Protein AF-0000000069261656 (afdb_homodimer)

Structure (mmCIF, N/CA/C/O backbone):
data_AF-0000000069261656-model_v1
#
loop_
_entity.id
_entity.type
_entity.pdbx_description
1 polymer 'Carbonic anhydrase'
#
loop_
_atom_site.group_PDB
_atom_site.id
_atom_site.type_symbol
_atom_site.label_atom_id
_atom_site.label_alt_id
_atom_site.label_comp_id
_atom_site.label_asym_id
_atom_site.label_entity_id
_atom_site.label_seq_id
_atom_site.pdbx_PDB_ins_code
_atom_site.Cartn_x
_atom_site.Cartn_y
_atom_site.Cartn_z
_atom_site.occupancy
_atom_site.B_iso_or_equiv
_atom_site.auth_seq_id
_atom_site.auth_comp_id
_atom_site.auth_asym_id
_atom_site.auth_atom_id
_atom_site.pdbx_PDB_model_num
ATOM 1 N N . MET A 1 1 ? -34.562 -18.703 33.031 1 20.83 1 MET A N 1
ATOM 2 C CA . MET A 1 1 ? -35.5 -17.719 33.562 1 20.83 1 MET A CA 1
ATOM 3 C C . MET A 1 1 ? -35.125 -16.297 33.156 1 20.83 1 MET A C 1
ATOM 5 O O . MET A 1 1 ? -34 -15.852 33.469 1 20.83 1 MET A O 1
ATOM 9 N N . ALA A 1 2 ? -35.594 -15.766 31.953 1 22.16 2 ALA A N 1
ATOM 10 C CA . ALA A 1 2 ? -35.188 -14.773 30.969 1 22.16 2 ALA A CA 1
ATOM 11 C C . ALA A 1 2 ? -35.438 -13.359 31.469 1 22.16 2 ALA A C 1
ATOM 13 O O . ALA A 1 2 ? -36.594 -12.938 31.594 1 22.16 2 ALA A O 1
ATOM 14 N N . TYR A 1 3 ? -34.719 -12.852 32.5 1 21.56 3 TYR A N 1
ATOM 15 C CA . TYR A 1 3 ? -35.125 -11.68 33.281 1 21.56 3 TYR A CA 1
ATOM 16 C C . TYR A 1 3 ? -35.094 -10.422 32.438 1 21.56 3 TYR A C 1
ATOM 18 O O . TYR A 1 3 ? -34.094 -10.102 31.812 1 21.56 3 TYR A O 1
ATOM 26 N N . TYR A 1 4 ? -36.25 -9.945 31.875 1 23.02 4 TYR A N 1
ATOM 27 C CA . TYR A 1 4 ? -36.719 -8.867 31.016 1 23.02 4 TYR A CA 1
ATOM 28 C C . TYR A 1 4 ? -36.438 -7.504 31.641 1 23.02 4 TYR A C 1
ATOM 30 O O . TYR A 1 4 ? -37.062 -7.141 32.656 1 23.02 4 TYR A O 1
ATOM 38 N N . GLN A 1 5 ? -35.188 -7.07 31.812 1 24.5 5 GLN A N 1
ATOM 39 C CA . GLN A 1 5 ? -35.062 -5.871 32.625 1 24.5 5 GLN A CA 1
ATOM 40 C C . GLN A 1 5 ? -35.844 -4.703 32.031 1 24.5 5 GLN A C 1
ATOM 42 O O . GLN A 1 5 ? -35.844 -4.508 30.828 1 24.5 5 GLN A O 1
ATOM 47 N N . PRO A 1 6 ? -36.719 -4.031 32.781 1 25.73 6 PRO A N 1
ATOM 48 C CA . PRO A 1 6 ? -37.719 -2.996 32.531 1 25.73 6 PRO A CA 1
ATOM 49 C C . PRO A 1 6 ? -37.125 -1.755 31.859 1 25.73 6 PRO A C 1
ATOM 51 O O . PRO A 1 6 ? -35.906 -1.542 31.922 1 25.73 6 PRO A O 1
ATOM 54 N N . GLN A 1 7 ? -37.906 -0.909 31.078 1 25.45 7 GLN A N 1
ATOM 55 C CA . GLN A 1 7 ? -38 0.203 30.125 1 25.45 7 GLN A CA 1
ATOM 56 C C . GLN A 1 7 ? -37.594 1.519 30.797 1 25.45 7 GLN A C 1
ATOM 58 O O . GLN A 1 7 ? -38.312 2.01 31.688 1 25.45 7 GLN A O 1
ATOM 63 N N . GLN A 1 8 ? -36.375 1.789 31.266 1 27.25 8 GLN A N 1
ATOM 64 C CA . GLN A 1 8 ? -36.156 2.932 32.125 1 27.25 8 GLN A CA 1
ATOM 65 C C . GLN A 1 8 ? -36.625 4.227 31.5 1 27.25 8 GLN A C 1
ATOM 67 O O . GLN A 1 8 ? -36.469 4.418 30.281 1 27.25 8 GLN A O 1
ATOM 72 N N . SER A 1 9 ? -37.531 4.965 32.062 1 30.31 9 SER A N 1
ATOM 73 C CA . SER A 1 9 ? -38.219 6.23 31.844 1 30.31 9 SER A CA 1
ATOM 74 C C . SER A 1 9 ? -37.25 7.387 31.703 1 30.31 9 SER A C 1
ATOM 76 O O . SER A 1 9 ? -36.375 7.57 32.562 1 30.31 9 SER A O 1
ATOM 78 N N . VAL A 1 10 ? -36.781 7.785 30.531 1 32.81 10 VAL A N 1
ATOM 79 C CA . VAL A 1 10 ? -35.75 8.828 30.344 1 32.81 10 VAL A CA 1
ATOM 80 C C . VAL A 1 10 ? -36.375 10.195 30.625 1 32.81 10 VAL A C 1
ATOM 82 O O . VAL A 1 10 ? -37.469 10.5 30.156 1 32.81 10 VAL A O 1
ATOM 85 N N . MET A 1 11 ? -36 10.828 31.688 1 36.66 11 MET A N 1
ATOM 86 C CA . MET A 1 11 ? -36.375 12.141 32.188 1 36.66 11 MET A CA 1
ATOM 87 C C . MET A 1 11 ? -35.906 13.25 31.266 1 36.66 11 MET A C 1
ATOM 89 O O . MET A 1 11 ? -34.75 13.273 30.859 1 36.66 11 MET A O 1
ATOM 93 N N . TYR A 1 12 ? -36.75 13.891 30.422 1 38.72 12 TYR A N 1
ATOM 94 C CA . TYR A 1 12 ? -36.312 14.953 29.5 1 38.72 12 TYR A CA 1
ATOM 95 C C . TYR A 1 12 ? -36.719 16.328 30.047 1 38.72 12 TYR A C 1
ATOM 97 O O . TYR A 1 12 ? -37.656 16.438 30.828 1 38.72 12 TYR A O 1
ATOM 105 N N . TYR A 1 13 ? -35.812 17.297 30.141 1 36.88 13 TYR A N 1
ATOM 106 C CA . TYR A 1 13 ? -36.031 18.625 30.703 1 36.88 13 TYR A CA 1
ATOM 107 C C . TYR A 1 13 ? -36.5 19.594 29.625 1 36.88 13 TYR A C 1
ATOM 109 O O . TYR A 1 13 ? -36 19.578 28.5 1 36.88 13 TYR A O 1
ATOM 117 N N . ILE A 1 14 ? -37.781 20.109 29.578 1 39.44 14 ILE A N 1
ATOM 118 C CA . ILE A 1 14 ? -38.312 21.109 28.656 1 39.44 14 ILE A CA 1
ATOM 119 C C . ILE A 1 14 ? -38.062 22.516 29.203 1 39.44 14 ILE A C 1
ATOM 121 O O . ILE A 1 14 ? -38.438 22.812 30.344 1 39.44 14 ILE A O 1
ATOM 125 N N . GLN A 1 15 ? -37.062 23.281 28.828 1 39.31 15 GLN A N 1
ATOM 126 C CA . GLN A 1 15 ? -36.812 24.672 29.219 1 39.31 15 GLN A CA 1
ATOM 127 C C . GLN A 1 15 ? -37.875 25.609 28.672 1 39.31 15 GLN A C 1
ATOM 129 O O . GLN A 1 15 ? -38.125 25.641 27.453 1 39.31 15 GLN A O 1
ATOM 134 N N . LYS A 1 16 ? -38.812 26.109 29.484 1 41.34 16 LYS A N 1
ATOM 135 C CA . LYS A 1 16 ? -39.906 27 29.109 1 41.34 16 LYS A CA 1
ATOM 136 C C . LYS A 1 16 ? -39.406 28.406 28.797 1 41.34 16 LYS A C 1
ATOM 138 O O . LYS A 1 16 ? -38.281 28.766 29.203 1 41.34 16 LYS A O 1
ATOM 143 N N . ALA A 1 17 ? -40.094 29.25 28.016 1 46.56 17 ALA A N 1
ATOM 144 C CA . ALA A 1 17 ? -39.75 30.578 27.547 1 46.56 17 ALA A CA 1
ATOM 145 C C . ALA A 1 17 ? -39.406 31.5 28.719 1 46.56 17 ALA A C 1
ATOM 147 O O . ALA A 1 17 ? -38.688 32.5 28.562 1 46.56 17 ALA A O 1
ATOM 148 N N . ASP A 1 18 ? -40 31.391 29.922 1 44.06 18 ASP A N 1
ATOM 149 C CA . ASP A 1 18 ? -39.75 32.281 31.047 1 44.06 18 ASP A CA 1
ATOM 150 C C . ASP A 1 18 ? -38.562 31.844 31.859 1 44.06 18 ASP A C 1
ATOM 152 O O . ASP A 1 18 ? -38.25 32.406 32.906 1 44.06 18 ASP A O 1
ATOM 156 N N . GLY A 1 19 ? -37.5 31.094 31.531 1 44.5 19 GLY A N 1
ATOM 157 C CA . GLY A 1 19 ? -36.188 30.734 32.094 1 44.5 19 GLY A CA 1
ATOM 158 C C . GLY A 1 19 ? -36.281 29.5 32.969 1 44.5 19 GLY A C 1
ATOM 159 O O . GLY A 1 19 ? -35.25 29.047 33.5 1 44.5 19 GLY A O 1
ATOM 160 N N . SER A 1 20 ? -37.5 28.969 33.469 1 42.81 20 SER A N 1
ATOM 161 C CA . SER A 1 20 ? -37.562 27.906 34.438 1 42.81 20 SER A CA 1
ATOM 162 C C . SER A 1 20 ? -37.531 26.531 33.781 1 42.81 20 SER A C 1
ATOM 164 O O . SER A 1 20 ? -38.062 26.328 32.719 1 42.81 20 SER A O 1
ATOM 166 N N . LYS A 1 21 ? -36.5 25.656 34.094 1 42.03 21 LYS A N 1
ATOM 167 C CA . LYS A 1 21 ? -36.219 24.344 33.5 1 42.03 21 LYS A CA 1
ATOM 168 C C . LYS A 1 21 ? -37.125 23.266 34.094 1 42.03 21 LYS A C 1
ATOM 170 O O . LYS A 1 21 ? -37.219 23.141 35.312 1 42.03 21 LYS A O 1
ATOM 175 N N . SER A 1 22 ? -38.406 22.906 33.562 1 40.25 22 SER A N 1
ATOM 176 C CA . SER A 1 22 ? -39.188 21.844 34.188 1 40.25 22 SER A CA 1
ATOM 177 C C . SER A 1 22 ? -38.875 20.5 33.531 1 40.25 22 SER A C 1
ATOM 179 O O . SER A 1 22 ? -38.719 20.406 32.312 1 40.25 22 SER A O 1
ATOM 181 N N . GLN A 1 23 ? -38.531 19.391 34.375 1 40.12 23 GLN A N 1
ATOM 182 C CA . GLN A 1 23 ? -38.156 18.031 34.031 1 40.12 23 GLN A CA 1
ATOM 183 C C . GLN A 1 23 ? -39.344 17.219 33.562 1 40.12 23 GLN A C 1
ATOM 185 O O . GLN A 1 23 ? -40.344 17.125 34.25 1 40.12 23 GLN A O 1
ATOM 190 N N . HIS A 1 24 ? -39.781 17.375 32.344 1 34.06 24 HIS A N 1
ATOM 191 C CA . HIS A 1 24 ? -40.969 16.609 32 1 34.06 24 HIS A CA 1
ATOM 192 C C . HIS A 1 24 ? -40.625 15.242 31.438 1 34.06 24 HIS A C 1
ATOM 194 O O . HIS A 1 24 ? -39.594 15.094 30.766 1 34.06 24 HIS A O 1
ATOM 200 N N . TYR A 1 25 ? -40.969 14.219 32.25 1 37.66 25 TYR A N 1
ATOM 201 C CA . TYR A 1 25 ? -40.844 12.812 31.891 1 37.66 25 TYR A CA 1
ATOM 202 C C . TYR A 1 25 ? -41.906 12.406 30.891 1 37.66 25 TYR A C 1
ATOM 204 O O . TYR A 1 25 ? -43.062 12.859 30.984 1 37.66 25 TYR A O 1
ATOM 212 N N . GLY A 1 26 ? -42.438 12.68 29.953 1 29.34 26 GLY A N 1
ATOM 213 C CA . GLY A 1 26 ? -43.531 12.055 29.266 1 29.34 26 GLY A CA 1
ATOM 214 C C . GLY A 1 26 ? -43.312 11.891 27.766 1 29.34 26 GLY A C 1
ATOM 215 O O . GLY A 1 26 ? -42.312 12.391 27.234 1 29.34 26 GLY A O 1
ATOM 216 N N . PRO A 1 27 ? -44 10.891 27.031 1 31.67 27 PRO A N 1
ATOM 217 C CA . PRO A 1 27 ? -43.969 10.586 25.594 1 31.67 27 PRO A CA 1
ATOM 218 C C . PRO A 1 27 ? -44.125 11.828 24.719 1 31.67 27 PRO A C 1
ATOM 220 O O . PRO A 1 27 ? -44.969 12.68 25 1 31.67 27 PRO A O 1
ATOM 223 N N . PRO A 1 28 ? -43.156 12.484 24.156 1 27.38 28 PRO A N 1
ATOM 224 C CA . PRO A 1 28 ? -43.281 13.883 23.734 1 27.38 28 PRO A CA 1
ATOM 225 C C . PRO A 1 28 ? -44.469 14.094 22.797 1 27.38 28 PRO A C 1
ATOM 227 O O . PRO A 1 28 ? -44.844 13.188 22.062 1 27.38 28 PRO A O 1
ATOM 230 N N . PRO A 1 29 ? -45.406 14.984 23.094 1 23.59 29 PRO A N 1
ATOM 231 C CA . PRO A 1 29 ? -46.719 15.156 22.484 1 23.59 29 PRO A CA 1
ATOM 232 C C . PRO A 1 29 ? -46.656 15.422 20.984 1 23.59 29 PRO A C 1
ATOM 234 O O . PRO A 1 29 ? -45.625 15.938 20.5 1 23.59 29 PRO A O 1
ATOM 237 N N . THR A 1 30 ? -47.344 14.617 20.156 1 23.2 30 THR A N 1
ATOM 238 C CA . THR A 1 30 ? -47.531 14.414 18.719 1 23.2 30 THR A CA 1
ATOM 239 C C . THR A 1 30 ? -47.875 15.734 18.031 1 23.2 30 THR A C 1
ATOM 241 O O . THR A 1 30 ? -47.375 15.992 16.922 1 23.2 30 THR A O 1
ATOM 244 N N . HIS A 1 31 ? -48.969 16.359 18.422 1 23.75 31 HIS A N 1
ATOM 245 C CA . HIS A 1 31 ? -49.906 16.875 17.453 1 23.75 31 HIS A CA 1
ATOM 246 C C . HIS A 1 31 ? -49.562 18.297 17.031 1 23.75 31 HIS A C 1
ATOM 248 O O . HIS A 1 31 ? -50.344 19.203 17.172 1 23.75 31 HIS A O 1
ATOM 254 N N . LEU A 1 32 ? -48.375 18.75 16.891 1 22.53 32 LEU A N 1
ATOM 255 C CA . LEU A 1 32 ? -48.438 20.203 16.938 1 22.53 32 LEU A CA 1
ATOM 256 C C . LEU A 1 32 ? -49.219 20.766 15.75 1 22.53 32 LEU A C 1
ATOM 258 O O . LEU A 1 32 ? -49.188 20.203 14.656 1 22.53 32 LEU A O 1
ATOM 262 N N . VAL A 1 33 ? -50.156 21.688 16.031 1 21.98 33 VAL A N 1
ATOM 263 C CA . VAL A 1 33 ? -51.281 22.344 15.375 1 21.98 33 VAL A CA 1
ATOM 264 C C . VAL A 1 33 ? -50.781 23.219 14.227 1 21.98 33 VAL A C 1
ATOM 266 O O . VAL A 1 33 ? -49.938 24.094 14.422 1 21.98 33 VAL A O 1
ATOM 269 N N . PRO A 1 34 ? -50.781 22.703 12.984 1 23.08 34 PRO A N 1
ATOM 270 C CA . PRO A 1 34 ? -50.312 23.562 11.891 1 23.08 34 PRO A CA 1
ATOM 271 C C . PRO A 1 34 ? -51.094 24.844 11.758 1 23.08 34 PRO A C 1
ATOM 273 O O . PRO A 1 34 ? -52.312 24.844 11.875 1 23.08 34 PRO A O 1
ATOM 276 N N . ILE A 1 35 ? -50.562 25.969 12.203 1 21 35 ILE A N 1
ATOM 277 C CA . ILE A 1 35 ? -51.062 27.328 12.156 1 21 35 ILE A CA 1
ATOM 278 C C . ILE A 1 35 ? -51.406 27.703 10.711 1 21 35 ILE A C 1
ATOM 280 O O . ILE A 1 35 ? -50.562 27.578 9.812 1 21 35 ILE A O 1
ATOM 284 N N . ASN A 1 36 ? -52.719 27.812 10.422 1 21.11 36 ASN A N 1
ATOM 285 C CA . ASN A 1 36 ? -53.438 27.969 9.172 1 21.11 36 ASN A CA 1
ATOM 286 C C . ASN A 1 36 ? -53.188 29.344 8.555 1 21.11 36 ASN A C 1
ATOM 288 O O . ASN A 1 36 ? -54.125 29.969 8.055 1 21.11 36 ASN A O 1
ATOM 292 N N . THR A 1 37 ? -52.188 30.125 8.891 1 21.69 37 THR A N 1
ATOM 293 C CA . THR A 1 37 ? -52.438 31.547 8.641 1 21.69 37 THR A CA 1
ATOM 294 C C . THR A 1 37 ? -52.75 31.781 7.168 1 21.69 37 THR A C 1
ATOM 296 O O . THR A 1 37 ? -52.344 31.016 6.301 1 21.69 37 THR A O 1
ATOM 299 N N . GLY A 1 38 ? -53.562 32.938 6.797 1 21.69 38 GLY A N 1
ATOM 300 C CA . GLY A 1 38 ? -54.5 33.531 5.836 1 21.69 38 GLY A CA 1
ATOM 301 C C . GLY A 1 38 ? -53.812 34 4.555 1 21.69 38 GLY A C 1
ATOM 302 O O . GLY A 1 38 ? -54.438 34.531 3.66 1 21.69 38 GLY A O 1
ATOM 303 N N . LEU A 1 39 ? -52.531 34.312 4.57 1 23.36 39 LEU A N 1
ATOM 304 C CA . LEU A 1 39 ? -52.188 35.438 3.713 1 23.36 39 LEU A CA 1
ATOM 305 C C . LEU A 1 39 ? -52.5 35.125 2.254 1 23.36 39 LEU A C 1
ATOM 307 O O . LEU A 1 39 ? -52.5 33.969 1.846 1 23.36 39 LEU A O 1
ATOM 311 N N . PRO A 1 40 ? -52.75 36.312 1.449 1 23.66 40 PRO A N 1
ATOM 312 C CA . PRO A 1 40 ? -53.438 36.5 0.18 1 23.66 40 PRO A CA 1
ATOM 313 C C . PRO A 1 40 ? -52.844 35.688 -0.964 1 23.66 40 PRO A C 1
ATOM 315 O O . PRO A 1 40 ? -51.719 35.188 -0.848 1 23.66 40 PRO A O 1
ATOM 318 N N . THR A 1 41 ? -53.625 35.656 -2.047 1 22.11 41 THR A N 1
ATOM 319 C CA . THR A 1 41 ? -53.812 34.844 -3.254 1 22.11 41 THR A CA 1
ATOM 320 C C . THR A 1 41 ? -52.688 35.156 -4.258 1 22.11 41 THR A C 1
ATOM 322 O O . THR A 1 41 ? -52.906 35.875 -5.223 1 22.11 41 THR A O 1
ATOM 325 N N . ALA A 1 42 ? -51.562 35.719 -3.91 1 21.62 42 ALA A N 1
ATOM 326 C CA . ALA A 1 42 ? -50.75 36.156 -5.047 1 21.62 42 ALA A CA 1
ATOM 327 C C . ALA A 1 42 ? -50.719 35.094 -6.141 1 21.62 42 ALA A C 1
ATOM 329 O O . ALA A 1 42 ? -50.562 33.906 -5.848 1 21.62 42 ALA A O 1
ATOM 330 N N . ALA A 1 43 ? -51.188 35.5 -7.348 1 21.58 43 ALA A N 1
ATOM 331 C CA . ALA A 1 43 ? -51.281 34.781 -8.617 1 21.58 43 ALA A CA 1
ATOM 332 C C . ALA A 1 43 ? -49.969 34.062 -8.961 1 21.58 43 ALA A C 1
ATOM 334 O O . ALA A 1 43 ? -48.906 34.656 -8.875 1 21.58 43 ALA A O 1
ATOM 335 N N . SER A 1 44 ? -49.906 32.781 -8.891 1 21.16 44 SER A N 1
ATOM 336 C CA . SER A 1 44 ? -48.781 31.891 -9.172 1 21.16 44 SER A CA 1
ATOM 337 C C . SER A 1 44 ? -48.312 32.031 -10.617 1 21.16 44 SER A C 1
ATOM 339 O O . SER A 1 44 ? -49 31.609 -11.547 1 21.16 44 SER A O 1
ATOM 341 N N . MET A 1 45 ? -47.969 33.25 -11.07 1 24.05 45 MET A N 1
ATOM 342 C CA . MET A 1 45 ? -47.5 33.094 -12.445 1 24.05 45 MET A CA 1
ATOM 343 C C . MET A 1 45 ? -46.562 31.906 -12.57 1 24.05 45 MET A C 1
ATOM 345 O O . MET A 1 45 ? -45.625 31.781 -11.805 1 24.05 45 MET A O 1
ATOM 349 N N . VAL A 1 46 ? -47.094 30.828 -13 1 23.12 46 VAL A N 1
ATOM 350 C CA . VAL A 1 46 ? -46.312 29.609 -13.281 1 23.12 46 VAL A CA 1
ATOM 351 C C . VAL A 1 46 ? -45.188 29.922 -14.25 1 23.12 46 VAL A C 1
ATOM 353 O O . VAL A 1 46 ? -45.438 30.266 -15.414 1 23.12 46 VAL A O 1
ATOM 356 N N . VAL A 1 47 ? -44.312 30.812 -13.898 1 26.16 47 VAL A N 1
ATOM 357 C CA . VAL A 1 47 ? -43.219 30.812 -14.875 1 26.16 47 VAL A CA 1
ATOM 358 C C . VAL A 1 47 ? -42.812 29.375 -15.188 1 26.16 47 VAL A C 1
ATOM 360 O O . VAL A 1 47 ? -42.594 28.562 -14.281 1 26.16 47 VAL A O 1
ATOM 363 N N . THR A 1 48 ? -43.281 28.828 -16.281 1 25.56 48 THR A N 1
ATOM 364 C CA . THR A 1 48 ? -42.781 27.562 -16.797 1 25.56 48 THR A CA 1
ATOM 365 C C . THR A 1 48 ? -41.25 27.562 -16.828 1 25.56 48 THR A C 1
ATOM 367 O O . THR A 1 48 ? -40.625 28.406 -17.5 1 25.56 48 THR A O 1
ATOM 370 N N . PRO A 1 49 ? -40.625 27.406 -15.68 1 27.3 49 PRO A N 1
ATOM 371 C CA . PRO A 1 49 ? -39.188 27.391 -15.93 1 27.3 49 PRO A CA 1
ATOM 372 C C . PRO A 1 49 ? -38.812 26.547 -17.156 1 27.3 49 PRO A C 1
ATOM 374 O O . PRO A 1 49 ? -39.438 25.531 -17.422 1 27.3 49 PRO A O 1
ATOM 377 N N . THR A 1 50 ? -38.625 27.141 -18.25 1 27.2 50 THR A N 1
ATOM 378 C CA . THR A 1 50 ? -37.906 26.438 -19.328 1 27.2 50 THR A CA 1
ATOM 379 C C . THR A 1 50 ? -36.844 25.5 -18.766 1 27.2 50 THR A C 1
ATOM 381 O O . THR A 1 50 ? -36.125 25.859 -17.859 1 27.2 50 THR A O 1
ATOM 384 N N . MET A 1 51 ? -37.219 24.219 -18.766 1 26.12 51 MET A N 1
ATOM 385 C CA . MET A 1 51 ? -36.25 23.141 -18.469 1 26.12 51 MET A CA 1
ATOM 386 C C . MET A 1 51 ? -34.875 23.453 -19.047 1 26.12 51 MET A C 1
ATOM 388 O O . MET A 1 51 ? -34.75 23.578 -20.266 1 26.12 51 MET A O 1
ATOM 392 N N . SER A 1 52 ? -34.25 24.531 -18.609 1 26.91 52 SER A N 1
ATOM 393 C CA . SER A 1 52 ? -32.844 24.641 -19.031 1 26.91 52 SER A CA 1
ATOM 394 C C . SER A 1 52 ? -32.25 23.266 -19.344 1 26.91 52 SER A C 1
ATOM 396 O O . SER A 1 52 ? -32.781 22.25 -18.906 1 26.91 52 SER A O 1
ATOM 398 N N . ASP A 1 53 ? -31.312 23.266 -20.281 1 27.83 53 ASP A N 1
ATOM 399 C CA . ASP A 1 53 ? -30.406 22.234 -20.766 1 27.83 53 ASP A CA 1
ATOM 400 C C . ASP A 1 53 ? -29.922 21.344 -19.625 1 27.83 53 ASP A C 1
ATOM 402 O O . ASP A 1 53 ? -29.375 21.828 -18.641 1 27.83 53 ASP A O 1
ATOM 406 N N . ASP A 1 54 ? -30.703 20.344 -19.328 1 29.66 54 ASP A N 1
ATOM 407 C CA . ASP A 1 54 ? -30.234 19.156 -18.625 1 29.66 54 ASP A CA 1
ATOM 408 C C . ASP A 1 54 ? -28.75 18.922 -18.859 1 29.66 54 ASP A C 1
ATOM 410 O O . ASP A 1 54 ? -28.344 18.422 -19.906 1 29.66 54 ASP A O 1
ATOM 414 N N . SER A 1 55 ? -27.969 19.938 -18.625 1 30.56 55 SER A N 1
ATOM 415 C CA . SER A 1 55 ? -26.578 19.469 -18.531 1 30.56 55 SER A CA 1
ATOM 416 C C . SER A 1 55 ? -26.531 18.016 -18.047 1 30.56 55 SER A C 1
ATOM 418 O O . SER A 1 55 ? -26.844 17.734 -16.891 1 30.56 55 SER A O 1
ATOM 420 N N . GLN A 1 56 ? -27 17.156 -18.906 1 30.02 56 GLN A N 1
ATOM 421 C CA . GLN A 1 56 ? -26.656 15.742 -18.719 1 30.02 56 GLN A CA 1
ATOM 422 C C . GLN A 1 56 ? -25.453 15.586 -17.781 1 30.02 56 GLN A C 1
ATOM 424 O O . GLN A 1 56 ? -24.406 16.172 -18.016 1 30.02 56 GLN A O 1
ATOM 429 N N . GLU A 1 57 ? -25.75 15.531 -16.531 1 34.69 57 GLU A N 1
ATOM 430 C CA . GLU A 1 57 ? -24.734 14.977 -15.625 1 34.69 57 GLU A CA 1
ATOM 431 C C . GLU A 1 57 ? -23.75 14.109 -16.391 1 34.69 57 GLU A C 1
ATOM 433 O O . GLU A 1 57 ? -24.141 13.211 -17.141 1 34.69 57 GLU A O 1
ATOM 438 N N . ASP A 1 58 ? -22.844 14.641 -17.078 1 37.41 58 ASP A N 1
ATOM 439 C CA . ASP A 1 58 ? -21.734 13.82 -17.562 1 37.41 58 ASP A CA 1
ATOM 440 C C . ASP A 1 58 ? -21.734 12.453 -16.875 1 37.41 58 ASP A C 1
ATOM 442 O O . ASP A 1 58 ? -21.828 12.359 -15.656 1 37.41 58 ASP A O 1
ATOM 446 N N . PRO A 1 59 ? -22.266 11.414 -17.453 1 42.03 59 PRO A N 1
ATOM 447 C CA . PRO A 1 59 ? -22.172 10.086 -16.844 1 42.03 59 PRO A CA 1
ATOM 448 C C . PRO A 1 59 ? -21.047 9.984 -15.82 1 42.03 59 PRO A C 1
ATOM 450 O O . PRO A 1 59 ? -20.062 10.719 -15.914 1 42.03 59 PRO A O 1
ATOM 453 N N . SER A 1 60 ? -21.453 9.609 -14.531 1 47.09 60 SER A N 1
ATOM 454 C CA . SER A 1 60 ? -20.688 9.258 -13.336 1 47.09 60 SER A CA 1
ATOM 455 C C . SER A 1 60 ? -19.359 8.602 -13.711 1 47.09 60 SER A C 1
ATOM 457 O O . SER A 1 60 ? -19.297 7.812 -14.648 1 47.09 60 SER A O 1
ATOM 459 N N . ASP A 1 61 ? -18.328 9.391 -13.727 1 57.78 61 ASP A N 1
ATOM 460 C CA . ASP A 1 61 ? -16.938 8.969 -13.898 1 57.78 61 ASP A CA 1
ATOM 461 C C . ASP A 1 61 ? -16.719 7.566 -13.32 1 57.78 61 ASP A C 1
ATOM 463 O O . ASP A 1 61 ? -15.586 7.102 -13.227 1 57.78 61 ASP A O 1
ATOM 467 N N . GLY A 1 62 ? -17.891 6.887 -13.117 1 64.75 62 GLY A N 1
ATOM 468 C CA . GLY A 1 62 ? -17.859 5.488 -12.719 1 64.75 62 GLY A CA 1
ATOM 469 C C . GLY A 1 62 ? -17.75 5.297 -11.219 1 64.75 62 GLY A C 1
ATOM 470 O O . GLY A 1 62 ? -17.797 4.168 -10.727 1 64.75 62 GLY A O 1
ATOM 471 N N . PHE A 1 63 ? -17.562 6.434 -10.523 1 73.12 63 PHE A N 1
ATOM 472 C CA . PHE A 1 63 ? -17.359 6.234 -9.094 1 73.12 63 PHE A CA 1
ATOM 473 C C . PHE A 1 63 ? -18.547 6.793 -8.305 1 73.12 63 PHE A C 1
ATOM 475 O O . PHE A 1 63 ? -18.406 7.098 -7.117 1 73.12 63 PHE A O 1
ATOM 482 N N . GLY A 1 64 ? -19.719 6.898 -8.953 1 69.75 64 GLY A N 1
ATOM 483 C CA . GLY A 1 64 ? -20.922 7.328 -8.273 1 69.75 64 GLY A CA 1
ATOM 484 C C . GLY A 1 64 ? -21.141 8.828 -8.336 1 69.75 64 GLY A C 1
ATOM 485 O O . GLY A 1 64 ? -20.266 9.57 -8.781 1 69.75 64 GLY A O 1
ATOM 486 N N . PRO A 1 65 ? -22.281 9.258 -7.93 1 75.12 65 PRO A N 1
ATOM 487 C CA . PRO A 1 65 ? -22.609 10.68 -7.949 1 75.12 65 PRO A CA 1
ATOM 488 C C . PRO A 1 65 ? -21.766 11.5 -6.98 1 75.12 65 PRO A C 1
ATOM 490 O O . PRO A 1 65 ? -21.422 11.016 -5.895 1 75.12 65 PRO A O 1
ATOM 493 N N . SER A 1 66 ? -21.25 12.57 -7.352 1 82.56 66 SER A N 1
ATOM 494 C CA . SER A 1 66 ? -20.469 13.477 -6.52 1 82.56 66 SER A CA 1
ATOM 495 C C . SER A 1 66 ? -20.875 14.93 -6.758 1 82.56 66 SER A C 1
ATOM 497 O O . SER A 1 66 ? -21.094 15.336 -7.898 1 82.56 66 SER A O 1
ATOM 499 N N . LEU A 1 67 ? -21.016 15.68 -5.707 1 79.81 67 LEU A N 1
ATOM 500 C CA . LEU A 1 67 ? -21.438 17.078 -5.766 1 79.81 67 LEU A CA 1
ATOM 501 C C . LEU A 1 67 ? -20.359 17.953 -6.406 1 79.81 67 LEU A C 1
ATOM 503 O O . LEU A 1 67 ? -20.672 18.922 -7.102 1 79.81 67 LEU A O 1
ATOM 507 N N . LEU A 1 68 ? -19.141 17.547 -6.254 1 84.12 68 LEU A N 1
ATOM 508 C CA . LEU A 1 68 ? -18.031 18.391 -6.707 1 84.12 68 LEU A CA 1
ATOM 509 C C . LEU A 1 68 ? -17.266 17.703 -7.832 1 84.12 68 LEU A C 1
ATOM 511 O O . LEU A 1 68 ? -16.125 18.078 -8.117 1 84.12 68 LEU A O 1
ATOM 515 N N . GLY A 1 69 ? -17.797 16.641 -8.469 1 86.88 69 GLY A N 1
ATOM 516 C CA . GLY A 1 69 ? -17.125 15.906 -9.539 1 86.88 69 GLY A CA 1
ATOM 517 C C . GLY A 1 69 ? -16.156 14.859 -9.039 1 86.88 69 GLY A C 1
ATOM 518 O O . GLY A 1 69 ? -15.641 14.055 -9.82 1 86.88 69 GLY A O 1
ATOM 519 N N . VAL A 1 70 ? -15.844 14.906 -7.738 1 91.44 70 VAL A N 1
ATOM 520 C CA . VAL A 1 70 ? -15.094 13.898 -6.988 1 91.44 70 VAL A CA 1
ATOM 521 C C . VAL A 1 70 ? -15.766 13.648 -5.641 1 91.44 70 VAL A C 1
ATOM 523 O O . VAL A 1 70 ? -16.438 14.531 -5.102 1 91.44 70 VAL A O 1
ATOM 526 N N . ARG A 1 71 ? -15.555 12.5 -5.148 1 93.81 71 ARG A N 1
ATOM 527 C CA . ARG A 1 71 ? -16.281 12.195 -3.918 1 93.81 71 ARG A CA 1
ATOM 528 C C . ARG A 1 71 ? -15.523 12.719 -2.699 1 93.81 71 ARG A C 1
ATOM 530 O O . ARG A 1 71 ? -14.359 12.367 -2.486 1 93.81 71 ARG A O 1
ATOM 537 N N . THR A 1 72 ? -16.156 13.547 -1.957 1 96.06 72 THR A N 1
ATOM 538 C CA . THR A 1 72 ? -15.633 14.133 -0.731 1 96.06 72 THR A CA 1
ATOM 539 C C . THR A 1 72 ? -16.578 13.875 0.441 1 96.06 72 THR A C 1
ATOM 541 O O . THR A 1 72 ? -17.547 13.133 0.31 1 96.06 72 THR A O 1
ATOM 544 N N . THR A 1 73 ? -16.219 14.477 1.584 1 95.38 73 THR A N 1
ATOM 545 C CA . THR A 1 73 ? -16.984 14.219 2.801 1 95.38 73 THR A CA 1
ATOM 546 C C . THR A 1 73 ? -18.406 14.75 2.676 1 95.38 73 THR A C 1
ATOM 548 O O . THR A 1 73 ? -19.281 14.414 3.48 1 95.38 73 THR A O 1
ATOM 551 N N . VAL A 1 74 ? -18.703 15.555 1.665 1 94.06 74 VAL A N 1
ATOM 552 C CA . VAL A 1 74 ? -20.047 16.094 1.49 1 94.06 74 VAL A CA 1
ATOM 553 C C . VAL A 1 74 ? -20.922 15.062 0.773 1 94.06 74 VAL A C 1
ATOM 555 O O . VAL A 1 74 ? -22.156 15.234 0.691 1 94.06 74 VAL A O 1
ATOM 558 N N . ASP A 1 75 ? -20.312 14.023 0.211 1 95.56 75 ASP A N 1
ATOM 559 C CA . ASP A 1 75 ? -21.047 12.945 -0.45 1 95.56 75 ASP A CA 1
ATOM 560 C C . ASP A 1 75 ? -21.359 11.812 0.524 1 95.56 75 ASP A C 1
ATOM 562 O O . ASP A 1 75 ? -20.578 11.562 1.454 1 95.56 75 ASP A O 1
ATOM 566 N N . GLU A 1 76 ? -22.422 11.133 0.35 1 94.69 76 GLU A N 1
ATOM 567 C CA . GLU A 1 76 ? -22.766 9.984 1.177 1 94.69 76 GLU A CA 1
ATOM 568 C C . GLU A 1 76 ? -21.906 8.773 0.842 1 94.69 76 GLU A C 1
ATOM 570 O O . GLU A 1 76 ? -21.578 8.547 -0.323 1 94.69 76 GLU A O 1
ATOM 575 N N . PRO A 1 77 ? -21.578 7.988 1.839 1 96.06 77 PRO A N 1
ATOM 576 C CA . PRO A 1 77 ? -20.859 6.746 1.545 1 96.06 77 PRO A CA 1
ATOM 577 C C . PRO A 1 77 ? -21.641 5.801 0.647 1 96.06 77 PRO A C 1
ATOM 579 O O . PRO A 1 77 ? -22.875 5.742 0.738 1 96.06 77 PRO A O 1
ATOM 582 N N . LEU A 1 78 ? -20.969 5.074 -0.178 1 96.62 78 LEU A N 1
ATOM 583 C CA . LEU A 1 78 ? -21.609 4.07 -1.011 1 96.62 78 LEU A CA 1
ATOM 584 C C . LEU A 1 78 ? -21.844 2.781 -0.229 1 96.62 78 LEU A C 1
ATOM 586 O O . LEU A 1 78 ? -21.047 2.43 0.641 1 96.62 78 LEU A O 1
ATOM 590 N N . SER A 1 79 ? -22.922 2.115 -0.589 1 96.62 79 SER A N 1
ATOM 591 C CA . SER A 1 79 ? -23.109 0.769 -0.059 1 96.62 79 SER A CA 1
ATOM 592 C C . SER A 1 79 ? -22.047 -0.189 -0.589 1 96.62 79 SER A C 1
ATOM 594 O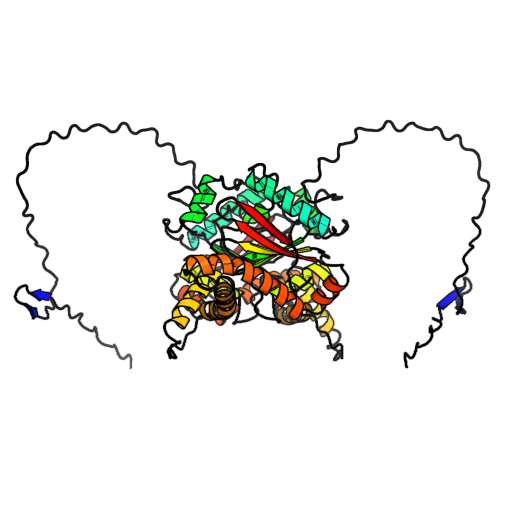 O . SER A 1 79 ? -21.391 0.096 -1.593 1 96.62 79 SER A O 1
ATOM 596 N N . ALA A 1 80 ? -21.891 -1.318 0.083 1 96.88 80 ALA A N 1
ATOM 597 C CA . ALA A 1 80 ? -20.922 -2.32 -0.351 1 96.88 80 ALA A CA 1
ATOM 598 C C . ALA A 1 80 ? -21.234 -2.812 -1.761 1 96.88 80 ALA A C 1
ATOM 600 O O . ALA A 1 80 ? -20.328 -2.98 -2.582 1 96.88 80 ALA A O 1
ATOM 601 N N . SER A 1 81 ? -22.469 -3.031 -2.035 1 96.06 81 SER A N 1
ATOM 602 C CA . SER A 1 81 ? -22.875 -3.512 -3.35 1 96.06 81 SER A CA 1
ATOM 603 C C . SER A 1 81 ? -22.578 -2.484 -4.434 1 96.06 81 SER A C 1
ATOM 605 O O . SER A 1 81 ? -22.125 -2.84 -5.523 1 96.06 81 SER A O 1
ATOM 607 N N . GLN A 1 82 ? -22.844 -1.228 -4.168 1 96.69 82 GLN A N 1
ATOM 608 C CA . GLN A 1 82 ? -22.516 -0.169 -5.117 1 96.69 82 GLN A CA 1
ATOM 609 C C . GLN A 1 82 ? -21 -0.091 -5.352 1 96.69 82 GLN A C 1
ATOM 611 O O . GLN A 1 82 ? -20.562 0.072 -6.488 1 96.69 82 GLN A O 1
ATOM 616 N N . ALA A 1 83 ? -20.266 -0.192 -4.273 1 97.5 83 ALA A N 1
ATOM 617 C CA . ALA A 1 83 ? -18.812 -0.114 -4.352 1 97.5 83 ALA A CA 1
ATOM 618 C C . ALA A 1 83 ? -18.25 -1.229 -5.227 1 97.5 83 ALA A C 1
ATOM 620 O O . ALA A 1 83 ? -17.375 -0.985 -6.078 1 97.5 83 ALA A O 1
ATOM 621 N N . ILE A 1 84 ? -18.719 -2.439 -5.082 1 97.06 84 ILE A N 1
ATOM 622 C CA . ILE A 1 84 ? -18.25 -3.572 -5.871 1 97.06 84 ILE A CA 1
ATOM 623 C C . ILE A 1 84 ? -18.562 -3.348 -7.344 1 97.06 84 ILE A C 1
ATOM 625 O O . ILE A 1 84 ? -17.766 -3.678 -8.219 1 97.06 84 ILE A O 1
ATOM 629 N N . GLY A 1 85 ? -19.75 -2.836 -7.594 1 97 85 GLY A N 1
ATOM 630 C CA . GLY A 1 85 ? -20.109 -2.518 -8.961 1 97 85 GLY A CA 1
ATOM 631 C C . GLY A 1 85 ? -19.172 -1.529 -9.617 1 97 85 GLY A C 1
ATOM 632 O O . GLY A 1 85 ? -18.797 -1.695 -10.781 1 97 85 GLY A O 1
ATOM 633 N N . VAL A 1 86 ? -18.781 -0.518 -8.891 1 96 86 VAL A N 1
ATOM 634 C CA . VAL A 1 86 ? -17.844 0.5 -9.383 1 96 86 VAL A CA 1
ATOM 635 C C . VAL A 1 86 ? -16.5 -0.14 -9.703 1 96 86 VAL A C 1
ATOM 637 O O . VAL A 1 86 ? -15.914 0.138 -10.75 1 96 86 VAL A O 1
ATOM 640 N N . LEU A 1 87 ? -16.016 -1.002 -8.812 1 97.81 87 LEU A N 1
ATOM 641 C CA . LEU A 1 87 ? -14.734 -1.659 -9.016 1 97.81 87 LEU A CA 1
ATOM 642 C C . LEU A 1 87 ? -14.781 -2.592 -10.219 1 97.81 87 LEU A C 1
ATOM 644 O O . LEU A 1 87 ? -13.844 -2.625 -11.023 1 97.81 87 LEU A O 1
ATOM 648 N N . GLN A 1 88 ? -15.867 -3.312 -10.336 1 98 88 GLN A N 1
ATOM 649 C CA . GLN A 1 88 ? -16.031 -4.215 -11.469 1 98 88 GLN A CA 1
ATOM 650 C C . GLN A 1 88 ? -16.062 -3.443 -12.789 1 98 88 GLN A C 1
ATOM 652 O O . GLN A 1 88 ? -15.398 -3.834 -13.75 1 98 88 GLN A O 1
ATOM 657 N N . ALA A 1 89 ? -16.828 -2.369 -12.812 1 96.56 89 ALA A N 1
ATOM 658 C CA . ALA A 1 89 ? -16.906 -1.546 -14.016 1 96.56 89 ALA A CA 1
ATOM 659 C C . ALA A 1 89 ? -15.555 -0.954 -14.367 1 96.56 89 ALA A C 1
ATOM 661 O O . ALA A 1 89 ? -15.18 -0.901 -15.547 1 96.56 89 ALA A O 1
ATOM 662 N N . GLY A 1 90 ? -14.844 -0.474 -13.391 1 95.56 90 GLY A N 1
ATOM 663 C CA . GLY A 1 90 ? -13.508 0.061 -13.617 1 95.56 90 GLY A CA 1
ATOM 664 C C . GLY A 1 90 ? -12.547 -0.965 -14.188 1 95.56 90 GLY A C 1
ATOM 665 O O . GLY A 1 90 ? -11.773 -0.662 -15.094 1 95.56 90 GLY A O 1
ATOM 666 N N . ASN A 1 91 ? -12.578 -2.166 -13.625 1 96.88 91 ASN A N 1
ATOM 667 C CA . ASN A 1 91 ? -11.695 -3.205 -14.141 1 96.88 91 ASN A CA 1
ATOM 668 C C . ASN A 1 91 ? -12.047 -3.576 -15.578 1 96.88 91 ASN A C 1
ATOM 670 O O . ASN A 1 91 ? -11.164 -3.875 -16.391 1 96.88 91 ASN A O 1
ATOM 674 N N . ARG A 1 92 ? -13.305 -3.623 -15.867 1 95.88 92 ARG A N 1
ATOM 675 C CA . ARG A 1 92 ? -13.711 -3.883 -17.25 1 95.88 92 ARG A CA 1
ATOM 676 C C . ARG A 1 92 ? -13.102 -2.861 -18.203 1 95.88 92 ARG A C 1
ATOM 678 O O . ARG A 1 92 ? -12.602 -3.223 -19.266 1 95.88 92 ARG A O 1
ATOM 685 N N . ARG A 1 93 ? -13.141 -1.601 -17.859 1 92.88 93 ARG A N 1
ATOM 686 C CA . ARG A 1 93 ? -12.539 -0.557 -18.688 1 92.88 93 ARG A CA 1
ATOM 687 C C . ARG A 1 93 ? -11.039 -0.771 -18.828 1 92.88 93 ARG A C 1
ATOM 689 O O . ARG A 1 93 ? -10.484 -0.601 -19.922 1 92.88 93 ARG A O 1
ATOM 696 N N . PHE A 1 94 ? -10.414 -1.128 -17.766 1 92.69 94 PHE A N 1
ATOM 697 C CA . PHE A 1 94 ? -8.977 -1.386 -17.766 1 92.69 94 PHE A CA 1
ATOM 698 C C . PHE A 1 94 ? -8.633 -2.506 -18.75 1 92.69 94 PHE A C 1
ATOM 700 O O . PHE A 1 94 ? -7.711 -2.373 -19.547 1 92.69 94 PHE A O 1
ATOM 707 N N . VAL A 1 95 ? -9.383 -3.588 -18.656 1 93.5 95 VAL A N 1
ATOM 708 C CA . VAL A 1 95 ? -9.133 -4.754 -19.484 1 93.5 95 VAL A CA 1
ATOM 709 C C . VAL A 1 95 ? -9.359 -4.398 -20.953 1 93.5 95 VAL A C 1
ATOM 711 O O . VAL A 1 95 ? -8.609 -4.832 -21.828 1 93.5 95 VAL A O 1
ATOM 714 N N . GLN A 1 96 ? -10.281 -3.531 -21.203 1 91 96 GLN A N 1
ATOM 715 C CA . GLN A 1 96 ? -10.672 -3.188 -22.562 1 91 96 GLN A CA 1
ATOM 716 C C . GLN A 1 96 ? -9.789 -2.068 -23.125 1 91 96 GLN A C 1
ATOM 718 O O . GLN A 1 96 ? -9.828 -1.78 -24.312 1 91 96 GLN A O 1
ATOM 723 N N . GLY A 1 97 ? -9.086 -1.467 -22.281 1 85.5 97 GLY A N 1
ATOM 724 C CA . GLY A 1 97 ? -8.25 -0.362 -22.719 1 85.5 97 GLY A CA 1
ATOM 725 C C . GLY A 1 97 ? -9.016 0.938 -22.875 1 85.5 97 GLY A C 1
ATOM 726 O O . GLY A 1 97 ? -8.562 1.842 -23.578 1 85.5 97 GLY A O 1
ATOM 727 N N . ASP A 1 98 ? -10.164 1.062 -22.328 1 83.38 98 ASP A N 1
ATOM 728 C CA . ASP A 1 98 ? -11.016 2.248 -22.391 1 83.38 98 ASP A CA 1
ATOM 729 C C . ASP A 1 98 ? -10.984 3.02 -21.078 1 83.38 98 ASP A C 1
ATOM 731 O O . ASP A 1 98 ? -12.031 3.322 -20.5 1 83.38 98 ASP A O 1
ATOM 735 N N . VAL A 1 99 ? -9.773 3.174 -20.562 1 81.81 99 VAL A N 1
ATOM 736 C CA . VAL A 1 99 ? -9.633 3.797 -19.25 1 81.81 99 VAL A CA 1
ATOM 737 C C . VAL A 1 99 ? -9.992 5.277 -19.344 1 81.81 99 VAL A C 1
ATOM 739 O O . VAL A 1 99 ? -9.68 5.938 -20.344 1 81.81 99 VAL A O 1
ATOM 742 N N . LYS A 1 100 ? -10.703 5.695 -18.375 1 72.12 100 LYS A N 1
ATOM 743 C CA . LYS A 1 100 ? -11.148 7.082 -18.297 1 72.12 100 LYS A CA 1
ATOM 744 C C . LYS A 1 100 ? -10.336 7.863 -17.281 1 72.12 100 LYS A C 1
ATOM 746 O O . LYS A 1 100 ? -10.32 9.094 -17.297 1 72.12 100 LYS A O 1
ATOM 751 N N . ALA A 1 101 ? -9.812 7.051 -16.359 1 62.38 101 ALA A N 1
ATOM 752 C CA . ALA A 1 101 ? -9.141 7.723 -15.25 1 62.38 101 ALA A CA 1
ATOM 753 C C . ALA A 1 101 ? -7.996 8.602 -15.742 1 62.38 101 ALA A C 1
ATOM 755 O O . ALA A 1 101 ? -7.172 8.156 -16.547 1 62.38 101 ALA A O 1
ATOM 756 N N . GLY A 1 102 ? -8.289 9.789 -16.141 1 58.94 102 GLY A N 1
ATOM 757 C CA . GLY A 1 102 ? -7.258 10.773 -16.453 1 58.94 102 GLY A CA 1
ATOM 758 C C . GLY A 1 102 ? -6.73 11.484 -15.219 1 58.94 102 GLY A C 1
ATOM 759 O O . GLY A 1 102 ? -7.117 11.164 -14.094 1 58.94 102 GLY A O 1
ATOM 760 N N . GLY A 1 103 ? -5.691 12.281 -15.391 1 62.16 103 GLY A N 1
ATOM 761 C CA . GLY A 1 103 ? -5.242 13.18 -14.336 1 62.16 103 GLY A CA 1
ATOM 762 C C . GLY A 1 103 ? -6.359 14.031 -13.766 1 62.16 103 GLY A C 1
ATOM 763 O O . GLY A 1 103 ? -7.336 14.336 -14.453 1 62.16 103 GLY A O 1
ATOM 764 N N . LEU A 1 104 ? -6.523 13.883 -12.422 1 75.56 104 LEU A N 1
ATOM 765 C CA . LEU A 1 104 ? -7.453 14.773 -11.734 1 75.56 104 LEU A CA 1
ATOM 766 C C . LEU A 1 104 ? -7.102 16.234 -12.008 1 75.56 104 LEU A C 1
ATOM 768 O O . LEU A 1 104 ? -5.965 16.656 -11.781 1 75.56 104 LEU A O 1
ATOM 772 N N . GLY A 1 105 ? -7.93 16.906 -12.766 1 81.31 105 GLY A N 1
ATOM 773 C CA . GLY A 1 105 ? -7.68 18.328 -12.953 1 81.31 105 GLY A CA 1
ATOM 774 C C . GLY A 1 105 ? -7.453 19.078 -11.641 1 81.31 105 GLY A C 1
ATOM 775 O O . GLY A 1 105 ? -7.762 18.547 -10.57 1 81.31 105 GLY A O 1
ATOM 776 N N . PRO A 1 106 ? -6.793 20.203 -11.719 1 86.81 106 PRO A N 1
ATOM 777 C CA . PRO A 1 106 ? -6.434 20.969 -10.516 1 86.81 106 PRO A CA 1
ATOM 778 C C . PRO A 1 106 ? -7.641 21.297 -9.648 1 86.81 106 PRO A C 1
ATOM 780 O O . PRO A 1 106 ? -7.531 21.328 -8.414 1 86.81 106 PRO A O 1
ATOM 783 N N . ASP A 1 107 ? -8.797 21.547 -10.266 1 89.75 107 ASP A N 1
ATOM 784 C CA . ASP A 1 107 ? -9.977 21.922 -9.492 1 89.75 107 ASP A CA 1
ATOM 785 C C . ASP A 1 107 ? -10.453 20.766 -8.617 1 89.75 107 ASP A C 1
ATOM 787 O O . ASP A 1 107 ? -10.773 20.953 -7.441 1 89.75 107 ASP A O 1
ATOM 791 N N . LYS A 1 108 ? -10.492 19.641 -9.18 1 90.62 108 LYS A N 1
ATOM 792 C CA . LYS A 1 108 ? -10.922 18.453 -8.43 1 90.62 108 LYS A CA 1
ATOM 793 C C . LYS A 1 108 ? -9.898 18.094 -7.363 1 90.62 108 LYS A C 1
ATOM 795 O O . LYS A 1 108 ? -10.273 17.656 -6.27 1 90.62 108 LYS A O 1
ATOM 800 N N . ARG A 1 109 ? -8.633 18.25 -7.68 1 92.5 109 ARG A N 1
ATOM 801 C CA . ARG A 1 109 ? -7.59 18 -6.691 1 92.5 109 ARG A CA 1
ATOM 802 C C . ARG A 1 109 ? -7.742 18.938 -5.496 1 92.5 109 ARG A C 1
ATOM 804 O O . ARG A 1 109 ? -7.637 18.516 -4.348 1 92.5 109 ARG A O 1
ATOM 811 N N . ARG A 1 110 ? -8.031 20.172 -5.75 1 93.19 110 ARG A N 1
ATOM 812 C CA . ARG A 1 110 ? -8.227 21.156 -4.684 1 93.19 110 ARG A CA 1
ATOM 813 C C . ARG A 1 110 ? -9.477 20.844 -3.869 1 93.19 110 ARG A C 1
ATOM 815 O O . ARG A 1 110 ? -9.5 21.047 -2.654 1 93.19 110 ARG A O 1
ATOM 822 N N . ALA A 1 111 ? -10.523 20.375 -4.57 1 93.81 111 ALA A N 1
ATOM 823 C CA . ALA A 1 111 ? -11.734 19.984 -3.861 1 93.81 111 ALA A CA 1
ATOM 824 C C . ALA A 1 111 ? -11.453 18.875 -2.857 1 93.81 111 ALA A C 1
ATOM 826 O O . ALA A 1 111 ? -11.93 18.906 -1.722 1 93.81 111 ALA A O 1
ATOM 827 N N . LEU A 1 112 ? -10.648 17.969 -3.266 1 95.5 112 LEU A N 1
ATOM 828 C CA . LEU A 1 112 ? -10.266 16.859 -2.381 1 95.5 112 LEU A CA 1
ATOM 829 C C . LEU A 1 112 ? -9.438 17.375 -1.21 1 95.5 112 LEU A C 1
ATOM 831 O O . LEU A 1 112 ? -9.609 16.922 -0.077 1 95.5 112 LEU A O 1
ATOM 835 N N . ALA A 1 113 ? -8.531 18.266 -1.479 1 94.5 113 ALA A N 1
ATOM 836 C CA . ALA A 1 113 ? -7.664 18.812 -0.44 1 94.5 113 ALA A CA 1
ATOM 837 C C . ALA A 1 113 ? -8.469 19.594 0.601 1 94.5 113 ALA A C 1
ATOM 839 O O . ALA A 1 113 ? -8.18 19.516 1.797 1 94.5 113 ALA A O 1
ATOM 840 N N . SER A 1 114 ? -9.516 20.266 0.176 1 94.88 114 SER A N 1
ATOM 841 C CA . SER A 1 114 ? -10.25 21.172 1.052 1 94.88 114 SER A CA 1
ATOM 842 C C . SER A 1 114 ? -11.414 20.453 1.729 1 94.88 114 SER A C 1
ATOM 844 O O . SER A 1 114 ? -11.781 20.781 2.861 1 94.88 114 SER A O 1
ATOM 846 N N . HIS A 1 115 ? -12.023 19.484 0.989 1 95.62 115 HIS A N 1
ATOM 847 C CA . HIS A 1 115 ? -13.273 18.938 1.491 1 95.62 115 HIS A CA 1
ATOM 848 C C . HIS A 1 115 ? -13.094 17.484 1.919 1 95.62 115 HIS A C 1
ATOM 850 O O . HIS A 1 115 ? -14.062 16.812 2.279 1 95.62 115 HIS A O 1
ATOM 856 N N . GLY A 1 116 ? -11.883 17.016 1.872 1 96.38 116 GLY A N 1
ATOM 857 C CA . GLY A 1 116 ? -11.633 15.648 2.322 1 96.38 116 GLY A CA 1
ATOM 858 C C . GLY A 1 116 ? -11.922 14.609 1.259 1 96.38 116 GLY A C 1
ATOM 859 O O . GLY A 1 116 ? -11.953 14.922 0.066 1 96.38 116 GLY A O 1
ATOM 860 N N . GLN A 1 117 ? -12.031 13.422 1.685 1 97 117 GLN A N 1
ATOM 861 C CA . GLN A 1 117 ? -12.195 12.281 0.797 1 97 117 GLN A CA 1
ATOM 862 C C . GLN A 1 117 ? -13.344 11.391 1.254 1 97 117 GLN A C 1
ATOM 864 O O . GLN A 1 117 ? -13.633 11.297 2.449 1 97 117 GLN A O 1
ATOM 869 N N . ARG A 1 118 ? -13.969 10.766 0.295 1 97.44 118 ARG A N 1
ATOM 870 C CA . ARG A 1 118 ? -14.969 9.727 0.521 1 97.44 118 ARG A CA 1
ATOM 871 C C . ARG A 1 118 ? -14.766 8.555 -0.431 1 97.44 118 ARG A C 1
ATOM 873 O O . ARG A 1 118 ? -15.562 8.344 -1.349 1 97.44 118 ARG A O 1
ATOM 880 N N . PRO A 1 119 ? -13.719 7.762 -0.227 1 98.12 119 PRO A N 1
ATOM 881 C CA . PRO A 1 119 ? -13.438 6.645 -1.136 1 98.12 119 PRO A CA 1
ATOM 882 C C . PRO A 1 119 ? -14.578 5.625 -1.181 1 98.12 119 PRO A C 1
ATOM 884 O O . PRO A 1 119 ? -15.25 5.406 -0.173 1 98.12 119 PRO A O 1
ATOM 887 N N . VAL A 1 120 ? -14.734 4.961 -2.291 1 97.5 120 VAL A N 1
ATOM 888 C CA . VAL A 1 120 ? -15.836 4.023 -2.486 1 97.5 120 VAL A CA 1
ATOM 889 C C . VAL A 1 120 ? -15.508 2.695 -1.812 1 97.5 120 VAL A C 1
ATOM 891 O O . VAL A 1 120 ? -16.406 1.934 -1.453 1 97.5 120 VAL A O 1
ATOM 894 N N . ALA A 1 121 ? -14.203 2.42 -1.65 1 98.56 121 ALA A N 1
ATOM 895 C CA . ALA A 1 121 ? -13.773 1.142 -1.087 1 98.56 121 ALA A CA 1
ATOM 896 C C . ALA A 1 121 ? -12.375 1.248 -0.481 1 98.56 121 ALA A C 1
ATOM 898 O O . ALA A 1 121 ? -11.641 2.191 -0.774 1 98.56 121 ALA A O 1
ATOM 899 N N . THR A 1 122 ? -12.117 0.392 0.426 1 98.75 122 THR A N 1
ATOM 900 C CA . THR A 1 122 ? -10.766 0.101 0.888 1 98.75 122 THR A CA 1
ATOM 901 C C . THR A 1 122 ? -10.234 -1.18 0.246 1 98.75 122 THR A C 1
ATOM 903 O O . THR A 1 122 ? -10.922 -2.207 0.247 1 98.75 122 THR A O 1
ATOM 906 N N . VAL A 1 123 ? -9.039 -1.09 -0.362 1 98.88 123 VAL A N 1
ATOM 907 C CA . VAL A 1 123 ? -8.453 -2.262 -1.004 1 98.88 123 VAL A CA 1
ATOM 908 C C . VAL A 1 123 ? -7.117 -2.6 -0.344 1 98.88 123 VAL A C 1
ATOM 910 O O . VAL A 1 123 ? -6.266 -1.727 -0.172 1 98.88 123 VAL A O 1
ATOM 913 N N . ILE A 1 124 ? -6.996 -3.807 0.126 1 98.69 124 ILE A N 1
ATOM 914 C CA . ILE A 1 124 ? -5.727 -4.359 0.586 1 98.69 124 ILE A CA 1
ATOM 915 C C . ILE A 1 124 ? -5.102 -5.207 -0.519 1 98.69 124 ILE A C 1
ATOM 917 O O . ILE A 1 124 ? -5.59 -6.301 -0.82 1 98.69 124 ILE A O 1
ATOM 921 N N . GLY A 1 125 ? -4.035 -4.695 -1.11 1 98.69 125 GLY A N 1
ATOM 922 C CA . GLY A 1 125 ? -3.391 -5.379 -2.221 1 98.69 125 GLY A CA 1
ATOM 923 C C . GLY A 1 125 ? -1.921 -5.66 -1.973 1 98.69 125 GLY A C 1
ATOM 924 O O . GLY A 1 125 ? -1.402 -5.375 -0.892 1 98.69 125 GLY A O 1
ATOM 925 N N . CYS A 1 126 ? -1.331 -6.246 -2.967 1 98.69 126 CYS A N 1
ATOM 926 C CA . CYS A 1 126 ? 0.092 -6.559 -2.885 1 98.69 126 CYS A CA 1
ATOM 927 C C . CYS A 1 126 ? 0.938 -5.359 -3.297 1 98.69 126 CYS A C 1
ATOM 929 O O . CYS A 1 126 ? 0.522 -4.562 -4.137 1 98.69 126 CYS A O 1
ATOM 931 N N . ALA A 1 127 ? 2.139 -5.234 -2.783 1 98.62 127 ALA A N 1
ATOM 932 C CA . ALA A 1 127 ? 3.098 -4.191 -3.129 1 98.62 127 ALA A CA 1
ATOM 933 C C . ALA A 1 127 ? 3.594 -4.355 -4.562 1 98.62 127 ALA A C 1
ATOM 935 O O . ALA A 1 127 ? 4.191 -3.436 -5.129 1 98.62 127 ALA A O 1
ATOM 936 N N . ASP A 1 128 ? 3.383 -5.461 -5.207 1 98.69 128 ASP A N 1
ATOM 937 C CA . ASP A 1 128 ? 3.869 -5.82 -6.535 1 98.69 128 ASP A CA 1
ATOM 938 C C . ASP A 1 128 ? 3.627 -4.688 -7.531 1 98.69 128 ASP A C 1
ATOM 940 O O . ASP A 1 128 ? 2.51 -4.176 -7.641 1 98.69 128 ASP A O 1
ATOM 944 N N . SER A 1 129 ? 4.668 -4.281 -8.227 1 98.06 129 SER A N 1
ATOM 945 C CA . SER A 1 129 ? 4.594 -3.145 -9.141 1 98.06 129 SER A CA 1
ATOM 946 C C . SER A 1 129 ? 3.646 -3.428 -10.305 1 98.06 129 SER A C 1
ATOM 948 O O . SER A 1 129 ? 3.189 -2.504 -10.977 1 98.06 129 SER A O 1
ATOM 950 N N . ARG A 1 130 ? 3.395 -4.633 -10.586 1 96.69 130 ARG A N 1
ATOM 951 C CA . ARG A 1 130 ? 2.562 -5.035 -11.711 1 96.69 130 ARG A CA 1
ATOM 952 C C . ARG A 1 130 ? 1.082 -4.984 -11.352 1 96.69 130 ARG A C 1
ATOM 954 O O . ARG A 1 130 ? 0.218 -5.18 -12.211 1 96.69 130 ARG A O 1
ATOM 961 N N . CYS A 1 131 ? 0.8 -4.656 -10.055 1 96.56 131 CYS A N 1
ATOM 962 C CA . CYS A 1 131 ? -0.579 -4.645 -9.578 1 96.56 131 CYS A CA 1
ATOM 963 C C . CYS A 1 131 ? -0.954 -3.279 -9.023 1 96.56 131 CYS A C 1
ATOM 965 O O . CYS A 1 131 ? -1.376 -3.168 -7.871 1 96.56 131 CYS A O 1
ATOM 967 N N . PRO A 1 132 ? -0.875 -2.217 -9.844 1 95.81 132 PRO A N 1
ATOM 968 C CA . PRO A 1 132 ? -1.29 -0.904 -9.344 1 95.81 132 PRO A CA 1
ATOM 969 C C . PRO A 1 132 ? -2.799 -0.799 -9.141 1 95.81 132 PRO A C 1
ATOM 971 O O . PRO A 1 132 ? -3.555 -0.729 -10.109 1 95.81 132 PRO A O 1
ATOM 974 N N . VAL A 1 133 ? -3.217 -0.686 -7.961 1 97.38 133 VAL A N 1
ATOM 975 C CA . VAL A 1 133 ? -4.602 -0.9 -7.551 1 97.38 133 VAL A CA 1
ATOM 976 C C . VAL A 1 133 ? -5.504 0.127 -8.234 1 97.38 133 VAL A C 1
ATOM 978 O O . VAL A 1 133 ? -6.52 -0.232 -8.836 1 97.38 133 VAL A O 1
ATOM 981 N N . GLU A 1 134 ? -5.152 1.399 -8.18 1 95.31 134 GLU A N 1
ATOM 982 C CA . GLU A 1 134 ? -6.012 2.43 -8.75 1 95.31 134 GLU A CA 1
ATOM 983 C C . GLU A 1 134 ? -6.156 2.256 -10.258 1 95.31 134 GLU A C 1
ATOM 985 O O . GLU A 1 134 ? -7.238 2.453 -10.812 1 95.31 134 GLU A O 1
ATOM 990 N N . GLN A 1 135 ? -5.121 1.858 -10.914 1 93.19 135 GLN A N 1
ATOM 991 C CA . GLN A 1 135 ? -5.16 1.693 -12.367 1 93.19 135 GLN A CA 1
ATOM 992 C C . GLN A 1 135 ? -6 0.481 -12.758 1 93.19 135 GLN A C 1
ATOM 994 O O . GLN A 1 135 ? -6.766 0.538 -13.719 1 93.19 135 GLN A O 1
ATOM 999 N N . LEU A 1 136 ? -5.863 -0.594 -12.016 1 94.94 136 LEU A N 1
ATOM 1000 C CA . LEU A 1 136 ? -6.602 -1.822 -12.297 1 94.94 136 LEU A CA 1
ATOM 1001 C C . LEU A 1 136 ? -8.102 -1.571 -12.266 1 94.94 136 LEU A C 1
ATOM 1003 O O . LEU A 1 136 ? -8.867 -2.271 -12.938 1 94.94 136 LEU A O 1
ATOM 1007 N N . PHE A 1 137 ? -8.453 -0.582 -11.5 1 95.94 137 PHE A N 1
ATOM 1008 C CA . PHE A 1 137 ? -9.875 -0.309 -11.32 1 95.94 137 PHE A CA 1
ATOM 1009 C C . PHE A 1 137 ? -10.258 1.021 -11.961 1 95.94 137 PHE A C 1
ATOM 1011 O O . PHE A 1 137 ? -11.352 1.543 -11.719 1 95.94 137 PHE A O 1
ATOM 1018 N N . ASP A 1 138 ? -9.328 1.576 -12.719 1 93.06 138 ASP A N 1
ATOM 1019 C CA . ASP A 1 138 ? -9.57 2.848 -13.398 1 93.06 138 ASP A CA 1
ATOM 1020 C C . ASP A 1 138 ? -10.07 3.902 -12.414 1 93.06 138 ASP A C 1
ATOM 1022 O O . ASP A 1 138 ? -11.07 4.578 -12.672 1 93.06 138 ASP A O 1
ATOM 1026 N N . ALA A 1 139 ? -9.438 3.955 -11.266 1 93.5 139 ALA A N 1
ATOM 1027 C CA . ALA A 1 139 ? -9.82 4.879 -10.195 1 93.5 139 ALA A CA 1
ATOM 1028 C C . ALA A 1 139 ? -9.016 6.172 -10.281 1 93.5 139 ALA A C 1
ATOM 1030 O O . ALA A 1 139 ? -7.84 6.156 -10.664 1 93.5 139 ALA A O 1
ATOM 1031 N N . ARG A 1 140 ? -9.602 7.27 -9.906 1 90.94 140 ARG A N 1
ATOM 1032 C CA . ARG A 1 140 ? -8.969 8.578 -9.805 1 90.94 140 ARG A CA 1
ATOM 1033 C C . ARG A 1 140 ? -8.516 8.852 -8.375 1 90.94 140 ARG A C 1
ATOM 1035 O O . ARG A 1 140 ? -8.914 8.156 -7.445 1 90.94 140 ARG A O 1
ATOM 1042 N N . PRO A 1 141 ? -7.613 9.898 -8.203 1 93.38 141 PRO A N 1
ATOM 1043 C CA . PRO A 1 141 ? -7.312 10.297 -6.824 1 93.38 141 PRO A CA 1
ATOM 1044 C C . PRO A 1 141 ? -8.57 10.57 -6 1 93.38 141 PRO A C 1
ATOM 1046 O O . PRO A 1 141 ? -9.484 11.258 -6.461 1 93.38 141 PRO A O 1
ATOM 1049 N N . GLY A 1 142 ? -8.648 9.961 -4.859 1 95.31 142 GLY A N 1
ATOM 1050 C CA . GLY A 1 142 ? -9.789 10.156 -3.979 1 95.31 142 GLY A CA 1
ATOM 1051 C C . GLY A 1 142 ? -10.773 9 -4.012 1 95.31 142 GLY A C 1
ATOM 1052 O O . GLY A 1 142 ? -11.648 8.898 -3.146 1 95.31 142 GLY A O 1
ATOM 1053 N N . ASP A 1 143 ? -10.602 8.047 -4.93 1 95.56 143 ASP A N 1
ATOM 1054 C CA . ASP A 1 143 ? -11.648 7.066 -5.199 1 95.56 143 ASP A CA 1
ATOM 1055 C C . ASP A 1 143 ? -11.477 5.824 -4.328 1 95.56 143 ASP A C 1
ATOM 1057 O O . ASP A 1 143 ? -12.461 5.164 -3.98 1 95.56 143 ASP A O 1
ATOM 1061 N N . ILE A 1 144 ? -10.258 5.402 -4.09 1 98 144 ILE A N 1
ATOM 1062 C CA . ILE A 1 144 ? -10.023 4.164 -3.359 1 98 144 ILE A CA 1
ATOM 1063 C C . ILE A 1 144 ? -8.961 4.395 -2.281 1 98 144 ILE A C 1
ATOM 1065 O O . ILE A 1 144 ? -7.934 5.023 -2.537 1 98 144 ILE A O 1
ATOM 1069 N N . PHE A 1 145 ? -9.289 4.02 -0.999 1 98.75 145 PHE A N 1
ATOM 1070 C CA . PHE A 1 145 ? -8.305 3.92 0.07 1 98.75 145 PHE A CA 1
ATOM 1071 C C . PHE A 1 145 ? -7.5 2.633 -0.056 1 98.75 145 PHE A C 1
ATOM 1073 O O . PHE A 1 145 ? -8.07 1.538 -0.059 1 98.75 145 PHE A O 1
ATOM 1080 N N . VAL A 1 146 ? -6.105 2.711 -0.173 1 98.81 146 VAL A N 1
ATOM 1081 C CA . VAL A 1 146 ? -5.348 1.553 -0.636 1 98.81 146 VAL A CA 1
ATOM 1082 C C . VAL A 1 146 ? -4.25 1.214 0.372 1 98.81 146 VAL A C 1
ATOM 1084 O O . VAL A 1 146 ? -3.455 2.078 0.746 1 98.81 146 VAL A O 1
ATOM 1087 N N . LEU A 1 147 ? -4.234 0.013 0.836 1 98.38 147 LEU A N 1
ATOM 1088 C CA . LEU A 1 147 ? -3.143 -0.58 1.601 1 98.38 147 LEU A CA 1
ATOM 1089 C C . LEU A 1 147 ? -2.383 -1.601 0.76 1 98.38 147 LEU A C 1
ATOM 1091 O O . LEU A 1 147 ? -2.992 -2.395 0.039 1 98.38 147 LEU A O 1
ATOM 1095 N N . ARG A 1 148 ? -1.049 -1.532 0.856 1 98.19 148 ARG A N 1
ATOM 1096 C CA . ARG A 1 148 ? -0.255 -2.451 0.047 1 98.19 148 ARG A CA 1
ATOM 1097 C C . ARG A 1 148 ? 0.993 -2.904 0.798 1 98.19 148 ARG A C 1
ATOM 1099 O O . ARG A 1 148 ? 1.705 -2.086 1.381 1 98.19 148 ARG A O 1
ATOM 1106 N N . ASN A 1 149 ? 1.235 -4.129 0.831 1 97 149 ASN A N 1
ATOM 1107 C CA . ASN A 1 149 ? 2.459 -4.797 1.267 1 97 149 ASN A CA 1
ATOM 1108 C C . ASN A 1 149 ? 2.686 -6.102 0.51 1 97 149 ASN A C 1
ATOM 1110 O O . ASN A 1 149 ? 1.88 -6.477 -0.342 1 97 149 ASN A O 1
ATOM 1114 N N . ALA A 1 150 ? 3.834 -6.734 0.713 1 96.5 150 ALA A N 1
ATOM 1115 C CA . ALA A 1 150 ? 4.109 -7.98 0.007 1 96.5 150 ALA A CA 1
ATOM 1116 C C . ALA A 1 150 ? 3.094 -9.062 0.385 1 96.5 150 ALA A C 1
ATOM 1118 O O . ALA A 1 150 ? 2.926 -9.375 1.565 1 96.5 150 ALA A O 1
ATOM 1119 N N . GLY A 1 151 ? 2.344 -9.539 -0.636 1 96.94 151 GLY A N 1
ATOM 1120 C CA . GLY A 1 151 ? 1.433 -10.656 -0.444 1 96.94 151 GLY A CA 1
ATOM 1121 C C . GLY A 1 151 ? 0.069 -10.234 0.069 1 96.94 151 GLY A C 1
ATOM 1122 O O . GLY A 1 151 ? -0.742 -11.07 0.46 1 96.94 151 GLY A O 1
ATOM 1123 N N . ASN A 1 152 ? -0.175 -8.875 0.183 1 97.56 152 ASN A N 1
ATOM 1124 C CA . ASN A 1 152 ? -1.443 -8.414 0.736 1 97.56 152 ASN A CA 1
ATOM 1125 C C . ASN A 1 152 ? -1.747 -9.078 2.074 1 97.56 152 ASN A C 1
ATOM 1127 O O . ASN A 1 152 ? -2.816 -9.664 2.25 1 97.56 152 ASN A O 1
ATOM 1131 N N . THR A 1 153 ? -0.915 -8.867 3.012 1 93.88 153 THR A N 1
ATOM 1132 C CA . THR A 1 153 ? -0.985 -9.656 4.238 1 93.88 153 THR A CA 1
ATOM 1133 C C . THR A 1 153 ? -1.32 -8.766 5.434 1 93.88 153 THR A C 1
ATOM 1135 O O . THR A 1 153 ? -1.089 -7.555 5.398 1 93.88 153 THR A O 1
ATOM 1138 N N . CYS A 1 154 ? -1.948 -9.336 6.387 1 90 154 CYS A N 1
ATOM 1139 C CA . CYS A 1 154 ? -2.139 -8.836 7.742 1 90 154 CYS A CA 1
ATOM 1140 C C . CYS A 1 154 ? -1.67 -9.852 8.773 1 90 154 CYS A C 1
ATOM 1142 O O . CYS A 1 154 ? -2.465 -10.656 9.258 1 90 154 CYS A O 1
ATOM 1144 N N . THR A 1 155 ? -0.418 -9.742 9.156 1 81.25 155 THR A N 1
ATOM 1145 C CA . THR A 1 155 ? 0.179 -10.844 9.906 1 81.25 155 THR A CA 1
ATOM 1146 C C . THR A 1 155 ? 0.132 -10.555 11.406 1 81.25 155 THR A C 1
ATOM 1148 O O . THR A 1 155 ? 0.38 -11.445 12.219 1 81.25 155 THR A O 1
ATOM 1151 N N . HIS A 1 156 ? -0.224 -9.344 11.773 1 83.38 156 HIS A N 1
ATOM 1152 C CA . HIS A 1 156 ? -0.262 -9 13.188 1 83.38 156 HIS A CA 1
ATOM 1153 C C . HIS A 1 156 ? -1.499 -8.172 13.516 1 83.38 156 HIS A C 1
ATOM 1155 O O . HIS A 1 156 ? -1.976 -7.398 12.688 1 83.38 156 HIS A O 1
ATOM 1161 N N . ALA A 1 157 ? -1.893 -8.344 14.797 1 78.81 157 ALA A N 1
ATOM 1162 C CA . ALA A 1 157 ? -3.088 -7.641 15.258 1 78.81 157 ALA A CA 1
ATOM 1163 C C . ALA A 1 157 ? -2.793 -6.164 15.5 1 78.81 157 ALA A C 1
ATOM 1165 O O . ALA A 1 157 ? -3.643 -5.305 15.242 1 78.81 157 ALA A O 1
ATOM 1166 N N . GLU A 1 158 ? -1.58 -6.051 15.984 1 76.62 158 GLU A N 1
ATOM 1167 C CA . GLU A 1 158 ? -1.178 -4.672 16.25 1 76.62 158 GLU A CA 1
ATOM 1168 C C . GLU A 1 158 ? -0.458 -4.07 15.039 1 76.62 158 GLU A C 1
ATOM 1170 O O . GLU A 1 158 ? 0.085 -4.801 14.211 1 76.62 158 GLU A O 1
ATOM 1175 N N . GLY A 1 159 ? -0.761 -2.803 14.859 1 74.19 159 GLY A N 1
ATOM 1176 C CA . GLY A 1 159 ? 0.097 -2.152 13.883 1 74.19 159 GLY A CA 1
ATOM 1177 C C . GLY A 1 159 ? -0.677 -1.463 12.773 1 74.19 159 GLY A C 1
ATOM 1178 O O . GLY A 1 159 ? -1.864 -1.167 12.93 1 74.19 159 GLY A O 1
ATOM 1179 N N . SER A 1 160 ? 0.072 -1.286 11.727 1 84.31 160 SER A N 1
ATOM 1180 C CA . SER A 1 160 ? -0.33 -0.253 10.781 1 84.31 160 SER A CA 1
ATOM 1181 C C . SER A 1 160 ? -1.421 -0.759 9.844 1 84.31 160 SER A C 1
ATOM 1183 O O . SER A 1 160 ? -2.303 0.003 9.438 1 84.31 160 SER A O 1
ATOM 1185 N N . MET A 1 161 ? -1.505 -2.111 9.547 1 92.81 161 MET A N 1
ATOM 1186 C CA . MET A 1 161 ? -2.482 -2.574 8.562 1 92.81 161 MET A CA 1
ATOM 1187 C C . MET A 1 161 ? -3.889 -2.566 9.156 1 92.81 161 MET A C 1
ATOM 1189 O O . MET A 1 161 ? -4.789 -1.916 8.617 1 92.81 161 MET A O 1
ATOM 1193 N N . VAL A 1 162 ? -4.055 -3.215 10.344 1 94.38 162 VAL A N 1
ATOM 1194 C CA . VAL A 1 162 ? -5.371 -3.283 10.977 1 94.38 162 VAL A CA 1
ATOM 1195 C C . VAL A 1 162 ? -5.828 -1.88 11.367 1 94.38 162 VAL A C 1
ATOM 1197 O O . VAL A 1 162 ? -6.98 -1.51 11.125 1 94.38 162 VAL A O 1
ATOM 1200 N N . GLY A 1 163 ? -4.906 -1.125 11.977 1 94.81 163 GLY A N 1
ATOM 1201 C CA . GLY A 1 163 ? -5.234 0.247 12.328 1 94.81 163 GLY A CA 1
ATOM 1202 C C . GLY A 1 163 ? -5.66 1.082 11.133 1 94.81 163 GLY A C 1
ATOM 1203 O O . GLY A 1 163 ? -6.562 1.916 11.242 1 94.81 163 GLY A O 1
ATOM 1204 N N . SER A 1 164 ? -5.02 0.874 9.992 1 96.88 164 SER A N 1
ATOM 1205 C CA . SER A 1 164 ? -5.363 1.597 8.773 1 96.88 164 SER A CA 1
ATOM 1206 C C . SER A 1 164 ? -6.758 1.221 8.281 1 96.88 164 SER A C 1
ATOM 1208 O O . SER A 1 164 ? -7.516 2.084 7.832 1 96.88 164 SER A O 1
ATOM 1210 N N . VAL A 1 165 ? -7.062 -0.046 8.328 1 97.69 165 VAL A N 1
ATOM 1211 C CA . VAL A 1 165 ? -8.391 -0.484 7.898 1 97.69 165 VAL A CA 1
ATOM 1212 C C . VAL A 1 165 ? -9.445 0.094 8.828 1 97.69 165 VAL A C 1
ATOM 1214 O O . VAL A 1 165 ? -10.5 0.544 8.375 1 97.69 165 VAL A O 1
ATOM 1217 N N . GLU A 1 166 ? -9.188 0.094 10.117 1 96.88 166 GLU A N 1
ATOM 1218 C CA . GLU A 1 166 ? -10.117 0.7 11.062 1 96.88 166 GLU A CA 1
ATOM 1219 C C . GLU A 1 166 ? -10.336 2.178 10.758 1 96.88 166 GLU A C 1
ATOM 1221 O O . GLU A 1 166 ? -11.461 2.678 10.836 1 96.88 166 GLU A O 1
ATOM 1226 N N . TYR A 1 167 ? -9.266 2.824 10.43 1 96.88 167 TYR A N 1
ATOM 1227 C CA . TYR A 1 167 ? -9.398 4.227 10.047 1 96.88 167 TYR A CA 1
ATOM 1228 C C . TYR A 1 167 ? -10.367 4.383 8.875 1 96.88 167 TYR A C 1
ATOM 1230 O O . TYR A 1 167 ? -11.195 5.293 8.875 1 96.88 167 TYR A O 1
ATOM 1238 N N . SER A 1 168 ? -10.227 3.566 7.848 1 97.81 168 SER A N 1
ATOM 1239 C CA . SER A 1 168 ? -11.07 3.668 6.656 1 97.81 168 SER A CA 1
ATOM 1240 C C . SER A 1 168 ? -12.539 3.469 6.996 1 97.81 168 SER A C 1
ATOM 1242 O O . SER A 1 168 ? -13.406 4.168 6.465 1 97.81 168 SER A O 1
ATOM 1244 N N . VAL A 1 169 ? -12.836 2.58 7.895 1 97.06 169 VAL A N 1
ATOM 1245 C CA . VAL A 1 169 ? -14.219 2.252 8.234 1 97.06 169 VAL A CA 1
ATOM 1246 C C . VAL A 1 169 ? -14.781 3.318 9.172 1 97.06 169 VAL A C 1
ATOM 1248 O O . VAL A 1 169 ? -15.93 3.742 9.023 1 97.06 169 VAL A O 1
ATOM 1251 N N . LEU A 1 170 ? -13.984 3.795 10.102 1 95.62 170 LEU A N 1
ATOM 1252 C CA . LEU A 1 170 ? -14.477 4.676 11.156 1 95.62 170 LEU A CA 1
ATOM 1253 C C . LEU A 1 170 ? -14.477 6.129 10.695 1 95.62 170 LEU A C 1
ATOM 1255 O O . LEU A 1 170 ? -15.391 6.891 11.016 1 95.62 170 LEU A O 1
ATOM 1259 N N . ASN A 1 171 ? -13.484 6.504 9.969 1 95.88 171 ASN A N 1
ATOM 1260 C CA . ASN A 1 171 ? -13.297 7.918 9.656 1 95.88 171 ASN A CA 1
ATOM 1261 C C . ASN A 1 171 ? -13.688 8.227 8.219 1 95.88 171 ASN A C 1
ATOM 1263 O O . ASN A 1 171 ? -14.234 9.297 7.938 1 95.88 171 ASN A O 1
ATOM 1267 N N . LEU A 1 172 ? -13.414 7.293 7.32 1 97.5 172 LEU A N 1
ATOM 1268 C CA . LEU A 1 172 ? -13.734 7.531 5.918 1 97.5 172 LEU A CA 1
ATOM 1269 C C . LEU A 1 172 ? -15.07 6.895 5.543 1 97.5 172 LEU A C 1
ATOM 1271 O O . LEU A 1 172 ? -15.617 7.168 4.473 1 97.5 172 LEU A O 1
ATOM 1275 N N . GLU A 1 173 ? -15.547 5.969 6.387 1 97.38 173 GLU A N 1
ATOM 1276 C CA . GLU A 1 173 ? -16.875 5.355 6.305 1 97.38 173 GLU A CA 1
ATOM 1277 C C . GLU A 1 173 ? -17 4.488 5.051 1 97.38 173 GLU A C 1
ATOM 1279 O O . GLU A 1 173 ? -18.047 4.473 4.41 1 97.38 173 GLU A O 1
ATOM 1284 N N . THR A 1 174 ? -15.906 3.898 4.648 1 98 174 THR A N 1
ATOM 1285 C CA . THR A 1 174 ? -15.984 2.898 3.59 1 98 174 THR A CA 1
ATOM 1286 C C . THR A 1 174 ? -16.781 1.681 4.055 1 98 174 THR A C 1
ATOM 1288 O O . THR A 1 174 ? -16.625 1.226 5.188 1 98 174 THR A O 1
ATOM 1291 N N . LYS A 1 175 ? -17.578 1.194 3.197 1 98.31 175 LYS A N 1
ATOM 1292 C CA . LYS A 1 175 ? -18.438 0.076 3.564 1 98.31 175 LYS A CA 1
ATOM 1293 C C . LYS A 1 175 ? -18.016 -1.202 2.844 1 98.31 175 LYS A C 1
ATOM 1295 O O . LYS A 1 175 ? -18.609 -2.266 3.068 1 98.31 175 LYS A O 1
ATOM 1300 N N . MET A 1 176 ? -17 -1.123 1.996 1 98.44 176 MET A N 1
ATOM 1301 C CA . MET A 1 176 ? -16.453 -2.258 1.265 1 98.44 176 MET A CA 1
ATOM 1302 C C . MET A 1 176 ? -14.938 -2.355 1.479 1 98.44 176 MET A C 1
ATOM 1304 O O . MET A 1 176 ? -14.203 -1.404 1.206 1 98.44 176 MET A O 1
ATOM 1308 N N . ILE A 1 177 ? -14.523 -3.469 2.027 1 98.56 177 ILE A N 1
ATOM 1309 C CA . ILE A 1 177 ? -13.109 -3.816 2.102 1 98.56 177 ILE A CA 1
ATOM 1310 C C . ILE A 1 177 ? -12.812 -4.98 1.159 1 98.56 177 ILE A C 1
ATOM 1312 O O . ILE A 1 177 ? -13.398 -6.059 1.293 1 98.56 177 ILE A O 1
ATOM 1316 N N . LEU A 1 178 ? -11.961 -4.746 0.219 1 98.81 178 LEU A N 1
ATOM 1317 C CA . LEU A 1 178 ? -11.57 -5.77 -0.748 1 98.81 178 LEU A CA 1
ATOM 1318 C C . LEU A 1 178 ? -10.141 -6.227 -0.512 1 98.81 178 LEU A C 1
ATOM 1320 O O . LEU A 1 178 ? -9.211 -5.41 -0.516 1 98.81 178 LEU A O 1
ATOM 1324 N N . VAL A 1 179 ? -9.961 -7.473 -0.219 1 98.81 179 VAL A N 1
ATOM 1325 C CA . VAL A 1 179 ? -8.625 -8.055 -0.209 1 98.81 179 VAL A CA 1
ATOM 1326 C C . VAL A 1 179 ? -8.289 -8.602 -1.594 1 98.81 179 VAL A C 1
ATOM 1328 O O . VAL A 1 179 ? -8.961 -9.516 -2.082 1 98.81 179 VAL A O 1
ATOM 1331 N N . LEU A 1 180 ? -7.27 -8.039 -2.191 1 98.94 180 LEU A N 1
ATOM 1332 C CA . LEU A 1 180 ? -6.953 -8.289 -3.592 1 98.94 180 LEU A CA 1
ATOM 1333 C C . LEU A 1 180 ? -5.617 -9.016 -3.721 1 98.94 180 LEU A C 1
ATOM 1335 O O . LEU A 1 180 ? -4.559 -8.406 -3.564 1 98.94 180 LEU A O 1
ATOM 1339 N N . GLY A 1 181 ? -5.695 -10.367 -3.992 1 98.81 181 GLY A N 1
ATOM 1340 C CA . GLY A 1 181 ? -4.5 -11.109 -4.375 1 98.81 181 GLY A CA 1
ATOM 1341 C C . GLY A 1 181 ? -4.191 -11.008 -5.859 1 98.81 181 GLY A C 1
ATOM 1342 O O . GLY A 1 181 ? -4.879 -10.305 -6.598 1 98.81 181 GLY A O 1
ATOM 1343 N N . HIS A 1 182 ? -3.131 -11.656 -6.262 1 98.81 182 HIS A N 1
ATOM 1344 C CA . HIS A 1 182 ? -2.824 -11.672 -7.688 1 98.81 182 HIS A CA 1
ATOM 1345 C C . HIS A 1 182 ? -2.059 -12.93 -8.078 1 98.81 182 HIS A C 1
ATOM 1347 O O . HIS A 1 182 ? -1.315 -13.484 -7.262 1 98.81 182 HIS A O 1
ATOM 1353 N N . THR A 1 183 ? -2.238 -13.336 -9.258 1 98.44 183 THR A N 1
ATOM 1354 C CA . THR A 1 183 ? -1.505 -14.492 -9.773 1 98.44 183 THR A CA 1
ATOM 1355 C C . THR A 1 183 ? -0.007 -14.203 -9.812 1 98.44 183 THR A C 1
ATOM 1357 O O . THR A 1 183 ? 0.406 -13.062 -10.047 1 98.44 183 THR A O 1
ATOM 1360 N N . GLY A 1 184 ? 0.787 -15.234 -9.531 1 97.12 184 GLY A N 1
ATOM 1361 C CA . GLY A 1 184 ? 2.23 -15.094 -9.625 1 97.12 184 GLY A CA 1
ATOM 1362 C C . GLY A 1 184 ? 2.824 -14.266 -8.492 1 97.12 184 GLY A C 1
ATOM 1363 O O . GLY A 1 184 ? 3.895 -13.68 -8.648 1 97.12 184 GLY A O 1
ATOM 1364 N N . CYS A 1 185 ? 2.191 -14.211 -7.414 1 98.12 185 CYS A N 1
ATOM 1365 C CA . CYS A 1 185 ? 2.658 -13.414 -6.285 1 98.12 185 CYS A CA 1
ATOM 1366 C C . CYS A 1 185 ? 3.98 -13.953 -5.75 1 98.12 185 CYS A C 1
ATOM 1368 O O . CYS A 1 185 ? 4.051 -15.086 -5.281 1 98.12 185 CYS A O 1
ATOM 1370 N N . GLY A 1 186 ? 4.992 -13.102 -5.719 1 96.69 186 GLY A N 1
ATOM 1371 C CA . GLY A 1 186 ? 6.324 -13.5 -5.285 1 96.69 186 GLY A CA 1
ATOM 1372 C C . GLY A 1 186 ? 6.375 -13.922 -3.83 1 96.69 186 GLY A C 1
ATOM 1373 O O . GLY A 1 186 ? 7.102 -14.852 -3.473 1 96.69 186 GLY A O 1
ATOM 1374 N N . ALA A 1 187 ? 5.703 -13.258 -2.965 1 96.88 187 ALA A N 1
ATOM 1375 C CA . ALA A 1 187 ? 5.684 -13.609 -1.549 1 96.88 187 ALA A CA 1
ATOM 1376 C C . ALA A 1 187 ? 5.098 -15 -1.341 1 96.88 187 ALA A C 1
ATOM 1378 O O . ALA A 1 187 ? 5.633 -15.797 -0.562 1 96.88 187 ALA A O 1
ATOM 1379 N N . ILE A 1 188 ? 4.004 -15.297 -2.01 1 98.31 188 ILE A N 1
ATOM 1380 C CA . ILE A 1 188 ? 3.35 -16.594 -1.88 1 98.31 188 ILE A CA 1
ATOM 1381 C C . ILE A 1 188 ? 4.238 -17.688 -2.479 1 98.31 188 ILE A C 1
ATOM 1383 O O . ILE A 1 188 ? 4.363 -18.766 -1.914 1 98.31 188 ILE A O 1
ATOM 1387 N N . MET A 1 189 ? 4.836 -17.359 -3.641 1 98 189 MET A N 1
ATOM 1388 C CA . MET A 1 189 ? 5.785 -18.297 -4.234 1 98 189 MET A CA 1
ATOM 1389 C C . MET A 1 189 ? 6.938 -18.578 -3.279 1 98 189 MET A C 1
ATOM 1391 O O . MET A 1 189 ? 7.32 -19.734 -3.092 1 98 189 MET A O 1
ATOM 1395 N N . GLY A 1 190 ? 7.531 -17.531 -2.707 1 96.69 190 GLY A N 1
ATOM 1396 C CA . GLY A 1 190 ? 8.602 -17.703 -1.743 1 96.69 190 GLY A CA 1
ATOM 1397 C C . GLY A 1 190 ? 8.203 -18.562 -0.558 1 96.69 190 GLY A C 1
ATOM 1398 O O . GLY A 1 190 ? 8.961 -19.453 -0.144 1 96.69 190 GLY A O 1
ATOM 1399 N N . ALA A 1 191 ? 7.07 -18.312 -0.015 1 96.81 191 ALA A N 1
ATOM 1400 C CA . ALA A 1 191 ? 6.566 -19.109 1.106 1 96.81 191 ALA A CA 1
ATOM 1401 C C . ALA A 1 191 ? 6.367 -20.562 0.705 1 96.81 191 ALA A C 1
ATOM 1403 O O . ALA A 1 191 ? 6.641 -21.469 1.49 1 96.81 191 ALA A O 1
ATOM 1404 N N . THR A 1 192 ? 5.824 -20.75 -0.496 1 98.25 192 THR A N 1
ATOM 1405 C CA . THR A 1 192 ? 5.574 -22.109 -0.992 1 98.25 192 THR A CA 1
ATOM 1406 C C . THR A 1 192 ? 6.883 -22.875 -1.166 1 98.25 192 THR A C 1
ATOM 1408 O O . THR A 1 192 ? 6.973 -24.047 -0.809 1 98.25 192 THR A O 1
ATOM 1411 N N . LYS A 1 193 ? 7.855 -22.219 -1.704 1 97 193 LYS A N 1
ATOM 1412 C CA . LYS A 1 193 ? 9.164 -22.844 -1.839 1 97 193 LYS A CA 1
ATOM 1413 C C . LYS A 1 193 ? 9.727 -23.25 -0.478 1 97 193 LYS A C 1
ATOM 1415 O O . LYS A 1 193 ? 10.273 -24.344 -0.329 1 97 193 LYS A O 1
ATOM 1420 N N . LEU A 1 194 ? 9.578 -22.375 0.486 1 94.5 194 LEU A N 1
ATOM 1421 C CA . LEU A 1 194 ? 10.039 -22.672 1.837 1 94.5 194 LEU A CA 1
ATOM 1422 C C . LEU A 1 194 ? 9.312 -23.891 2.4 1 94.5 194 LEU A C 1
ATOM 1424 O O . LEU A 1 194 ? 9.938 -24.75 3.018 1 94.5 194 LEU A O 1
ATOM 1428 N N . PHE A 1 195 ? 8.047 -23.922 2.223 1 96.19 195 PHE A N 1
ATOM 1429 C CA . PHE A 1 195 ? 7.223 -25.047 2.664 1 96.19 195 PHE A CA 1
ATOM 1430 C C . PHE A 1 195 ? 7.703 -26.359 2.035 1 96.19 195 PHE A C 1
ATOM 1432 O O . PHE A 1 195 ? 7.891 -27.359 2.73 1 96.19 195 PHE A O 1
ATOM 1439 N N . MET A 1 196 ? 7.906 -26.328 0.724 1 95.62 196 MET A N 1
ATOM 1440 C CA . MET A 1 196 ? 8.32 -27.516 -0.008 1 95.62 196 MET A CA 1
ATOM 1441 C C . MET A 1 196 ? 9.695 -27.984 0.449 1 95.62 196 MET A C 1
ATOM 1443 O O . MET A 1 196 ? 9.938 -29.188 0.579 1 95.62 196 MET A O 1
ATOM 1447 N N . GLU A 1 197 ? 10.594 -27.078 0.68 1 91.69 197 GLU A N 1
ATOM 1448 C CA . GLU A 1 197 ? 11.938 -27.391 1.154 1 91.69 197 GLU A CA 1
ATOM 1449 C C . GLU A 1 197 ? 11.891 -28.062 2.525 1 91.69 197 GLU A C 1
ATOM 1451 O O . GLU A 1 197 ? 12.648 -29 2.793 1 91.69 197 GLU A O 1
ATOM 1456 N N . ARG A 1 198 ? 11.07 -27.562 3.367 1 89.12 198 ARG A N 1
ATOM 1457 C CA . ARG A 1 198 ? 10.961 -28.078 4.73 1 89.12 198 ARG A CA 1
ATOM 1458 C C . ARG A 1 198 ? 10.289 -29.453 4.746 1 89.12 198 ARG A C 1
ATOM 1460 O O . ARG A 1 198 ? 10.523 -30.25 5.656 1 89.12 198 ARG A O 1
ATOM 1467 N N . SER A 1 199 ? 9.422 -29.641 3.9 1 84.88 199 SER A N 1
ATOM 1468 C CA . SER A 1 199 ? 8.758 -30.938 3.807 1 84.88 199 SER A CA 1
ATOM 1469 C C . SER A 1 199 ? 9.727 -32.031 3.354 1 84.88 199 SER A C 1
ATOM 1471 O O . SER A 1 199 ? 9.562 -33.188 3.701 1 84.88 199 SER A O 1
ATOM 1473 N N . GLU A 1 200 ? 10.672 -31.641 2.6 1 80.38 200 GLU A N 1
ATOM 1474 C CA . GLU A 1 200 ? 11.656 -32.594 2.107 1 80.38 200 GLU A CA 1
ATOM 1475 C C . GLU A 1 200 ? 12.797 -32.781 3.111 1 80.38 200 GLU A C 1
ATOM 1477 O O . GLU A 1 200 ? 13.375 -33.875 3.215 1 80.38 200 GLU A O 1
ATOM 1482 N N . GLN A 1 201 ? 13.242 -31.672 3.803 1 71.88 201 GLN A N 1
ATOM 1483 C CA . GLN A 1 201 ? 14.305 -31.703 4.797 1 71.88 201 GLN A CA 1
ATOM 1484 C C . GLN A 1 201 ? 13.977 -30.812 5.988 1 71.88 201 GLN A C 1
ATOM 1486 O O . GLN A 1 201 ? 13.891 -29.578 5.848 1 71.88 201 GLN A O 1
ATOM 1491 N N . PRO A 1 202 ? 13.508 -31.359 7.109 1 63.09 202 PRO A N 1
ATOM 1492 C CA . PRO A 1 202 ? 13.203 -30.484 8.25 1 63.09 202 PRO A CA 1
ATOM 1493 C C . PRO A 1 202 ? 14.312 -29.469 8.539 1 63.09 202 PRO A C 1
ATOM 1495 O O . PRO A 1 202 ? 15.484 -29.734 8.242 1 63.09 202 PRO A O 1
ATOM 1498 N N . PRO A 1 203 ? 13.828 -28.266 8.82 1 58.06 203 PRO A N 1
ATOM 1499 C CA . PRO A 1 203 ? 14.797 -27.172 8.992 1 58.06 203 PRO A CA 1
ATOM 1500 C C . PRO A 1 203 ? 15.992 -27.578 9.852 1 58.06 203 PRO A C 1
ATOM 1502 O O . PRO A 1 203 ? 15.828 -28.312 10.836 1 58.06 203 PRO A O 1
ATOM 1505 N N . GLN A 1 204 ? 17.078 -27.812 9.328 1 47.97 204 GLN A N 1
ATOM 1506 C CA . GLN A 1 204 ? 18.266 -27.844 10.188 1 47.97 204 GLN A CA 1
ATOM 1507 C C . GLN A 1 204 ? 18.438 -26.516 10.914 1 47.97 204 GLN A C 1
ATOM 1509 O O . GLN A 1 204 ? 18.078 -25.453 10.391 1 47.97 204 GLN A O 1
ATOM 1514 N N . PRO A 1 205 ? 18.344 -26.641 12.25 1 45.62 205 PRO A N 1
ATOM 1515 C CA . PRO A 1 205 ? 18.578 -25.406 12.992 1 45.62 205 PRO A CA 1
ATOM 1516 C C . PRO A 1 205 ? 19.625 -24.516 12.328 1 45.62 205 PRO A C 1
ATOM 1518 O O . PRO A 1 205 ? 20.734 -24.969 12.047 1 45.62 205 PRO A O 1
ATOM 1521 N N . CYS A 1 206 ? 19.438 -24.172 11.273 1 38.59 206 CYS A N 1
ATOM 1522 C CA . CYS A 1 206 ? 20.5 -23.297 10.773 1 38.59 206 CYS A CA 1
ATOM 1523 C C . CYS A 1 206 ? 20.875 -22.25 11.805 1 38.59 206 CYS A C 1
ATOM 1525 O O . CYS A 1 206 ? 20.016 -21.562 12.352 1 38.59 206 CYS A O 1
ATOM 1527 N N . GLY A 1 207 ? 21.828 -22.5 12.641 1 38.12 207 GLY A N 1
ATOM 1528 C CA . GLY A 1 207 ? 22.5 -21.453 13.406 1 38.12 207 GLY A CA 1
ATOM 1529 C C . GLY A 1 207 ? 22.391 -20.078 12.781 1 38.12 207 GLY A C 1
ATOM 1530 O O . GLY A 1 207 ? 23.203 -19.203 13.062 1 38.12 207 GLY A O 1
ATOM 1531 N N . CYS A 1 208 ? 22.047 -20.094 11.602 1 38.91 208 CYS A N 1
ATOM 1532 C CA . CYS A 1 208 ? 22.219 -18.828 10.898 1 38.91 208 CYS A CA 1
ATOM 1533 C C . CYS A 1 208 ? 21.422 -17.719 11.555 1 38.91 208 CYS A C 1
ATOM 1535 O O . CYS A 1 208 ? 20.203 -17.844 11.734 1 38.91 208 CYS A O 1
ATOM 1537 N N . LYS A 1 209 ? 22.016 -17.125 12.547 1 41.97 209 LYS A N 1
ATOM 1538 C CA . LYS A 1 209 ? 21.734 -15.906 13.297 1 41.97 209 LYS A CA 1
ATOM 1539 C C . LYS A 1 209 ? 20.828 -14.977 12.5 1 41.97 209 LYS A C 1
ATOM 1541 O O . LYS A 1 209 ? 20 -14.266 13.078 1 41.97 209 LYS A O 1
ATOM 1546 N N . SER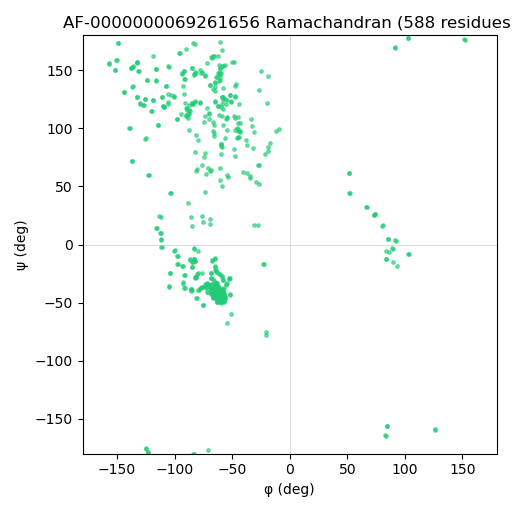 A 1 210 ? 21.297 -14.203 11.398 1 50.88 210 SER A N 1
ATOM 1547 C CA . SER A 1 210 ? 20.766 -12.922 10.938 1 50.88 210 SER A CA 1
ATOM 1548 C C . SER A 1 210 ? 19.531 -13.109 10.07 1 50.88 210 SER A C 1
ATOM 1550 O O . SER A 1 210 ? 19.625 -13.188 8.844 1 50.88 210 SER A O 1
ATOM 1552 N N . ARG A 1 211 ? 18.391 -13.672 10.617 1 67.12 211 ARG A N 1
ATOM 1553 C CA . ARG A 1 211 ? 17.141 -13.914 9.906 1 67.12 211 ARG A CA 1
ATOM 1554 C C . ARG A 1 211 ? 16.531 -12.609 9.398 1 67.12 211 ARG A C 1
ATOM 1556 O O . ARG A 1 211 ? 16.297 -11.688 10.18 1 67.12 211 ARG A O 1
ATOM 1563 N N . SER A 1 212 ? 16.562 -12.508 8.078 1 86 212 SER A N 1
ATOM 1564 C CA . SER A 1 212 ? 15.969 -11.32 7.469 1 86 212 SER A CA 1
ATOM 1565 C C . SER A 1 212 ? 14.484 -11.211 7.789 1 86 212 SER A C 1
ATOM 1567 O O . SER A 1 212 ? 13.844 -12.203 8.133 1 86 212 SER A O 1
ATOM 1569 N N . THR A 1 213 ? 14.062 -10.047 8.008 1 90.31 213 THR A N 1
ATOM 1570 C CA . THR A 1 213 ? 12.641 -9.797 8.234 1 90.31 213 THR A CA 1
ATOM 1571 C C . THR A 1 213 ? 11.805 -10.383 7.105 1 90.31 213 THR A C 1
ATOM 1573 O O . THR A 1 213 ? 10.688 -10.859 7.332 1 90.31 213 THR A O 1
ATOM 1576 N N . LEU A 1 214 ? 12.391 -10.438 5.953 1 92.12 214 LEU A N 1
ATOM 1577 C CA . LEU A 1 214 ? 11.711 -11.07 4.824 1 92.12 214 LEU A CA 1
ATOM 1578 C C . LEU A 1 214 ? 11.477 -12.547 5.094 1 92.12 214 LEU A C 1
ATOM 1580 O O . LEU A 1 214 ? 10.375 -13.055 4.867 1 92.12 214 LEU A O 1
ATOM 1584 N N . LEU A 1 215 ? 12.523 -13.227 5.527 1 91.62 215 LEU A N 1
ATOM 1585 C CA . LEU A 1 215 ? 12.359 -14.648 5.824 1 91.62 215 LEU A CA 1
ATOM 1586 C C . LEU A 1 215 ? 11.281 -14.859 6.891 1 91.62 215 LEU A C 1
ATOM 1588 O O . LEU A 1 215 ? 10.531 -15.836 6.836 1 91.62 215 LEU A O 1
ATOM 1592 N N . GLY A 1 216 ? 11.305 -13.938 7.859 1 90.75 216 GLY A N 1
ATOM 1593 C CA . GLY A 1 216 ? 10.242 -13.992 8.852 1 90.75 216 GLY A CA 1
ATOM 1594 C C . GLY A 1 216 ? 8.859 -13.852 8.242 1 90.75 216 GLY A C 1
ATOM 1595 O O . GLY A 1 216 ? 7.93 -14.555 8.641 1 90.75 216 GLY A O 1
ATOM 1596 N N . LEU A 1 217 ? 8.711 -12.961 7.332 1 90.5 217 LEU A N 1
ATOM 1597 C CA . LEU A 1 217 ? 7.441 -12.766 6.629 1 90.5 217 LEU A CA 1
ATOM 1598 C C . LEU A 1 217 ? 7.055 -14.023 5.852 1 90.5 217 LEU A C 1
ATOM 1600 O O . LEU A 1 217 ? 5.91 -14.469 5.922 1 90.5 217 LEU A O 1
ATOM 1604 N N . LEU A 1 218 ? 8.023 -14.602 5.113 1 93.81 218 LEU A N 1
ATOM 1605 C CA . LEU A 1 218 ? 7.754 -15.805 4.34 1 93.81 218 LEU A CA 1
ATOM 1606 C C . LEU A 1 218 ? 7.387 -16.969 5.254 1 93.81 218 LEU A C 1
ATOM 1608 O O . LEU A 1 218 ? 6.48 -17.75 4.941 1 93.81 218 LEU A O 1
ATOM 1612 N N . ASP A 1 219 ? 8.07 -17.031 6.367 1 92.94 219 ASP A N 1
ATOM 1613 C CA . ASP A 1 219 ? 7.758 -18.062 7.352 1 92.94 219 ASP A CA 1
ATOM 1614 C C . ASP A 1 219 ? 6.312 -17.938 7.828 1 92.94 219 ASP A C 1
ATOM 1616 O O . ASP A 1 219 ? 5.625 -18.953 8 1 92.94 219 ASP A O 1
ATOM 1620 N N . ALA A 1 220 ? 5.93 -16.75 8.031 1 92.38 220 ALA A N 1
ATOM 1621 C CA . ALA A 1 220 ? 4.57 -16.484 8.5 1 92.38 220 ALA A CA 1
ATOM 1622 C C . ALA A 1 220 ? 3.545 -16.891 7.445 1 92.38 220 ALA A C 1
ATOM 1624 O O . ALA A 1 220 ? 2.375 -17.125 7.766 1 92.38 220 ALA A O 1
ATOM 1625 N N . LEU A 1 221 ? 3.936 -17.047 6.188 1 95.38 221 LEU A N 1
ATOM 1626 C CA . LEU A 1 221 ? 3.027 -17.391 5.098 1 95.38 221 LEU A CA 1
ATOM 1627 C C . LEU A 1 221 ? 3.105 -18.875 4.766 1 95.38 221 LEU A C 1
ATOM 1629 O O . LEU A 1 221 ? 2.328 -19.375 3.949 1 95.38 221 LEU A O 1
ATOM 1633 N N . VAL A 1 222 ? 4.023 -19.609 5.379 1 96.31 222 VAL A N 1
ATOM 1634 C CA . VAL A 1 222 ? 4.199 -21.031 5.105 1 96.31 222 VAL A CA 1
ATOM 1635 C C . VAL A 1 222 ? 2.891 -21.766 5.371 1 96.31 222 VAL A C 1
ATOM 1637 O O . VAL A 1 222 ? 2.498 -22.641 4.598 1 96.31 222 VAL A O 1
ATOM 1640 N N . PRO A 1 223 ? 2.166 -21.453 6.434 1 97.25 223 PRO A N 1
ATOM 1641 C CA . PRO A 1 223 ? 0.894 -22.141 6.664 1 97.25 223 PRO A CA 1
ATOM 1642 C C . PRO A 1 223 ? -0.082 -21.984 5.5 1 97.25 223 PRO A C 1
ATOM 1644 O O . PRO A 1 223 ? -0.919 -22.859 5.27 1 97.25 223 PRO A O 1
ATOM 1647 N N . VAL A 1 224 ? -0.027 -20.891 4.789 1 98.06 224 VAL A N 1
ATOM 1648 C CA . VAL A 1 224 ? -0.86 -20.672 3.611 1 98.06 224 VAL A CA 1
ATOM 1649 C C . VAL A 1 224 ? -0.537 -21.719 2.549 1 98.06 224 VAL A C 1
ATOM 1651 O O . VAL A 1 224 ? -1.442 -22.312 1.967 1 98.06 224 VAL A O 1
ATOM 1654 N N . ALA A 1 225 ? 0.729 -21.922 2.293 1 98.31 225 ALA A N 1
ATOM 1655 C CA . ALA A 1 225 ? 1.185 -22.906 1.329 1 98.31 225 ALA A CA 1
ATOM 1656 C C . ALA A 1 225 ? 0.805 -24.328 1.776 1 98.31 225 ALA A C 1
ATOM 1658 O O . ALA A 1 225 ? 0.392 -25.141 0.959 1 98.31 225 ALA A O 1
ATOM 1659 N N . GLU A 1 226 ? 0.962 -24.547 3.014 1 98.25 226 GLU A N 1
ATOM 1660 C CA . GLU A 1 226 ? 0.605 -25.844 3.566 1 98.25 226 GLU A CA 1
ATOM 1661 C C . GLU A 1 226 ? -0.875 -26.141 3.354 1 98.25 226 GLU A C 1
ATOM 1663 O O . GLU A 1 226 ? -1.231 -27.234 2.893 1 98.25 226 GLU A O 1
ATOM 1668 N N . GLN A 1 227 ? -1.682 -25.219 3.705 1 98.25 227 GLN A N 1
ATOM 1669 C CA . GLN A 1 227 ? -3.117 -25.406 3.52 1 98.25 227 GLN A CA 1
ATOM 1670 C C . GLN A 1 227 ? -3.459 -25.625 2.049 1 98.25 227 GLN A C 1
ATOM 1672 O O . GLN A 1 227 ? -4.297 -26.469 1.722 1 98.25 227 GLN A O 1
ATOM 1677 N N . ALA A 1 228 ? -2.863 -24.828 1.199 1 98.62 228 ALA A N 1
ATOM 1678 C CA . ALA A 1 228 ? -3.086 -25 -0.235 1 98.62 228 ALA A CA 1
ATOM 1679 C C . ALA A 1 228 ? -2.705 -26.406 -0.688 1 98.62 228 ALA A C 1
ATOM 1681 O O . ALA A 1 228 ? -3.424 -27.031 -1.474 1 98.62 228 ALA A O 1
ATOM 1682 N N . SER A 1 229 ? -1.565 -26.906 -0.214 1 98.19 229 SER A N 1
ATOM 1683 C CA . SER A 1 229 ? -1.097 -28.25 -0.553 1 98.19 229 SER A CA 1
ATOM 1684 C C . SER A 1 229 ? -2.096 -29.312 -0.112 1 98.19 229 SER A C 1
ATOM 1686 O O . SER A 1 229 ? -2.389 -30.25 -0.863 1 98.19 229 SER A O 1
ATOM 1688 N N . VAL A 1 230 ? -2.576 -29.172 1.09 1 98.19 230 VAL A N 1
ATOM 1689 C CA . VAL A 1 230 ? -3.545 -30.125 1.634 1 98.19 230 VAL A CA 1
ATOM 1690 C C . VAL A 1 230 ? -4.82 -30.094 0.792 1 98.19 230 VAL A C 1
ATOM 1692 O O . VAL A 1 230 ? -5.348 -31.156 0.426 1 98.19 230 VAL A O 1
ATOM 1695 N N . GLU A 1 231 ? -5.285 -28.938 0.472 1 97.94 231 GLU A N 1
ATOM 1696 C CA . GLU A 1 231 ? -6.523 -28.797 -0.286 1 97.94 231 GLU A CA 1
ATOM 1697 C C . GLU A 1 231 ? -6.391 -29.391 -1.682 1 97.94 231 GLU A C 1
ATOM 1699 O O . GLU A 1 231 ? -7.355 -29.922 -2.232 1 97.94 231 GLU A O 1
ATOM 1704 N N . LEU A 1 232 ? -5.219 -29.312 -2.275 1 97.75 232 LEU A N 1
ATOM 1705 C CA . LEU A 1 232 ? -4.98 -29.844 -3.617 1 97.75 232 LEU A CA 1
ATOM 1706 C C . LEU A 1 232 ? -4.664 -31.328 -3.576 1 97.75 232 LEU A C 1
ATOM 1708 O O . LEU A 1 232 ? -4.734 -32 -4.602 1 97.75 232 LEU A O 1
ATOM 1712 N N . GLY A 1 233 ? -4.344 -31.859 -2.434 1 97 233 GLY A N 1
ATOM 1713 C CA . GLY A 1 233 ? -3.863 -33.219 -2.32 1 97 233 GLY A CA 1
ATOM 1714 C C . GLY A 1 233 ? -2.436 -33.406 -2.805 1 97 233 GLY A C 1
ATOM 1715 O O . GLY A 1 233 ? -2.086 -34.438 -3.361 1 97 233 GLY A O 1
ATOM 1716 N N . GLY A 1 234 ? -1.708 -32.312 -2.723 1 94.5 234 GLY A N 1
ATOM 1717 C CA . GLY A 1 234 ? -0.342 -32.281 -3.221 1 94.5 234 GLY A CA 1
ATOM 1718 C C . GLY A 1 234 ? -0.202 -31.594 -4.562 1 94.5 234 GLY A C 1
ATOM 1719 O O . GLY A 1 234 ? -1.165 -31.016 -5.074 1 94.5 234 GLY A O 1
ATOM 1720 N N . GLY A 1 235 ? 1.035 -31.484 -5.07 1 95.88 235 GLY A N 1
ATOM 1721 C CA . GLY A 1 235 ? 1.292 -30.875 -6.363 1 95.88 235 GLY A CA 1
ATOM 1722 C C . GLY A 1 235 ? 2.674 -30.25 -6.469 1 95.88 235 GLY A C 1
ATOM 1723 O O . GLY A 1 235 ? 3.439 -30.266 -5.504 1 95.88 235 GLY A O 1
ATOM 1724 N N . SER A 1 236 ? 2.945 -29.75 -7.707 1 97.56 236 SER A N 1
ATOM 1725 C CA . SER A 1 236 ? 4.199 -29.016 -7.91 1 97.56 236 SER A CA 1
ATOM 1726 C C . SER A 1 236 ? 4.211 -27.703 -7.145 1 97.56 236 SER A C 1
ATOM 1728 O O . SER A 1 236 ? 3.166 -27.234 -6.68 1 97.56 236 SER A O 1
ATOM 1730 N N . THR A 1 237 ? 5.387 -27.125 -6.914 1 97.62 237 THR A N 1
ATOM 1731 C CA . THR A 1 237 ? 5.535 -25.828 -6.258 1 97.62 237 THR A CA 1
ATOM 1732 C C . THR A 1 237 ? 4.656 -24.781 -6.93 1 97.62 237 THR A C 1
ATOM 1734 O O . THR A 1 237 ? 3.984 -24 -6.254 1 97.62 237 THR A O 1
ATOM 1737 N N . GLU A 1 238 ? 4.625 -24.766 -8.242 1 97.69 238 GLU A N 1
ATOM 1738 C CA . GLU A 1 238 ? 3.869 -23.781 -9.016 1 97.69 238 GLU A CA 1
ATOM 1739 C C . GLU A 1 238 ? 2.367 -23.969 -8.805 1 97.69 238 GLU A C 1
ATOM 1741 O O . GLU A 1 238 ? 1.638 -22.984 -8.656 1 97.69 238 GLU A O 1
ATOM 1746 N N . GLU A 1 239 ? 1.921 -25.219 -8.82 1 98.25 239 GLU A N 1
ATOM 1747 C CA . GLU A 1 239 ? 0.503 -25.5 -8.609 1 98.25 239 GLU A CA 1
ATOM 1748 C C . GLU A 1 239 ? 0.052 -25.078 -7.215 1 98.25 239 GLU A C 1
ATOM 1750 O O . GLU A 1 239 ? -0.995 -24.453 -7.059 1 98.25 239 GLU A O 1
ATOM 1755 N N . ILE A 1 240 ? 0.837 -25.453 -6.262 1 98.56 240 ILE A N 1
ATOM 1756 C CA . ILE A 1 240 ? 0.515 -25.125 -4.875 1 98.56 240 ILE A CA 1
ATOM 1757 C C . ILE A 1 240 ? 0.527 -23.609 -4.684 1 98.56 240 ILE A C 1
ATOM 1759 O O . ILE A 1 240 ? -0.37 -23.047 -4.051 1 98.56 240 ILE A O 1
ATOM 1763 N N . ALA A 1 241 ? 1.548 -22.922 -5.23 1 98.69 241 ALA A N 1
ATOM 1764 C CA . ALA A 1 241 ? 1.644 -21.469 -5.109 1 98.69 241 ALA A CA 1
ATOM 1765 C C . ALA A 1 241 ? 0.43 -20.781 -5.734 1 98.69 241 ALA A C 1
ATOM 1767 O O . ALA A 1 241 ? -0.09 -19.812 -5.188 1 98.69 241 ALA A O 1
ATOM 1768 N N . ALA A 1 242 ? 0.034 -21.266 -6.883 1 98.44 242 ALA A N 1
ATOM 1769 C CA . ALA A 1 242 ? -1.118 -20.688 -7.562 1 98.44 242 ALA A CA 1
ATOM 1770 C C . ALA A 1 242 ? -2.375 -20.797 -6.703 1 98.44 242 ALA A C 1
ATOM 1772 O O . ALA A 1 242 ? -3.146 -19.828 -6.598 1 98.44 242 ALA A O 1
ATOM 1773 N N . HIS A 1 243 ? -2.586 -21.938 -6.121 1 98.62 243 HIS A N 1
ATOM 1774 C CA . HIS A 1 243 ? -3.738 -22.141 -5.246 1 98.62 243 HIS A CA 1
ATOM 1775 C C . HIS A 1 243 ? -3.582 -21.344 -3.947 1 98.62 243 HIS A C 1
ATOM 1777 O O . HIS A 1 243 ? -4.566 -20.859 -3.387 1 98.62 243 HIS A O 1
ATOM 1783 N N . ALA A 1 244 ? -2.404 -21.234 -3.477 1 98.81 244 ALA A N 1
ATOM 1784 C CA . ALA A 1 244 ? -2.107 -20.562 -2.209 1 98.81 244 ALA A CA 1
ATOM 1785 C C . ALA A 1 244 ? -2.479 -19.094 -2.262 1 98.81 244 ALA A C 1
ATOM 1787 O O . ALA A 1 244 ? -2.725 -18.469 -1.226 1 98.81 244 ALA A O 1
ATOM 1788 N N . VAL A 1 245 ? -2.531 -18.516 -3.441 1 98.81 245 VAL A N 1
ATOM 1789 C CA . VAL A 1 245 ? -2.932 -17.125 -3.594 1 98.81 245 VAL A CA 1
ATOM 1790 C C . VAL A 1 245 ? -4.34 -16.922 -3.041 1 98.81 245 VAL A C 1
ATOM 1792 O O . VAL A 1 245 ? -4.586 -16 -2.262 1 98.81 245 VAL A O 1
ATOM 1795 N N . LYS A 1 246 ? -5.215 -17.797 -3.441 1 98.44 246 LYS A N 1
ATOM 1796 C CA . LYS A 1 246 ? -6.594 -17.719 -2.963 1 98.44 246 LYS A CA 1
ATOM 1797 C C . LYS A 1 246 ? -6.668 -17.984 -1.462 1 98.44 246 LYS A C 1
ATOM 1799 O O . LYS A 1 246 ? -7.395 -17.297 -0.74 1 98.44 246 LYS A O 1
ATOM 1804 N N . VAL A 1 247 ? -5.945 -18.984 -0.992 1 98.38 247 VAL A N 1
ATOM 1805 C CA . VAL A 1 247 ? -5.902 -19.312 0.43 1 98.38 247 VAL A CA 1
ATOM 1806 C C . VAL A 1 247 ? -5.441 -18.094 1.228 1 98.38 247 VAL A C 1
ATOM 1808 O O . VAL A 1 247 ? -5.988 -17.797 2.291 1 98.38 247 VAL A O 1
ATOM 1811 N N . ASN A 1 248 ? -4.465 -17.422 0.712 1 98.44 248 ASN A N 1
ATOM 1812 C CA . ASN A 1 248 ? -3.918 -16.234 1.384 1 98.44 248 ASN A CA 1
ATOM 1813 C C . ASN A 1 248 ? -4.941 -15.109 1.462 1 98.44 248 ASN A C 1
ATOM 1815 O O . ASN A 1 248 ? -5 -14.391 2.457 1 98.44 248 ASN A O 1
ATOM 1819 N N . VAL A 1 249 ? -5.707 -14.922 0.409 1 98.62 249 VAL A N 1
ATOM 1820 C CA . VAL A 1 249 ? -6.762 -13.914 0.407 1 98.62 249 VAL A CA 1
ATOM 1821 C C . VAL A 1 249 ? -7.742 -14.188 1.543 1 98.62 249 VAL A C 1
ATOM 1823 O O . VAL A 1 249 ? -8.062 -13.289 2.33 1 98.62 249 VAL A O 1
ATOM 1826 N N . TRP A 1 250 ? -8.18 -15.375 1.673 1 98.06 250 TRP A N 1
ATOM 1827 C CA . TRP A 1 250 ? -9.117 -15.75 2.727 1 98.06 250 TRP A CA 1
ATOM 1828 C C . TRP A 1 250 ? -8.484 -15.594 4.102 1 98.06 250 TRP A C 1
ATOM 1830 O O . TRP A 1 250 ? -9.117 -15.109 5.039 1 98.06 250 TRP A O 1
ATOM 1840 N N . ARG A 1 251 ? -7.27 -16 4.188 1 96.94 251 ARG A N 1
ATOM 1841 C CA . ARG A 1 251 ? -6.578 -15.891 5.469 1 96.94 251 ARG A CA 1
ATOM 1842 C C . ARG A 1 251 ? -6.492 -14.438 5.922 1 96.94 251 ARG A C 1
ATOM 1844 O O . ARG A 1 251 ? -6.703 -14.141 7.098 1 96.94 251 ARG A O 1
ATOM 1851 N N . THR A 1 252 ? -6.125 -13.562 5.012 1 97.19 252 THR A N 1
ATOM 1852 C CA . THR A 1 252 ? -6.043 -12.141 5.332 1 97.19 252 THR A CA 1
ATOM 1853 C C . THR A 1 252 ? -7.395 -11.617 5.816 1 97.19 252 THR A C 1
ATOM 1855 O O . THR A 1 252 ? -7.469 -10.891 6.809 1 97.19 252 THR A O 1
ATOM 1858 N N . ILE A 1 253 ? -8.469 -12 5.152 1 97.56 253 ILE A N 1
ATOM 1859 C CA . ILE A 1 253 ? -9.812 -11.609 5.555 1 97.56 253 ILE A CA 1
ATOM 1860 C C . ILE A 1 253 ? -10.102 -12.141 6.961 1 97.56 253 ILE A C 1
ATOM 1862 O O . ILE A 1 253 ? -10.562 -11.391 7.828 1 97.56 253 ILE A O 1
ATOM 1866 N N . ASN A 1 254 ? -9.82 -13.391 7.211 1 96.31 254 ASN A N 1
ATOM 1867 C CA . ASN A 1 254 ? -10.094 -14.008 8.5 1 96.31 254 ASN A CA 1
ATOM 1868 C C . ASN A 1 254 ? -9.281 -13.359 9.617 1 96.31 254 ASN A C 1
ATOM 1870 O O . ASN A 1 254 ? -9.773 -13.203 10.742 1 96.31 254 ASN A O 1
ATOM 1874 N N . PHE A 1 255 ? -8.078 -13 9.297 1 94.69 255 PHE A N 1
ATOM 1875 C CA . PHE A 1 255 ? -7.25 -12.336 10.297 1 94.69 255 PHE A CA 1
ATOM 1876 C C . PHE A 1 255 ? -7.805 -10.961 10.633 1 94.69 255 PHE A C 1
ATOM 1878 O O . PHE A 1 255 ? -7.836 -10.562 11.797 1 94.69 255 PHE A O 1
ATOM 1885 N N . LEU A 1 256 ? -8.227 -10.227 9.648 1 95.38 256 LEU A N 1
ATOM 1886 C CA . LEU A 1 256 ? -8.828 -8.922 9.906 1 95.38 256 LEU A CA 1
ATOM 1887 C C . LEU A 1 256 ? -10.023 -9.055 10.852 1 95.38 256 LEU A C 1
ATOM 1889 O O . LEU A 1 256 ? -10.156 -8.266 11.789 1 95.38 256 LEU A O 1
ATOM 1893 N N . LEU A 1 257 ? -10.836 -10.023 10.617 1 95.44 257 LEU A N 1
ATOM 1894 C CA . LEU A 1 257 ? -12.016 -10.258 11.445 1 95.44 257 LEU A CA 1
ATOM 1895 C C . LEU A 1 257 ? -11.617 -10.695 12.852 1 95.44 257 LEU A C 1
ATOM 1897 O O . LEU A 1 257 ? -12.273 -10.32 13.828 1 95.44 257 LEU A O 1
ATOM 1901 N N . SER A 1 258 ? -10.562 -11.406 12.953 1 94.69 258 SER A N 1
ATOM 1902 C CA . SER A 1 258 ? -10.109 -11.898 14.25 1 94.69 258 SER A CA 1
ATOM 1903 C C . SER A 1 258 ? -9.406 -10.797 15.039 1 94.69 258 SER A C 1
ATOM 1905 O O . SER A 1 258 ? -9.531 -10.727 16.266 1 94.69 258 SER A O 1
ATOM 1907 N N . TYR A 1 259 ? -8.68 -10.008 14.328 1 93.44 259 TYR A N 1
ATOM 1908 C CA . TYR A 1 259 ? -7.789 -9.055 14.977 1 93.44 259 TYR A CA 1
ATOM 1909 C C . TYR A 1 259 ? -8.547 -7.797 15.398 1 93.44 259 TYR A C 1
ATOM 1911 O O . TYR A 1 259 ? -8.141 -7.109 16.344 1 93.44 259 TYR A O 1
ATOM 1919 N N . SER A 1 260 ? -9.586 -7.457 14.719 1 94.62 260 SER A N 1
ATOM 1920 C CA . SER A 1 260 ? -10.258 -6.184 14.977 1 94.62 260 SER A CA 1
ATOM 1921 C C . SER A 1 260 ? -11.711 -6.395 15.383 1 94.62 260 SER A C 1
ATOM 1923 O O . SER A 1 260 ? -12.547 -6.746 14.547 1 94.62 260 SER A O 1
ATOM 1925 N N . ARG A 1 261 ? -12.039 -6.051 16.594 1 93.88 261 ARG A N 1
ATOM 1926 C CA . ARG A 1 261 ? -13.422 -6.117 17.062 1 93.88 261 ARG A CA 1
ATOM 1927 C C . ARG A 1 261 ? -14.305 -5.141 16.297 1 93.88 261 ARG A C 1
ATOM 1929 O O . ARG A 1 261 ? -15.445 -5.461 15.961 1 93.88 261 ARG A O 1
ATOM 1936 N N . ILE A 1 262 ? -13.766 -4.062 16.031 1 94.06 262 ILE A N 1
ATOM 1937 C CA . ILE A 1 262 ? -14.5 -3.016 15.328 1 94.06 262 ILE A CA 1
ATOM 1938 C C . ILE A 1 262 ? -14.945 -3.523 13.953 1 94.06 262 ILE A C 1
ATOM 1940 O O . ILE A 1 262 ? -16.125 -3.412 13.594 1 94.06 262 ILE A O 1
ATOM 1944 N N . ILE A 1 263 ? -14.031 -4.105 13.211 1 95.38 263 ILE A N 1
ATOM 1945 C CA . ILE A 1 263 ? -14.344 -4.613 11.875 1 95.38 263 ILE A CA 1
ATOM 1946 C C . ILE A 1 263 ? -15.312 -5.785 11.984 1 95.38 263 ILE A C 1
ATOM 1948 O O . ILE A 1 263 ? -16.297 -5.852 11.25 1 95.38 263 ILE A O 1
ATOM 1952 N N . ARG A 1 264 ? -15.039 -6.613 12.891 1 95.75 264 ARG A N 1
ATOM 1953 C CA . ARG A 1 264 ? -15.891 -7.781 13.086 1 95.75 264 ARG A CA 1
ATOM 1954 C C . ARG A 1 264 ? -17.328 -7.367 13.391 1 95.75 264 ARG A C 1
ATOM 1956 O O . ARG A 1 264 ? -18.266 -7.918 12.812 1 95.75 264 ARG A O 1
ATOM 1963 N N . GLU A 1 265 ? -17.547 -6.406 14.25 1 95.5 265 GLU A N 1
ATOM 1964 C CA . GLU A 1 265 ? -18.875 -5.961 14.648 1 95.5 265 GLU A CA 1
ATOM 1965 C C . GLU A 1 265 ? -19.594 -5.266 13.492 1 95.5 265 GLU A C 1
ATOM 1967 O O . GLU A 1 265 ? -20.797 -5.441 13.305 1 95.5 265 GLU A O 1
ATOM 1972 N N . LYS A 1 266 ? -18.859 -4.539 12.758 1 95.62 266 LYS A N 1
ATOM 1973 C CA . LYS A 1 266 ? -19.469 -3.842 11.633 1 95.62 266 LYS A CA 1
ATOM 1974 C C . LYS A 1 266 ? -19.828 -4.82 10.516 1 95.62 266 LYS A C 1
ATOM 1976 O O . LYS A 1 266 ? -20.812 -4.613 9.805 1 95.62 266 LYS A O 1
ATOM 1981 N N . VAL A 1 267 ? -19.078 -5.852 10.336 1 96.31 267 VAL A N 1
ATOM 1982 C CA . VAL A 1 267 ? -19.422 -6.895 9.375 1 96.31 267 VAL A CA 1
ATOM 1983 C C . VAL A 1 267 ? -20.656 -7.66 9.867 1 96.31 267 VAL A C 1
ATOM 1985 O O . VAL A 1 267 ? -21.578 -7.934 9.086 1 96.31 267 VAL A O 1
ATOM 1988 N N . ALA A 1 268 ? -20.703 -7.961 11.094 1 95.12 268 ALA A N 1
ATOM 1989 C CA . ALA A 1 268 ? -21.812 -8.703 11.68 1 95.12 268 ALA A CA 1
ATOM 1990 C C . ALA A 1 268 ? -23.125 -7.914 11.547 1 95.12 268 ALA A C 1
ATOM 1992 O O . ALA A 1 268 ? -24.188 -8.5 11.336 1 95.12 268 ALA A O 1
ATOM 1993 N N . SER A 1 269 ? -23.062 -6.633 11.656 1 95.31 269 SER A N 1
ATOM 1994 C CA . SER A 1 269 ? -24.25 -5.789 11.586 1 95.31 269 SER A CA 1
ATOM 1995 C C . SER A 1 269 ? -24.641 -5.516 10.141 1 95.31 269 SER A C 1
ATOM 1997 O O . SER A 1 269 ? -25.703 -4.961 9.875 1 95.31 269 SER A O 1
ATOM 1999 N N . GLY A 1 270 ? -23.75 -5.793 9.227 1 94.88 270 GLY A N 1
ATOM 2000 C CA . GLY A 1 270 ? -24.047 -5.574 7.816 1 94.88 270 GLY A CA 1
ATOM 2001 C C . GLY A 1 270 ? -23.609 -4.203 7.324 1 94.88 270 GLY A C 1
ATOM 2002 O O . GLY A 1 270 ? -23.828 -3.861 6.16 1 94.88 270 GLY A O 1
ATOM 2003 N N . GLU A 1 271 ? -23 -3.459 8.156 1 96.38 271 GLU A N 1
ATOM 2004 C CA . GLU A 1 271 ? -22.562 -2.113 7.797 1 96.38 271 GLU A CA 1
ATOM 2005 C C . GLU A 1 271 ? -21.375 -2.152 6.848 1 96.38 271 GLU A C 1
ATOM 2007 O O . GLU A 1 271 ? -21.25 -1.304 5.961 1 96.38 271 GLU A O 1
ATOM 2012 N N . VAL A 1 272 ? -20.484 -3.107 7.078 1 97.25 272 VAL A N 1
ATOM 2013 C CA . VAL A 1 272 ? -19.297 -3.279 6.258 1 97.25 272 VAL A CA 1
ATOM 2014 C C . VAL A 1 272 ? -19.25 -4.695 5.691 1 97.25 272 VAL A C 1
ATOM 2016 O O . VAL A 1 272 ? -19.703 -5.645 6.34 1 97.25 272 VAL A O 1
ATOM 2019 N N . GLU A 1 273 ? -18.828 -4.781 4.484 1 97.69 273 GLU A N 1
ATOM 2020 C CA . GLU A 1 273 ? -18.594 -6.09 3.879 1 97.69 273 GLU A CA 1
ATOM 2021 C C . GLU A 1 273 ? -17.125 -6.293 3.539 1 97.69 273 GLU A C 1
ATOM 2023 O O . GLU A 1 273 ? -16.438 -5.355 3.119 1 97.69 273 GLU A O 1
ATOM 2028 N N . LEU A 1 274 ? -16.625 -7.473 3.746 1 97.81 274 LEU A N 1
ATOM 2029 C CA . LEU A 1 274 ? -15.297 -7.902 3.311 1 97.81 274 LEU A CA 1
ATOM 2030 C C . LEU A 1 274 ? -15.406 -8.938 2.195 1 97.81 274 LEU A C 1
ATOM 2032 O O . LEU A 1 274 ? -16.109 -9.938 2.334 1 97.81 274 LEU A O 1
ATOM 2036 N N . GLN A 1 275 ? -14.734 -8.695 1.095 1 98.19 275 GLN A N 1
ATOM 2037 C CA . GLN A 1 275 ? -14.711 -9.648 -0.013 1 98.19 275 GLN A CA 1
ATOM 2038 C C . GLN A 1 275 ? -13.289 -9.867 -0.517 1 98.19 275 GLN A C 1
ATOM 2040 O O . GLN A 1 275 ? -12.398 -9.062 -0.245 1 98.19 275 GLN A O 1
ATOM 2045 N N . GLY A 1 276 ? -13.117 -11 -1.153 1 98.62 276 GLY A N 1
ATOM 2046 C CA . GLY A 1 276 ? -11.844 -11.32 -1.787 1 98.62 276 GLY A CA 1
ATOM 2047 C C . GLY A 1 276 ? -11.891 -11.203 -3.299 1 98.62 276 GLY A C 1
ATOM 2048 O O . GLY A 1 276 ? -12.953 -11.305 -3.906 1 98.62 276 GLY A O 1
ATOM 2049 N N . ALA A 1 277 ? -10.781 -10.953 -3.871 1 98.88 277 ALA A N 1
ATOM 2050 C CA . ALA A 1 277 ? -10.617 -10.953 -5.324 1 98.88 277 ALA A CA 1
ATOM 2051 C C . ALA A 1 277 ? -9.188 -11.336 -5.711 1 98.88 277 ALA A C 1
ATOM 2053 O O . ALA A 1 277 ? -8.281 -11.289 -4.879 1 98.88 277 ALA A O 1
ATOM 2054 N N . ILE A 1 278 ? -9.039 -11.789 -6.957 1 98.88 278 ILE A N 1
ATOM 2055 C CA . ILE A 1 278 ? -7.719 -12.133 -7.48 1 98.88 278 ILE A CA 1
ATOM 2056 C C . ILE A 1 278 ? -7.508 -11.453 -8.828 1 98.88 278 ILE A C 1
ATOM 2058 O O . ILE A 1 278 ? -8.312 -11.617 -9.75 1 98.88 278 ILE A O 1
ATOM 2062 N N . TYR A 1 279 ? -6.484 -10.656 -8.898 1 98.75 279 TYR A N 1
ATOM 2063 C CA . TYR A 1 279 ? -6.059 -10.031 -10.141 1 98.75 279 TYR A CA 1
ATOM 2064 C C . TYR A 1 279 ? -5.207 -10.992 -10.969 1 98.75 279 TYR A C 1
ATOM 2066 O O . TYR A 1 279 ? -4.195 -11.508 -10.484 1 98.75 279 TYR A O 1
ATOM 2074 N N . ASP A 1 280 ? -5.637 -11.234 -12.188 1 98.31 280 ASP A N 1
ATOM 2075 C CA . ASP A 1 280 ? -4.844 -12.023 -13.125 1 98.31 280 ASP A CA 1
ATOM 2076 C C . ASP A 1 280 ? -3.877 -11.141 -13.906 1 98.31 280 ASP A C 1
ATOM 2078 O O . ASP A 1 280 ? -4.289 -10.398 -14.797 1 98.31 280 ASP A O 1
ATOM 2082 N N . MET A 1 281 ? -2.619 -11.289 -13.68 1 95.12 281 MET A N 1
ATOM 2083 C CA . MET A 1 281 ? -1.601 -10.383 -14.203 1 95.12 281 MET A CA 1
ATOM 2084 C C . MET A 1 281 ? -1.488 -10.516 -15.719 1 95.12 281 MET A C 1
ATOM 2086 O O . MET A 1 281 ? -1.027 -9.594 -16.391 1 95.12 281 MET A O 1
ATOM 2090 N N . SER A 1 282 ? -1.855 -11.609 -16.25 1 94.38 282 SER A N 1
ATOM 2091 C CA . SER A 1 282 ? -1.727 -11.828 -17.688 1 94.38 282 SER A CA 1
ATOM 2092 C C . SER A 1 282 ? -2.875 -11.172 -18.453 1 94.38 282 SER A C 1
ATOM 2094 O O . SER A 1 282 ? -2.652 -10.492 -19.453 1 94.38 282 SER A O 1
ATOM 2096 N N . SER A 1 283 ? -4.082 -11.328 -18.016 1 95.56 283 SER A N 1
ATOM 2097 C CA . SER A 1 283 ? -5.246 -10.82 -18.734 1 95.56 283 SER A CA 1
ATOM 2098 C C . SER A 1 283 ? -5.605 -9.414 -18.25 1 95.56 283 SER A C 1
ATOM 2100 O O . SER A 1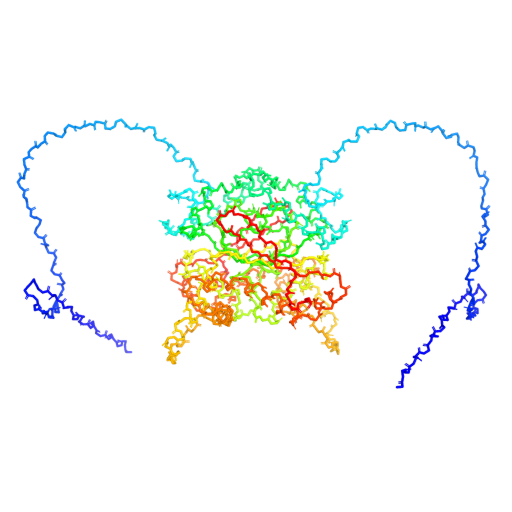 283 ? -6.262 -8.656 -18.984 1 95.56 283 SER A O 1
ATOM 2102 N N . GLY A 1 284 ? -5.258 -9.102 -17.047 1 95.94 284 GLY A N 1
ATOM 2103 C CA . GLY A 1 284 ? -5.652 -7.836 -16.453 1 95.94 284 GLY A CA 1
ATOM 2104 C C . GLY A 1 284 ? -6.988 -7.902 -15.734 1 95.94 284 GLY A C 1
ATOM 2105 O O . GLY A 1 284 ? -7.402 -6.938 -15.094 1 95.94 284 GLY A O 1
ATOM 2106 N N . ALA A 1 285 ? -7.621 -9.039 -15.805 1 98 285 ALA A N 1
ATOM 2107 C CA . ALA A 1 285 ? -8.953 -9.18 -15.227 1 98 285 ALA A CA 1
ATOM 2108 C C . ALA A 1 285 ? -8.875 -9.469 -13.734 1 98 285 ALA A C 1
ATOM 2110 O O . ALA A 1 285 ? -7.938 -10.125 -13.266 1 98 285 ALA A O 1
ATOM 2111 N N . VAL A 1 286 ? -9.844 -8.953 -13.023 1 98.62 286 VAL A N 1
ATOM 2112 C CA . VAL A 1 286 ? -10 -9.258 -11.602 1 98.62 286 VAL A CA 1
ATOM 2113 C C . VAL A 1 286 ? -11.172 -10.219 -11.414 1 98.62 286 VAL A C 1
ATOM 2115 O O . VAL A 1 286 ? -12.273 -9.969 -11.891 1 98.62 286 VAL A O 1
ATOM 2118 N N . GLU A 1 287 ? -10.891 -11.352 -10.82 1 98.69 287 GLU A N 1
ATOM 2119 C CA . GLU A 1 287 ? -11.938 -12.281 -10.406 1 98.69 287 GLU A CA 1
ATOM 2120 C C . GLU A 1 287 ? -12.422 -11.969 -8.992 1 98.69 287 GLU A C 1
ATOM 2122 O O . GLU A 1 287 ? -11.656 -12.078 -8.031 1 98.69 287 GLU A O 1
ATOM 2127 N N . PHE A 1 288 ? -13.664 -11.602 -8.914 1 98.38 288 PHE A N 1
ATOM 2128 C CA . PHE A 1 288 ? -14.258 -11.32 -7.609 1 98.38 288 PHE A CA 1
ATOM 2129 C C . PHE A 1 288 ? -14.766 -12.602 -6.961 1 98.38 288 PHE A C 1
ATOM 2131 O O . PHE A 1 288 ? -15.641 -13.273 -7.512 1 98.38 288 PHE A O 1
ATOM 2138 N N . LEU A 1 289 ? -14.258 -12.945 -5.746 1 97.75 289 LEU A N 1
ATOM 2139 C CA . LEU A 1 289 ? -14.492 -14.234 -5.098 1 97.75 289 LEU A CA 1
ATOM 2140 C C . LEU A 1 289 ? -15.695 -14.148 -4.16 1 97.75 289 LEU A C 1
ATOM 2142 O O . LEU A 1 289 ? -16.25 -15.18 -3.758 1 97.75 289 LEU A O 1
ATOM 2146 N N . GLY A 1 290 ? -16.094 -12.93 -3.775 1 96.25 290 GLY A N 1
ATOM 2147 C CA . GLY A 1 290 ? -17.156 -12.773 -2.791 1 96.25 290 GLY A CA 1
ATOM 2148 C C . GLY A 1 290 ? -16.656 -12.852 -1.36 1 96.25 290 GLY A C 1
ATOM 2149 O O . GLY A 1 290 ? -15.547 -12.43 -1.061 1 96.25 290 GLY A O 1
ATOM 2150 N N . LYS A 1 291 ? -17.594 -13.211 -0.455 1 91.44 291 LYS A N 1
ATOM 2151 C CA . LYS A 1 291 ? -17.297 -13.289 0.97 1 91.44 291 LYS A CA 1
ATOM 2152 C C . LYS A 1 291 ? -16.516 -14.555 1.297 1 91.44 291 LYS A C 1
ATOM 2154 O O . LYS A 1 291 ? -16.641 -15.57 0.61 1 91.44 291 LYS A O 1
ATOM 2159 N N . SER A 1 292 ? -15.656 -14.352 2.344 1 87 292 SER A N 1
ATOM 2160 C CA . SER A 1 292 ? -14.945 -15.547 2.789 1 87 292 SER A CA 1
ATOM 2161 C C . SER A 1 292 ? -15.922 -16.625 3.254 1 87 292 SER A C 1
ATOM 2163 O O . SER A 1 292 ? -16.969 -16.312 3.838 1 87 292 SER A O 1
ATOM 2165 N N . PRO A 1 293 ? -15.5 -17.859 3.033 1 80.31 293 PRO A N 1
ATOM 2166 C CA . PRO A 1 293 ? -16.359 -18.969 3.48 1 80.31 293 PRO A CA 1
ATOM 2167 C C . PRO A 1 293 ? -16.578 -18.953 4.992 1 80.31 293 PRO A C 1
ATOM 2169 O O . PRO A 1 293 ? -17.594 -19.469 5.469 1 80.31 293 PRO A O 1
ATOM 2172 N N . LYS A 1 294 ? -15.641 -18.375 5.695 1 78.38 294 LYS A N 1
ATOM 2173 C CA . LYS A 1 294 ? -15.766 -18.375 7.148 1 78.38 294 LYS A CA 1
ATOM 2174 C C . LYS A 1 294 ? -16.641 -17.219 7.629 1 78.38 294 LYS A C 1
ATOM 2176 O O . LYS A 1 294 ? -17.031 -17.188 8.797 1 78.38 294 LYS A O 1
ATOM 2181 N N . GLN A 1 295 ? -16.797 -16.25 6.785 1 72.12 295 GLN A N 1
ATOM 2182 C CA . GLN A 1 295 ? -17.703 -15.148 7.109 1 72.12 295 GLN A CA 1
ATOM 2183 C C . GLN A 1 295 ? -19.156 -15.594 6.988 1 72.12 295 GLN A C 1
ATOM 2185 O O . GLN A 1 295 ? -20.047 -15 7.605 1 72.12 295 GLN A O 1
ATOM 2190 N N . ALA A 1 296 ? -19.328 -16.469 5.961 1 52 296 ALA A N 1
ATOM 2191 C CA . ALA A 1 296 ? -20.672 -16.953 5.637 1 52 296 ALA A CA 1
ATOM 2192 C C . ALA A 1 296 ? -21.203 -17.875 6.727 1 52 296 ALA A C 1
ATOM 2194 O O . ALA A 1 296 ? -20.438 -18.609 7.355 1 52 296 ALA A O 1
ATOM 2195 N N . MET B 1 1 ? 51.125 4.809 18.938 1 19.92 1 MET B N 1
ATOM 2196 C CA . MET B 1 1 ? 51.969 3.822 18.281 1 19.92 1 MET B CA 1
ATOM 2197 C C . MET B 1 1 ? 51.188 3.055 17.219 1 19.92 1 MET B C 1
ATOM 2199 O O . MET B 1 1 ? 50.188 2.395 17.531 1 19.92 1 MET B O 1
ATOM 2203 N N . ALA B 1 2 ? 51.062 3.549 15.938 1 21.52 2 ALA B N 1
ATOM 2204 C CA . ALA B 1 2 ? 50.312 3.496 14.695 1 21.52 2 ALA B CA 1
ATOM 2205 C C . ALA B 1 2 ? 50.562 2.186 13.953 1 21.52 2 ALA B C 1
ATOM 2207 O O . ALA B 1 2 ? 51.625 1.969 13.406 1 21.52 2 ALA B O 1
ATOM 2208 N N . TYR B 1 3 ? 50.125 0.991 14.508 1 20.67 3 TYR B N 1
ATOM 2209 C CA . TYR B 1 3 ? 50.562 -0.336 14.086 1 20.67 3 TYR B CA 1
ATOM 2210 C C . TYR B 1 3 ? 50.094 -0.629 12.656 1 20.67 3 TYR B C 1
ATOM 2212 O O . TYR B 1 3 ? 48.906 -0.58 12.352 1 20.67 3 TYR B O 1
ATOM 2220 N N . TYR B 1 4 ? 50.906 -0.37 11.609 1 22.12 4 TYR B N 1
ATOM 2221 C CA . TYR B 1 4 ? 50.875 -0.501 10.156 1 22.12 4 TYR B CA 1
ATOM 2222 C C . TYR B 1 4 ? 50.688 -1.958 9.75 1 22.12 4 TYR B C 1
ATOM 2224 O O . TYR B 1 4 ? 51.562 -2.793 9.992 1 22.12 4 TYR B O 1
ATOM 2232 N N . GLN B 1 5 ? 49.5 -2.543 9.797 1 22.02 5 GLN B N 1
ATOM 2233 C CA . GLN B 1 5 ? 49.281 -3.953 9.477 1 22.02 5 GLN B CA 1
ATOM 2234 C C . GLN B 1 5 ? 49.75 -4.266 8.055 1 22.02 5 GLN B C 1
ATOM 2236 O O . GLN B 1 5 ? 49.5 -3.492 7.129 1 22.02 5 GLN B O 1
ATOM 2241 N N . PRO B 1 6 ? 50.625 -5.273 7.797 1 23.89 6 PRO B N 1
ATOM 2242 C CA . PRO B 1 6 ? 51.344 -5.738 6.613 1 23.89 6 PRO B CA 1
ATOM 2243 C C . PRO B 1 6 ? 50.406 -6.117 5.461 1 23.89 6 PRO B C 1
ATOM 2245 O O . PRO B 1 6 ? 49.219 -6.375 5.68 1 23.89 6 PRO B O 1
ATOM 2248 N N . GLN B 1 7 ? 50.844 -6.047 4.094 1 23.81 7 GLN B N 1
ATOM 2249 C CA . GLN B 1 7 ? 50.5 -6.141 2.68 1 23.81 7 GLN B CA 1
ATOM 2250 C C . GLN B 1 7 ? 50.25 -7.59 2.271 1 23.81 7 GLN B C 1
ATOM 2252 O O . GLN B 1 7 ? 51.156 -8.398 2.219 1 23.81 7 GLN B O 1
ATOM 2257 N N . GLN B 1 8 ? 49.344 -8.422 2.719 1 25.7 8 GLN B N 1
ATOM 2258 C CA . GLN B 1 8 ? 49.406 -9.859 2.467 1 25.7 8 GLN B CA 1
ATOM 2259 C C . GLN B 1 8 ? 49.406 -10.156 0.971 1 25.7 8 GLN B C 1
ATOM 2261 O O . GLN B 1 8 ? 48.656 -9.539 0.209 1 25.7 8 GLN B O 1
ATOM 2266 N N . SER B 1 9 ? 50.438 -10.828 0.39 1 27.3 9 SER B N 1
ATOM 2267 C CA . SER B 1 9 ? 50.812 -11.391 -0.91 1 27.3 9 SER B CA 1
ATOM 2268 C C . SER B 1 9 ? 49.75 -12.398 -1.383 1 27.3 9 SER B C 1
ATOM 2270 O O . SER B 1 9 ? 49.156 -13.094 -0.571 1 27.3 9 SER B O 1
ATOM 2272 N N . VAL B 1 10 ? 49.125 -12.281 -2.621 1 29.56 10 VAL B N 1
ATOM 2273 C CA . VAL B 1 10 ? 48 -12.891 -3.318 1 29.56 10 VAL B CA 1
ATOM 2274 C C . VAL B 1 10 ? 48.438 -14.211 -3.955 1 29.56 10 VAL B C 1
ATOM 2276 O O . VAL B 1 10 ? 49.344 -14.227 -4.785 1 29.56 10 VAL B O 1
ATOM 2279 N N . MET B 1 11 ? 48.562 -15.344 -3.322 1 33.06 11 MET B N 1
ATOM 2280 C CA . MET B 1 11 ? 49.062 -16.625 -3.818 1 33.06 11 MET B CA 1
ATOM 2281 C C . MET B 1 11 ? 48.094 -17.25 -4.812 1 33.06 11 MET B C 1
ATOM 2283 O O . MET B 1 11 ? 46.906 -17.359 -4.535 1 33.06 11 MET B O 1
ATOM 2287 N N . TYR B 1 12 ? 48.406 -17.297 -6.176 1 33.59 12 TYR B N 1
ATOM 2288 C CA . TYR B 1 12 ? 47.531 -17.906 -7.156 1 33.59 12 TYR B CA 1
ATOM 2289 C C . TYR B 1 12 ? 48.094 -19.25 -7.621 1 33.59 12 TYR B C 1
ATOM 2291 O O . TYR B 1 12 ? 49.281 -19.469 -7.598 1 33.59 12 TYR B O 1
ATOM 2299 N N . TYR B 1 13 ? 47.344 -20.359 -7.625 1 33 13 TYR B N 1
ATOM 2300 C CA . TYR B 1 13 ? 47.781 -21.719 -7.957 1 33 13 TYR B CA 1
ATOM 2301 C C . TYR B 1 13 ? 47.5 -22.016 -9.422 1 33 13 TYR B C 1
ATOM 2303 O O . TYR B 1 13 ? 46.469 -21.672 -9.961 1 33 13 TYR B O 1
ATOM 2311 N N . ILE B 1 14 ? 48.531 -22.188 -10.352 1 35.53 14 ILE B N 1
ATOM 2312 C CA . ILE B 1 14 ? 48.406 -22.578 -11.75 1 35.53 14 ILE B CA 1
ATOM 2313 C C . ILE B 1 14 ? 48.438 -24.109 -11.867 1 35.53 14 ILE B C 1
ATOM 2315 O O . ILE B 1 14 ? 49.375 -24.75 -11.359 1 35.53 14 ILE B O 1
ATOM 2319 N N . GLN B 1 15 ? 47.406 -24.844 -12.164 1 34.72 15 GLN B N 1
ATOM 2320 C CA . GLN B 1 15 ? 47.312 -26.281 -12.383 1 34.72 15 GLN B CA 1
ATOM 2321 C C . GLN B 1 15 ? 47.906 -26.656 -13.734 1 34.72 15 GLN B C 1
ATOM 2323 O O . GLN B 1 15 ? 47.469 -26.156 -14.781 1 34.72 15 GLN B O 1
ATOM 2328 N N . LYS B 1 16 ? 49.094 -27.25 -13.719 1 38.91 16 LYS B N 1
ATOM 2329 C CA . LYS B 1 16 ? 49.75 -27.656 -14.961 1 38.91 16 LYS B CA 1
ATOM 2330 C C . LYS B 1 16 ? 49.125 -28.953 -15.5 1 38.91 16 LYS B C 1
ATOM 2332 O O . LYS B 1 16 ? 48.531 -29.719 -14.742 1 38.91 16 LYS B O 1
ATOM 2337 N N . ALA B 1 17 ? 49.125 -29.172 -16.844 1 44.06 17 ALA B N 1
ATOM 2338 C CA . ALA B 1 17 ? 48.5 -30.25 -17.594 1 44.06 17 ALA B CA 1
ATOM 2339 C C . ALA B 1 17 ? 48.906 -31.625 -17.062 1 44.06 17 ALA B C 1
ATOM 2341 O O . ALA B 1 17 ? 48.25 -32.625 -17.297 1 44.06 17 ALA B O 1
ATOM 2342 N N . ASP B 1 18 ? 50.094 -31.75 -16.484 1 41.47 18 ASP B N 1
ATOM 2343 C CA . ASP B 1 18 ? 50.531 -33.062 -16.031 1 41.47 18 ASP B CA 1
ATOM 2344 C C . ASP B 1 18 ? 50 -33.375 -14.625 1 41.47 18 ASP B C 1
ATOM 2346 O O . ASP B 1 18 ? 50.344 -34.375 -14.016 1 41.47 18 ASP B O 1
ATOM 2350 N N . GLY B 1 19 ? 49 -32.75 -13.945 1 40.78 19 GLY B N 1
ATOM 2351 C CA . GLY B 1 19 ? 48.312 -32.969 -12.68 1 40.78 19 GLY B CA 1
ATOM 2352 C C . GLY B 1 19 ? 48.938 -32.188 -11.531 1 40.78 19 GLY B C 1
ATOM 2353 O O . GLY B 1 19 ? 48.406 -32.219 -10.406 1 40.78 19 GLY B O 1
ATOM 2354 N N . SER B 1 20 ? 50.219 -31.656 -11.523 1 36.75 20 SER B N 1
ATOM 2355 C CA . SER B 1 20 ? 50.906 -31.078 -10.359 1 36.75 20 SER B CA 1
ATOM 2356 C C . SER B 1 20 ? 50.562 -29.609 -10.203 1 36.75 20 SER B C 1
ATOM 2358 O O . SER B 1 20 ? 50.562 -28.859 -11.188 1 36.75 20 SER B O 1
ATOM 2360 N N . LYS B 1 21 ? 49.906 -29.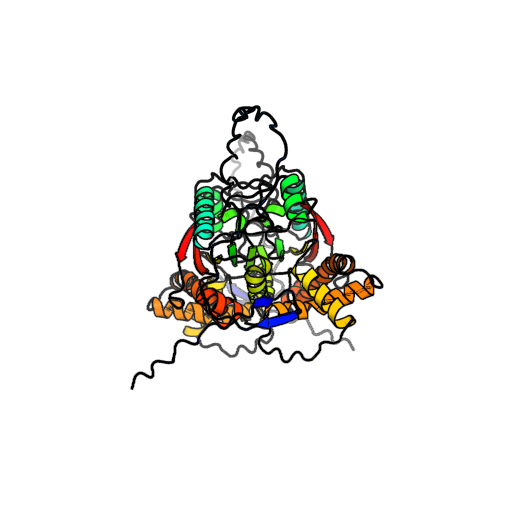156 -9.18 1 39.31 21 LYS B N 1
ATOM 2361 C CA . LYS B 1 21 ? 49.469 -27.781 -8.938 1 39.31 21 LYS B CA 1
ATOM 2362 C C . LYS B 1 21 ? 50.625 -26.953 -8.367 1 39.31 21 LYS B C 1
ATOM 2364 O O . LYS B 1 21 ? 51.25 -27.344 -7.391 1 39.31 21 LYS B O 1
ATOM 2369 N N . SER B 1 22 ? 51.469 -26.172 -9.211 1 36.91 22 SER B N 1
ATOM 2370 C CA . SER B 1 22 ? 52.5 -25.344 -8.602 1 36.91 22 SER B CA 1
ATOM 2371 C C . SER B 1 22 ? 51.969 -23.922 -8.352 1 36.91 22 SER B C 1
ATOM 2373 O O . SER B 1 22 ? 51.156 -23.422 -9.109 1 36.91 22 SER B O 1
ATOM 2375 N N . GLN B 1 23 ? 52.25 -23.297 -7.148 1 38.25 23 GLN B N 1
ATOM 2376 C CA . GLN B 1 23 ? 51.844 -22.016 -6.594 1 38.25 23 GLN B CA 1
ATOM 2377 C C . GLN B 1 23 ? 52.594 -20.859 -7.254 1 38.25 23 GLN B C 1
ATOM 2379 O O . GLN B 1 23 ? 53.844 -20.844 -7.266 1 38.25 23 GLN B O 1
ATOM 2384 N N . HIS B 1 24 ? 52.312 -20.453 -8.406 1 32.62 24 HIS B N 1
ATOM 2385 C CA . HIS B 1 24 ? 53.188 -19.422 -8.961 1 32.62 24 HIS B CA 1
ATOM 2386 C C . HIS B 1 24 ? 52.656 -18.031 -8.633 1 32.62 24 HIS B C 1
ATOM 2388 O O . HIS B 1 24 ? 51.469 -17.812 -8.508 1 32.62 24 HIS B O 1
ATOM 2394 N N . TYR B 1 25 ? 53.531 -17.25 -7.934 1 35.81 25 TYR B N 1
ATOM 2395 C CA . TYR B 1 25 ? 53.375 -15.836 -7.598 1 35.81 25 TYR B CA 1
ATOM 2396 C C . TYR B 1 25 ? 53.656 -14.953 -8.812 1 35.81 25 TYR B C 1
ATOM 2398 O O . TYR B 1 25 ? 54.531 -15.266 -9.625 1 35.81 25 TYR B O 1
ATOM 2406 N N . GLY B 1 26 ? 53.688 -14.859 -9.898 1 27.48 26 GLY B N 1
ATOM 2407 C CA . GLY B 1 26 ? 54.219 -13.875 -10.82 1 27.48 26 GLY B CA 1
ATOM 2408 C C . GLY B 1 26 ? 53.188 -13.234 -11.703 1 27.48 26 GLY B C 1
ATOM 2409 O O . GLY B 1 26 ? 52.031 -13.664 -11.711 1 27.48 26 GLY B O 1
ATOM 2410 N N . PRO B 1 27 ? 53.5 -11.969 -12.383 1 30.33 27 PRO B N 1
ATOM 2411 C CA . PRO B 1 27 ? 52.688 -11.148 -13.289 1 30.33 27 PRO B CA 1
ATOM 2412 C C . PRO B 1 27 ? 52.156 -11.938 -14.492 1 30.33 27 PRO B C 1
ATOM 2414 O O . PRO B 1 27 ? 52.906 -12.695 -15.109 1 30.33 27 PRO B O 1
ATOM 2417 N N . PRO B 1 28 ? 51.031 -12.406 -14.578 1 25.88 28 PRO B N 1
ATOM 2418 C CA . PRO B 1 28 ? 50.75 -13.492 -15.523 1 25.88 28 PRO B CA 1
ATOM 2419 C C . PRO B 1 28 ? 51.062 -13.109 -16.969 1 25.88 28 PRO B C 1
ATOM 2421 O O . PRO B 1 28 ? 50.969 -11.938 -17.328 1 25.88 28 PRO B O 1
ATOM 2424 N N . PRO B 1 29 ? 51.844 -13.898 -17.672 1 22.23 29 PRO B N 1
ATOM 2425 C CA . PRO B 1 29 ? 52.469 -13.633 -18.969 1 22.23 29 PRO B CA 1
ATOM 2426 C C . PRO B 1 29 ? 51.438 -13.312 -20.062 1 22.23 29 PRO B C 1
ATOM 2428 O O . PRO B 1 29 ? 50.281 -13.719 -19.969 1 22.23 29 PRO B O 1
ATOM 2431 N N . THR B 1 30 ? 51.688 -12.258 -20.891 1 21.7 30 THR B N 1
ATOM 2432 C CA . THR B 1 30 ? 51.062 -11.492 -21.969 1 21.7 30 THR B CA 1
ATOM 2433 C C . THR B 1 30 ? 50.812 -12.391 -23.172 1 21.7 30 THR B C 1
ATOM 2435 O O . THR B 1 30 ? 50.031 -12.023 -24.062 1 21.7 30 THR B O 1
ATOM 2438 N N . HIS B 1 31 ? 51.688 -13.352 -23.391 1 21.72 31 HIS B N 1
ATOM 2439 C CA . HIS B 1 31 ? 52.031 -13.492 -24.797 1 21.72 31 HIS B CA 1
ATOM 2440 C C . HIS B 1 31 ? 50.969 -14.273 -25.562 1 21.72 31 HIS B C 1
ATOM 2442 O O . HIS B 1 31 ? 51.125 -14.578 -26.734 1 21.72 31 HIS B O 1
ATOM 2448 N N . LEU B 1 32 ? 50 -14.812 -25.078 1 21.41 32 LEU B N 1
ATOM 2449 C CA . LEU B 1 32 ? 49.75 -16.062 -25.797 1 21.41 32 LEU B CA 1
ATOM 2450 C C . LEU B 1 32 ? 49.469 -15.797 -27.266 1 21.41 32 LEU B C 1
ATOM 2452 O O . LEU B 1 32 ? 48.906 -14.758 -27.609 1 21.41 32 LEU B O 1
ATOM 2456 N N . VAL B 1 33 ? 49.938 -16.703 -28.141 1 21.03 33 VAL B N 1
ATOM 2457 C CA . VAL B 1 33 ? 50.281 -16.906 -29.547 1 21.03 33 VAL B CA 1
ATOM 2458 C C . VAL B 1 33 ? 49 -16.984 -30.375 1 21.03 33 VAL B C 1
ATOM 2460 O O . VAL B 1 33 ? 48.062 -17.703 -30.031 1 21.03 33 VAL B O 1
ATOM 2463 N N . PRO B 1 34 ? 48.844 -16.062 -31.266 1 21.77 34 PRO B N 1
ATOM 2464 C CA . PRO B 1 34 ? 47.719 -15.914 -32.156 1 21.77 34 PRO B CA 1
ATOM 2465 C C . PRO B 1 34 ? 47.656 -17.016 -33.219 1 21.77 34 PRO B C 1
ATOM 2467 O O . PRO B 1 34 ? 48.5 -17.094 -34.094 1 21.77 34 PRO B O 1
ATOM 2470 N N . ILE B 1 35 ? 47.5 -18.188 -32.812 1 19.05 35 ILE B N 1
ATOM 2471 C CA . ILE B 1 35 ? 47.719 -19.234 -33.812 1 19.05 35 ILE B CA 1
ATOM 2472 C C . ILE B 1 35 ? 46.844 -18.969 -35.031 1 19.05 35 ILE B C 1
ATOM 2474 O O . ILE B 1 35 ? 47.281 -19.047 -36.156 1 19.05 35 ILE B O 1
ATOM 2478 N N . ASN B 1 36 ? 45.562 -19.062 -34.938 1 18.47 36 ASN B N 1
ATOM 2479 C CA . ASN B 1 36 ? 44.875 -20.062 -35.75 1 18.47 36 ASN B CA 1
ATOM 2480 C C . ASN B 1 36 ? 44.875 -19.672 -37.219 1 18.47 36 ASN B C 1
ATOM 2482 O O . ASN B 1 36 ? 45.031 -18.5 -37.562 1 18.47 36 ASN B O 1
ATOM 2486 N N . THR B 1 37 ? 44.125 -20.578 -38.188 1 20.66 37 THR B N 1
ATOM 2487 C CA . THR B 1 37 ? 44 -21.375 -39.406 1 20.66 37 THR B CA 1
ATOM 2488 C C . THR B 1 37 ? 43.469 -20.516 -40.531 1 20.66 37 THR B C 1
ATOM 2490 O O . THR B 1 37 ? 42.875 -19.469 -40.312 1 20.66 37 THR B O 1
ATOM 2493 N N . GLY B 1 38 ? 43.531 -21.062 -41.875 1 20.75 38 GLY B N 1
ATOM 2494 C CA . GLY B 1 38 ? 43.625 -20.781 -43.312 1 20.75 38 GLY B CA 1
ATOM 2495 C C . GLY B 1 38 ? 42.375 -20.141 -43.875 1 20.75 38 GLY B C 1
ATOM 2496 O O . GLY B 1 38 ? 42.344 -19.797 -45.062 1 20.75 38 GLY B O 1
ATOM 2497 N N . LEU B 1 39 ? 41.156 -20.5 -43.438 1 22.8 39 LEU B N 1
ATOM 2498 C CA . LEU B 1 39 ? 40.156 -20.75 -44.469 1 22.8 39 LEU B CA 1
ATOM 2499 C C . LEU B 1 39 ? 39.875 -19.5 -45.281 1 22.8 39 LEU B C 1
ATOM 2501 O O . LEU B 1 39 ? 40.062 -18.375 -44.781 1 22.8 39 LEU B O 1
ATOM 2505 N N . PRO B 1 40 ? 39.219 -19.766 -46.562 1 23.39 40 PRO B N 1
ATOM 2506 C CA . PRO B 1 40 ? 39.188 -18.984 -47.812 1 23.39 40 PRO B CA 1
ATOM 2507 C C . PRO B 1 40 ? 38.562 -17.594 -47.594 1 23.39 40 PRO B C 1
ATOM 2509 O O . PRO B 1 40 ? 37.969 -17.328 -46.562 1 23.39 40 PRO B O 1
ATOM 2512 N N . THR B 1 41 ? 38.656 -16.828 -48.75 1 21.38 41 THR B N 1
ATOM 2513 C CA . THR B 1 41 ? 38.562 -15.43 -49.188 1 21.38 41 THR B CA 1
ATOM 2514 C C . THR B 1 41 ? 37.125 -14.914 -49.094 1 21.38 41 THR B C 1
ATOM 2516 O O . THR B 1 41 ? 36.594 -14.422 -50.062 1 21.38 41 THR B O 1
ATOM 2519 N N . ALA B 1 42 ? 36.219 -15.43 -48.344 1 20.41 42 ALA B N 1
ATOM 2520 C CA . ALA B 1 42 ? 34.875 -14.992 -48.656 1 20.41 42 ALA B CA 1
ATOM 2521 C C . ALA B 1 42 ? 34.781 -13.477 -48.781 1 20.41 42 ALA B C 1
ATOM 2523 O O . ALA B 1 42 ? 35.281 -12.75 -47.906 1 20.41 42 ALA B O 1
ATOM 2524 N N . ALA B 1 43 ? 34.562 -13.016 -50.031 1 20.7 43 ALA B N 1
ATOM 2525 C CA . ALA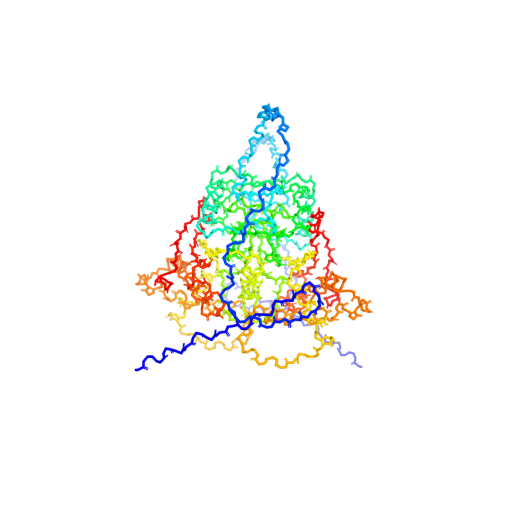 B 1 43 ? 34.344 -11.641 -50.469 1 20.7 43 ALA B CA 1
ATOM 2526 C C . ALA B 1 43 ? 33.344 -10.93 -49.531 1 20.7 43 ALA B C 1
ATOM 2528 O O . ALA B 1 43 ? 32.312 -11.484 -49.188 1 20.7 43 ALA B O 1
ATOM 2529 N N . SER B 1 44 ? 33.812 -10.008 -48.75 1 21 44 SER B N 1
ATOM 2530 C CA . SER B 1 44 ? 33.031 -9.172 -47.844 1 21 44 SER B CA 1
ATOM 2531 C C . SER B 1 44 ? 31.984 -8.367 -48.562 1 21 44 SER B C 1
ATOM 2533 O O . SER B 1 44 ? 32.312 -7.406 -49.281 1 21 44 SER B O 1
ATOM 2535 N N . MET B 1 45 ? 31.109 -8.961 -49.438 1 23.83 45 MET B N 1
ATOM 2536 C CA . MET B 1 45 ? 30.203 -7.926 -49.938 1 23.83 45 MET B CA 1
ATOM 2537 C C . MET B 1 45 ? 29.703 -7.051 -48.781 1 23.83 45 MET B C 1
ATOM 2539 O O . MET B 1 45 ? 29.234 -7.559 -47.75 1 23.83 45 MET B O 1
ATOM 2543 N N . VAL B 1 46 ? 30.312 -5.922 -48.656 1 22.8 46 VAL B N 1
ATOM 2544 C CA . VAL B 1 46 ? 29.875 -4.891 -47.719 1 22.8 46 VAL B CA 1
ATOM 2545 C C . VAL B 1 46 ? 28.406 -4.555 -47.938 1 22.8 46 VAL B C 1
ATOM 2547 O O . VAL B 1 46 ? 28.047 -4.027 -49 1 22.8 46 VAL B O 1
ATOM 2550 N N . VAL B 1 47 ? 27.5 -5.52 -47.844 1 26.11 47 VAL B N 1
ATOM 2551 C CA . VAL B 1 47 ? 26.156 -4.941 -47.875 1 26.11 47 VAL B CA 1
ATOM 2552 C C . VAL B 1 47 ? 26.094 -3.703 -47 1 26.11 47 VAL B C 1
ATOM 2554 O O . VAL B 1 47 ? 26.516 -3.742 -45.812 1 26.11 47 VAL B O 1
ATOM 2557 N N . THR B 1 48 ? 26.234 -2.566 -47.562 1 25.33 48 THR B N 1
ATOM 25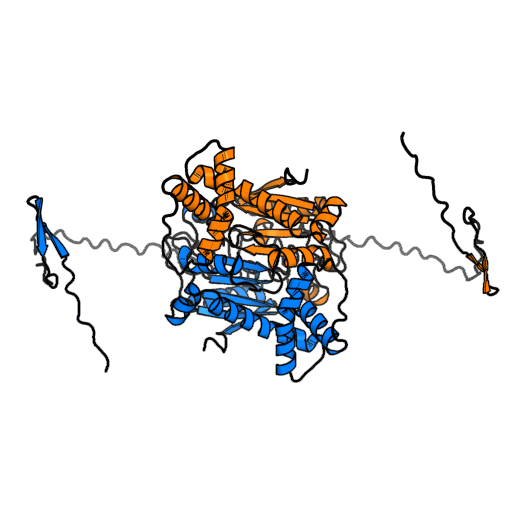58 C CA . THR B 1 48 ? 25.938 -1.334 -46.844 1 25.33 48 THR B CA 1
ATOM 2559 C C . THR B 1 48 ? 24.578 -1.438 -46.156 1 25.33 48 THR B C 1
ATOM 2561 O O . THR B 1 48 ? 23.562 -1.67 -46.781 1 25.33 48 THR B O 1
ATOM 2564 N N . PRO B 1 49 ? 24.562 -2.084 -44.969 1 27.33 49 PRO B N 1
ATOM 2565 C CA . PRO B 1 49 ? 23.203 -2.01 -44.406 1 27.33 49 PRO B CA 1
ATOM 2566 C C . PRO B 1 49 ? 22.594 -0.615 -44.531 1 27.33 49 PRO B C 1
ATOM 2568 O O . PRO B 1 49 ? 23.297 0.385 -44.344 1 27.33 49 PRO B O 1
ATOM 2571 N N . THR B 1 50 ? 21.891 -0.343 -45.531 1 27.06 50 THR B N 1
ATOM 2572 C CA . THR B 1 50 ? 21.031 0.835 -45.438 1 27.06 50 THR B CA 1
ATOM 2573 C C . THR B 1 50 ? 20.516 1.037 -44.031 1 27.06 50 THR B C 1
ATOM 2575 O O . THR B 1 50 ? 20.141 0.075 -43.344 1 27.06 50 THR B O 1
ATOM 2578 N N . MET B 1 51 ? 21.078 2.068 -43.406 1 26.03 51 MET B N 1
ATOM 2579 C CA . MET B 1 51 ? 20.594 2.551 -42.094 1 26.03 51 MET B CA 1
ATOM 2580 C C . MET B 1 51 ? 19.078 2.537 -42.062 1 26.03 51 MET B C 1
ATOM 2582 O O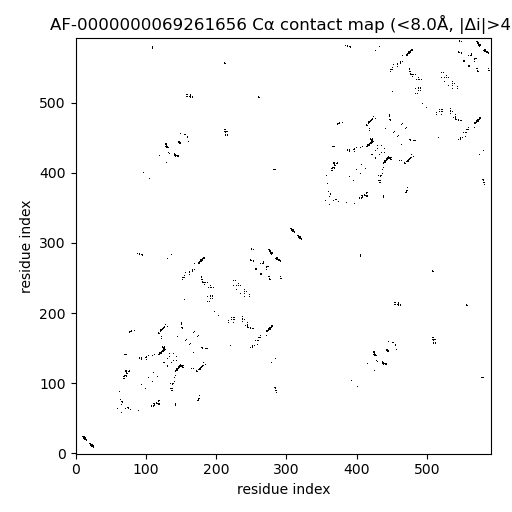 . MET B 1 51 ? 18.422 3.238 -42.844 1 26.03 51 MET B O 1
ATOM 2586 N N . SER B 1 52 ? 18.438 1.388 -42.188 1 26.81 52 SER B N 1
ATOM 2587 C CA . SER B 1 52 ? 17.016 1.434 -41.875 1 26.81 52 SER B CA 1
ATOM 2588 C C . SER B 1 52 ? 16.703 2.551 -40.875 1 26.81 52 SER B C 1
ATOM 2590 O O . SER B 1 52 ? 17.578 2.99 -40.125 1 26.81 52 SER B O 1
ATOM 2592 N N . ASP B 1 53 ? 15.68 3.303 -41.188 1 27.81 53 ASP B N 1
ATOM 2593 C CA . ASP B 1 53 ? 14.977 4.285 -40.375 1 27.81 53 ASP B CA 1
ATOM 2594 C C . ASP B 1 53 ? 14.984 3.881 -38.906 1 27.81 53 ASP B C 1
ATOM 2596 O O . ASP B 1 53 ? 14.508 2.803 -38.562 1 27.81 53 ASP B O 1
ATOM 2600 N N . ASP B 1 54 ? 16.062 4.203 -38.281 1 29.47 54 ASP B N 1
ATOM 2601 C CA . ASP B 1 54 ? 16.094 4.281 -36.812 1 29.47 54 ASP B CA 1
ATOM 2602 C C . ASP B 1 54 ? 14.727 4.668 -36.25 1 29.47 54 ASP B C 1
ATOM 2604 O O . ASP B 1 54 ? 14.336 5.836 -36.312 1 29.47 54 ASP B O 1
ATOM 2608 N N . SER B 1 55 ? 13.703 3.939 -36.625 1 30.42 55 SER B N 1
ATOM 2609 C CA . SER B 1 55 ? 12.594 4.18 -35.719 1 30.42 55 SER B CA 1
ATOM 2610 C C . SER B 1 55 ? 13.094 4.617 -34.344 1 30.42 55 SER B C 1
ATOM 2612 O O . SER B 1 55 ? 13.719 3.83 -33.625 1 30.42 55 SER B O 1
ATOM 2614 N N . GLN B 1 56 ? 13.656 5.809 -34.344 1 30.31 56 GLN B N 1
ATOM 2615 C CA . GLN B 1 56 ? 13.797 6.453 -33.031 1 30.31 56 GLN B CA 1
ATOM 2616 C C . GLN B 1 56 ? 12.859 5.828 -32 1 30.31 56 GLN B C 1
ATOM 2618 O O . GLN B 1 56 ? 11.641 5.801 -32.188 1 30.31 56 GLN B O 1
ATOM 2623 N N . GLU B 1 57 ? 13.25 4.73 -31.469 1 34.44 57 GLU B N 1
ATOM 2624 C CA . GLU B 1 57 ? 12.633 4.305 -30.219 1 34.44 57 GLU B CA 1
ATOM 2625 C C . GLU B 1 57 ? 11.945 5.473 -29.516 1 34.44 57 GLU B C 1
ATOM 2627 O O . GLU B 1 57 ? 12.523 6.555 -29.391 1 34.44 57 GLU B O 1
ATOM 2632 N N . ASP B 1 58 ? 10.766 5.797 -29.859 1 37.16 58 ASP B N 1
ATOM 2633 C CA . ASP B 1 58 ? 9.93 6.695 -29.062 1 37.16 58 ASP B CA 1
ATOM 2634 C C . ASP B 1 58 ? 10.562 6.973 -27.703 1 37.16 58 ASP B C 1
ATOM 2636 O O . ASP B 1 58 ? 10.961 6.043 -27 1 37.16 58 ASP B O 1
ATOM 2640 N N . PRO B 1 59 ? 11.227 8.062 -27.5 1 41.5 59 PRO B N 1
ATOM 2641 C CA . PRO B 1 59 ? 11.742 8.375 -26.156 1 41.5 59 PRO B CA 1
ATOM 2642 C C . PRO B 1 59 ? 11.039 7.594 -25.062 1 41.5 59 PRO B C 1
ATOM 2644 O O . PRO B 1 59 ? 9.93 7.09 -25.266 1 41.5 59 PRO B O 1
ATOM 2647 N N . SER B 1 60 ? 11.922 7.227 -23.953 1 45.88 60 SER B N 1
ATOM 2648 C CA . SER B 1 60 ? 11.82 6.59 -22.641 1 45.88 60 SER B CA 1
ATOM 2649 C C . SER B 1 60 ? 10.547 7.008 -21.922 1 45.88 60 SER B C 1
ATOM 2651 O O . SER B 1 60 ? 10.164 8.18 -21.938 1 45.88 60 SER B O 1
ATOM 2653 N N . ASP B 1 61 ? 9.492 6.254 -22.141 1 57.69 61 ASP B N 1
ATOM 2654 C CA . ASP B 1 61 ? 8.266 6.383 -21.359 1 57.69 61 ASP B CA 1
ATOM 2655 C C . ASP B 1 61 ? 8.562 6.918 -19.969 1 57.69 61 ASP B C 1
ATOM 2657 O O . ASP B 1 61 ? 7.672 6.961 -19.109 1 57.69 61 ASP B O 1
ATOM 2661 N N . GLY B 1 62 ? 9.781 7.488 -19.875 1 64.56 62 GLY B N 1
ATOM 2662 C CA . GLY B 1 62 ? 10.18 8.188 -18.656 1 64.56 62 GLY B CA 1
ATOM 2663 C C . GLY B 1 62 ? 10.719 7.258 -17.594 1 64.56 62 GLY B C 1
ATOM 2664 O O . GLY B 1 62 ? 11.18 7.715 -16.547 1 64.56 62 GLY B O 1
ATOM 2665 N N . PHE B 1 63 ? 10.633 5.945 -17.891 1 73.56 63 PHE B N 1
ATOM 2666 C CA . PHE B 1 63 ? 11.078 5.062 -16.812 1 73.56 63 PHE B CA 1
ATOM 2667 C C . PHE B 1 63 ? 12.344 4.32 -17.219 1 73.56 63 PHE B C 1
ATOM 2669 O O . PHE B 1 63 ? 12.656 3.266 -16.656 1 73.56 63 PHE B O 1
ATOM 2676 N N . GLY B 1 64 ? 13.109 4.902 -18.156 1 69.88 64 GLY B N 1
ATOM 2677 C CA . GLY B 1 64 ? 14.398 4.344 -18.531 1 69.88 64 GLY B CA 1
ATOM 2678 C C . GLY B 1 64 ? 14.305 3.371 -19.703 1 69.88 64 GLY B C 1
ATOM 2679 O O . GLY B 1 64 ? 13.203 2.994 -20.109 1 69.88 64 GLY B O 1
ATOM 2680 N N . PRO B 1 65 ? 15.422 2.994 -20.234 1 75.38 65 PRO B N 1
ATOM 2681 C CA . PRO B 1 65 ? 15.453 2.061 -21.359 1 75.38 65 PRO B CA 1
ATOM 2682 C C . PRO B 1 65 ? 14.93 0.672 -20.984 1 75.38 65 PRO B C 1
ATOM 2684 O O . PRO B 1 65 ? 15.156 0.202 -19.875 1 75.38 65 PRO B O 1
ATOM 2687 N N . SER B 1 66 ? 14.148 0.083 -21.734 1 83.38 66 SER B N 1
ATOM 2688 C CA . SER B 1 66 ? 13.617 -1.266 -21.547 1 83.38 66 SER B CA 1
ATOM 2689 C C . SER B 1 66 ? 13.625 -2.047 -22.859 1 83.38 66 SER B C 1
ATOM 2691 O O . SER B 1 66 ? 13.273 -1.506 -23.906 1 83.38 66 SER B O 1
ATOM 2693 N N . LEU B 1 67 ? 14.055 -3.295 -22.797 1 80.62 67 LEU B N 1
ATOM 2694 C CA . LEU B 1 67 ? 14.164 -4.156 -23.969 1 80.62 67 LEU B CA 1
ATOM 2695 C C . LEU B 1 67 ? 12.789 -4.516 -24.516 1 80.62 67 LEU B C 1
ATOM 2697 O O . LEU B 1 67 ? 12.609 -4.652 -25.734 1 80.62 67 LEU B O 1
ATOM 2701 N N . LEU B 1 68 ? 11.82 -4.559 -23.656 1 85 68 LEU B N 1
ATOM 2702 C CA . LEU B 1 68 ? 10.5 -5.023 -24.062 1 85 68 LEU B CA 1
ATOM 2703 C C . LEU B 1 68 ? 9.469 -3.906 -23.953 1 85 68 LEU B C 1
ATOM 2705 O O . LEU B 1 68 ? 8.266 -4.164 -23.906 1 85 68 LEU B O 1
ATOM 2709 N N . GLY B 1 69 ? 9.867 -2.605 -23.812 1 87.31 69 GLY B N 1
ATOM 2710 C CA . GLY B 1 69 ? 8.969 -1.472 -23.672 1 87.31 69 GLY B CA 1
ATOM 2711 C C . GLY B 1 69 ? 8.5 -1.25 -22.25 1 87.31 69 GLY B C 1
ATOM 2712 O O . GLY B 1 69 ? 7.852 -0.242 -21.953 1 87.31 69 GLY B O 1
ATOM 2713 N N . VAL B 1 70 ? 8.734 -2.24 -21.375 1 91.56 70 VAL B N 1
ATOM 2714 C CA . VAL B 1 70 ? 8.547 -2.186 -19.938 1 91.56 70 VAL B CA 1
ATOM 2715 C C . VAL B 1 70 ? 9.734 -2.824 -19.219 1 91.56 70 VAL B C 1
ATOM 2717 O O . VAL B 1 70 ? 10.398 -3.699 -19.781 1 91.56 70 VAL B O 1
ATOM 2720 N N . ARG B 1 71 ? 9.961 -2.383 -18.062 1 93.94 71 ARG B N 1
ATOM 2721 C CA . ARG B 1 71 ? 11.156 -2.895 -17.406 1 93.94 71 ARG B CA 1
ATOM 2722 C C . ARG B 1 71 ? 10.883 -4.234 -16.734 1 93.94 71 ARG B C 1
ATOM 2724 O O . ARG B 1 71 ? 9.992 -4.34 -15.891 1 93.94 71 ARG B O 1
ATOM 2731 N N . THR B 1 72 ? 11.602 -5.223 -17.125 1 96.25 72 THR B N 1
ATOM 2732 C CA . THR B 1 72 ? 11.523 -6.574 -16.594 1 96.25 72 THR B CA 1
ATOM 2733 C C . THR B 1 72 ? 12.891 -7.043 -16.094 1 96.25 72 THR B C 1
ATOM 2735 O O . THR B 1 72 ? 13.844 -6.262 -16.062 1 96.25 72 THR B O 1
ATOM 2738 N N . THR B 1 73 ? 12.93 -8.312 -15.664 1 95.56 73 THR B N 1
ATOM 2739 C CA . THR B 1 73 ? 14.148 -8.836 -15.062 1 95.56 73 THR B CA 1
ATOM 2740 C C . THR B 1 73 ? 15.281 -8.883 -16.094 1 95.56 73 THR B C 1
ATOM 2742 O O . THR B 1 73 ? 16.453 -9.055 -15.727 1 95.56 73 THR B O 1
ATOM 2745 N N . VAL B 1 74 ? 15 -8.695 -17.375 1 94.38 74 VAL B N 1
ATOM 2746 C CA . VAL B 1 74 ? 16.047 -8.711 -18.391 1 94.38 74 VAL B CA 1
ATOM 2747 C C . VAL B 1 74 ? 16.719 -7.348 -18.469 1 94.38 74 VAL B C 1
ATOM 2749 O O . VAL B 1 74 ? 17.75 -7.195 -19.141 1 94.38 74 VAL B O 1
ATOM 2752 N N . ASP B 1 75 ? 16.109 -6.336 -17.828 1 95.69 75 ASP B N 1
ATOM 2753 C CA . ASP B 1 75 ? 16.688 -4.996 -17.781 1 95.69 75 ASP B CA 1
ATOM 2754 C C . ASP B 1 75 ? 17.562 -4.82 -16.547 1 95.69 75 ASP B C 1
ATOM 2756 O O . ASP B 1 75 ? 17.297 -5.422 -15.508 1 95.69 75 ASP B O 1
ATOM 2760 N N . GLU B 1 76 ? 18.547 -4.043 -16.625 1 94.88 76 GLU B N 1
ATOM 2761 C CA . GLU B 1 76 ? 19.406 -3.742 -15.477 1 94.88 76 GLU B CA 1
ATOM 2762 C C . GLU B 1 76 ? 18.703 -2.816 -14.492 1 94.88 76 GLU B C 1
ATOM 2764 O O . GLU B 1 76 ? 17.984 -1.905 -14.891 1 94.88 76 GLU B O 1
ATOM 2769 N N . PRO B 1 77 ? 18.969 -2.994 -13.219 1 96.06 77 PRO B N 1
ATOM 2770 C CA . PRO B 1 77 ? 18.422 -2.047 -12.242 1 96.06 77 PRO B CA 1
ATOM 2771 C C . PRO B 1 77 ? 18.938 -0.625 -12.453 1 96.06 77 PRO B C 1
ATOM 2773 O O . PRO B 1 77 ? 20.094 -0.434 -12.867 1 96.06 77 PRO B O 1
ATOM 2776 N N . LEU B 1 78 ? 18.125 0.339 -12.156 1 96.62 78 LEU B N 1
ATOM 2777 C CA . LEU B 1 78 ? 18.547 1.732 -12.234 1 96.62 78 LEU B CA 1
ATOM 2778 C C . LEU B 1 78 ? 19.297 2.143 -10.969 1 96.62 78 LEU B C 1
ATOM 2780 O O . LEU B 1 78 ? 19 1.652 -9.883 1 96.62 78 LEU B O 1
ATOM 2784 N N . SER B 1 79 ? 20.234 3.049 -11.172 1 96.62 79 SER B N 1
ATOM 2785 C CA . SER B 1 79 ? 20.859 3.666 -10.008 1 96.62 79 SER B CA 1
ATOM 2786 C C . SER B 1 79 ? 19.859 4.52 -9.227 1 96.62 79 SER B C 1
ATOM 2788 O O . SER B 1 79 ? 18.812 4.895 -9.758 1 96.62 79 SER B O 1
ATOM 2790 N N . ALA B 1 80 ? 20.188 4.828 -7.996 1 96.94 80 ALA B N 1
ATOM 2791 C CA . ALA B 1 80 ? 19.312 5.664 -7.168 1 96.94 80 ALA B CA 1
ATOM 2792 C C . ALA B 1 80 ? 19.109 7.035 -7.805 1 96.94 80 ALA B C 1
ATOM 2794 O O . ALA B 1 80 ? 18 7.562 -7.809 1 96.94 80 ALA B O 1
ATOM 2795 N N . SER B 1 81 ? 20.156 7.59 -8.312 1 95.94 81 SER B N 1
ATOM 2796 C CA . SER B 1 81 ? 20.078 8.906 -8.938 1 95.94 81 SER B CA 1
ATOM 2797 C C . SER B 1 81 ? 19.172 8.875 -10.172 1 95.94 81 SER B C 1
ATOM 2799 O O . SER B 1 81 ? 18.391 9.797 -10.391 1 95.94 81 SER B O 1
ATOM 2801 N N . GLN B 1 82 ? 19.281 7.863 -10.992 1 96.69 82 GLN B N 1
ATOM 2802 C CA . GLN B 1 82 ? 18.422 7.715 -12.148 1 96.69 82 GLN B CA 1
ATOM 2803 C C . GLN B 1 82 ? 16.953 7.559 -11.727 1 96.69 82 GLN B C 1
ATOM 2805 O O . GLN B 1 82 ? 16.062 8.156 -12.336 1 96.69 82 GLN B O 1
ATOM 2810 N N . ALA B 1 83 ? 16.75 6.766 -10.711 1 97.5 83 ALA B N 1
ATOM 2811 C CA . ALA B 1 83 ? 15.398 6.512 -10.219 1 97.5 83 ALA B CA 1
ATOM 2812 C C . ALA B 1 83 ? 14.742 7.801 -9.742 1 97.5 83 ALA B C 1
ATOM 2814 O O . ALA B 1 83 ? 13.578 8.062 -10.07 1 97.5 83 ALA B O 1
ATOM 2815 N N . ILE B 1 84 ? 15.438 8.633 -9.016 1 97 84 ILE B N 1
ATOM 2816 C CA . ILE B 1 84 ? 14.891 9.891 -8.516 1 97 84 ILE B CA 1
ATOM 2817 C C . ILE B 1 84 ? 14.547 10.805 -9.68 1 97 84 ILE B C 1
ATOM 2819 O O . ILE B 1 84 ? 13.531 11.508 -9.648 1 97 84 ILE B O 1
ATOM 2823 N N . GLY B 1 85 ? 15.406 10.82 -10.672 1 96.94 85 GLY B N 1
ATOM 2824 C CA . GLY B 1 85 ? 15.117 11.609 -11.859 1 96.94 85 GLY B CA 1
ATOM 2825 C C . GLY B 1 85 ? 13.828 11.203 -12.547 1 96.94 85 GLY B C 1
ATOM 2826 O O . GLY B 1 85 ? 13.055 12.055 -12.977 1 96.94 85 GLY B O 1
ATOM 2827 N N . VAL B 1 86 ? 13.602 9.922 -12.633 1 96.06 86 VAL B N 1
ATOM 2828 C CA . VAL B 1 86 ? 12.398 9.375 -13.25 1 96.06 86 VAL B CA 1
ATOM 2829 C C . VAL B 1 86 ? 11.172 9.812 -12.453 1 96.06 86 VAL B C 1
ATOM 2831 O O . VAL B 1 86 ? 10.164 10.234 -13.031 1 96.06 86 VAL B O 1
ATOM 2834 N N . LEU B 1 87 ? 11.25 9.727 -11.125 1 97.81 87 LEU B N 1
ATOM 2835 C CA . LEU B 1 87 ? 10.133 10.102 -10.266 1 97.81 87 LEU B CA 1
ATOM 2836 C C . LEU B 1 87 ? 9.852 11.602 -10.367 1 97.81 87 LEU B C 1
ATOM 2838 O O . LEU B 1 87 ? 8.695 12.016 -10.445 1 97.81 87 LEU B O 1
ATOM 2842 N N . GLN B 1 88 ? 10.906 12.375 -10.391 1 97.94 88 GLN B N 1
ATOM 2843 C CA . GLN B 1 88 ? 10.75 13.82 -10.516 1 97.94 88 GLN B CA 1
ATOM 2844 C C . GLN B 1 88 ? 10.102 14.188 -11.844 1 97.94 88 GLN B C 1
ATOM 2846 O O . GLN B 1 88 ? 9.188 15.016 -11.883 1 97.94 88 GLN B O 1
ATOM 2851 N N . ALA B 1 89 ? 10.586 13.586 -12.914 1 96.56 89 ALA B N 1
ATOM 2852 C CA . ALA B 1 89 ? 10.023 13.852 -14.242 1 96.56 89 ALA B CA 1
ATOM 2853 C C . ALA B 1 89 ? 8.555 13.438 -14.305 1 96.56 89 ALA B C 1
ATOM 2855 O O . ALA B 1 89 ? 7.734 14.148 -14.891 1 96.56 89 ALA B O 1
ATOM 2856 N N . GLY B 1 90 ? 8.234 12.305 -13.75 1 95.56 90 GLY B N 1
ATOM 2857 C CA . GLY B 1 90 ? 6.855 11.852 -13.719 1 95.56 90 GLY B CA 1
ATOM 2858 C C . GLY B 1 90 ? 5.938 12.797 -12.961 1 95.56 90 GLY B C 1
ATOM 2859 O O . GLY B 1 90 ? 4.824 13.07 -13.398 1 95.56 90 GLY B O 1
ATOM 2860 N N . ASN B 1 91 ? 6.414 13.266 -11.812 1 96.81 91 ASN B N 1
ATOM 2861 C CA . ASN B 1 91 ? 5.59 14.195 -11.055 1 96.81 91 ASN B CA 1
ATOM 2862 C C . ASN B 1 91 ? 5.391 15.508 -11.797 1 96.81 91 ASN B C 1
ATOM 2864 O O . ASN B 1 91 ? 4.324 16.125 -11.711 1 96.81 91 ASN B O 1
ATOM 2868 N N . ARG B 1 92 ? 6.414 15.961 -12.445 1 95.81 92 ARG B N 1
ATOM 2869 C CA . ARG B 1 92 ? 6.266 17.156 -13.258 1 95.81 92 ARG B CA 1
ATOM 2870 C C . ARG B 1 92 ? 5.152 17 -14.289 1 95.81 92 ARG B C 1
ATOM 2872 O O . ARG B 1 92 ? 4.328 17.891 -14.477 1 95.81 92 ARG B O 1
ATOM 2879 N N . ARG B 1 93 ? 5.102 15.883 -14.969 1 92.94 93 ARG B N 1
ATOM 2880 C CA . ARG B 1 93 ? 4.043 15.609 -15.938 1 92.94 93 ARG B CA 1
ATOM 2881 C C . ARG B 1 93 ? 2.674 15.602 -15.266 1 92.94 93 ARG B C 1
ATOM 2883 O O . ARG B 1 93 ? 1.704 16.125 -15.812 1 92.94 93 ARG B O 1
ATOM 2890 N N . PHE B 1 94 ? 2.604 15.016 -14.125 1 92.69 94 PHE B N 1
ATOM 2891 C CA . PHE B 1 94 ? 1.359 14.945 -13.367 1 92.69 94 PHE B CA 1
ATOM 2892 C C . PHE B 1 94 ? 0.851 16.344 -13.039 1 92.69 94 PHE B C 1
ATOM 2894 O O . PHE B 1 94 ? -0.329 16.641 -13.242 1 92.69 94 PHE B O 1
ATOM 2901 N N . VAL B 1 95 ? 1.756 17.156 -12.539 1 93.44 95 VAL B N 1
ATOM 2902 C CA . VAL B 1 95 ? 1.394 18.516 -12.133 1 93.44 95 VAL B CA 1
ATOM 2903 C C . VAL B 1 95 ? 0.943 19.312 -13.352 1 93.44 95 VAL B C 1
ATOM 2905 O O . VAL B 1 95 ? -0.008 20.094 -13.266 1 93.44 95 VAL B O 1
ATOM 2908 N N . GLN B 1 96 ? 1.53 19.047 -14.469 1 90.94 96 GLN B N 1
ATOM 2909 C CA . GLN B 1 96 ? 1.262 19.812 -15.68 1 90.94 96 GLN B CA 1
ATOM 2910 C C . GLN B 1 96 ? 0.053 19.25 -16.422 1 90.94 96 GLN B C 1
ATOM 2912 O O . GLN B 1 96 ? -0.448 19.875 -17.359 1 90.94 96 GLN B O 1
ATOM 2917 N N . GLY B 1 97 ? -0.357 18.125 -16.047 1 85.5 97 GLY B N 1
ATOM 2918 C CA . GLY B 1 97 ? -1.479 17.5 -16.734 1 85.5 97 GLY B CA 1
ATOM 2919 C C . GLY B 1 97 ? -1.087 16.828 -18.031 1 85.5 97 GLY B C 1
ATOM 2920 O O . GLY B 1 97 ? -1.933 16.609 -18.906 1 85.5 97 GLY B O 1
ATOM 2921 N N . ASP B 1 98 ? 0.153 16.578 -18.266 1 83.62 98 ASP B N 1
ATOM 2922 C CA . ASP B 1 98 ? 0.681 15.938 -19.469 1 83.62 98 ASP B CA 1
ATOM 2923 C C . ASP B 1 98 ? 1.05 14.477 -19.203 1 83.62 98 ASP B C 1
ATOM 2925 O O . ASP B 1 98 ? 2.17 14.047 -19.484 1 83.62 98 ASP B O 1
ATOM 2929 N N . VAL B 1 99 ? 0.133 13.805 -18.5 1 82.06 99 VAL B N 1
ATOM 2930 C CA . VAL B 1 99 ? 0.425 12.438 -18.094 1 82.06 99 VAL B CA 1
ATOM 2931 C C . VAL B 1 99 ? 0.448 11.523 -19.312 1 82.06 99 VAL B C 1
ATOM 2933 O O . VAL B 1 99 ? -0.349 11.695 -20.234 1 82.06 99 VAL B O 1
ATOM 2936 N N . LYS B 1 100 ? 1.403 10.688 -19.312 1 72.25 100 LYS B N 1
ATOM 2937 C CA . LYS B 1 100 ? 1.591 9.734 -20.406 1 72.25 100 LYS B CA 1
ATOM 2938 C C . LYS B 1 100 ? 1.142 8.336 -20 1 72.25 100 LYS B C 1
ATOM 2940 O O . LYS B 1 100 ? 0.905 7.477 -20.844 1 72.25 100 LYS B O 1
ATOM 2945 N N . ALA B 1 101 ? 1.2 8.195 -18.688 1 62.59 101 ALA B N 1
ATOM 2946 C CA . ALA B 1 101 ? 0.937 6.836 -18.219 1 62.59 101 ALA B CA 1
ATOM 2947 C C . ALA B 1 101 ? -0.448 6.363 -18.641 1 62.59 101 ALA B C 1
ATOM 2949 O O . ALA B 1 101 ? -1.434 7.09 -18.5 1 62.59 101 ALA B O 1
ATOM 2950 N N . GLY B 1 102 ? -0.552 5.828 -19.797 1 59.12 102 GLY B N 1
ATOM 2951 C CA . GLY B 1 102 ? -1.771 5.164 -20.234 1 59.12 102 GLY B CA 1
ATOM 2952 C C . GLY B 1 102 ? -1.862 3.723 -19.766 1 59.12 102 GLY B C 1
ATOM 2953 O O . GLY B 1 102 ? -1.005 3.248 -19.016 1 59.12 102 GLY B O 1
ATOM 2954 N N . GLY B 1 103 ? -3.008 3.092 -20.016 1 62.34 103 GLY B N 1
ATOM 2955 C CA . GLY B 1 103 ? -3.133 1.656 -19.828 1 62.34 103 GLY B CA 1
ATOM 2956 C C . GLY B 1 103 ? -2.043 0.862 -20.516 1 62.34 103 GLY B C 1
ATOM 2957 O O . GLY B 1 103 ? -1.512 1.295 -21.547 1 62.34 103 GLY B O 1
ATOM 2958 N N . LEU B 1 104 ? -1.336 0.049 -19.672 1 75.75 104 LEU B N 1
ATOM 2959 C CA . LEU B 1 104 ? -0.382 -0.887 -20.25 1 75.75 104 LEU B CA 1
ATOM 2960 C C . LEU B 1 104 ? -1.061 -1.781 -21.297 1 75.75 104 LEU B C 1
ATOM 2962 O O . LEU B 1 104 ? -2.07 -2.424 -21 1 75.75 104 LEU B O 1
ATOM 2966 N N . GLY B 1 105 ? -0.761 -1.563 -22.562 1 81.31 105 GLY B N 1
ATOM 2967 C CA . GLY B 1 105 ? -1.312 -2.48 -23.547 1 81.31 105 GLY B CA 1
ATOM 2968 C C . GLY B 1 105 ? -1.111 -3.939 -23.188 1 81.31 105 GLY B C 1
ATOM 2969 O O . GLY B 1 105 ? -0.304 -4.262 -22.312 1 81.31 105 GLY B O 1
ATOM 2970 N N . PRO B 1 106 ? -1.935 -4.809 -23.734 1 87.12 106 PRO B N 1
ATOM 2971 C CA . PRO B 1 106 ? -1.902 -6.234 -23.391 1 87.12 106 PRO B CA 1
ATOM 2972 C C . PRO B 1 106 ? -0.523 -6.859 -23.594 1 87.12 106 PRO B C 1
ATOM 2974 O O . PRO B 1 106 ? -0.124 -7.742 -22.828 1 87.12 106 PRO B O 1
ATOM 2977 N N . ASP B 1 107 ? 0.229 -6.402 -24.609 1 90.12 107 ASP B N 1
ATOM 2978 C CA . ASP B 1 107 ? 1.537 -6.988 -24.891 1 90.12 107 ASP B CA 1
ATOM 2979 C C . ASP B 1 107 ? 2.521 -6.695 -23.75 1 90.12 107 ASP B C 1
ATOM 2981 O O . ASP B 1 107 ? 3.248 -7.586 -23.312 1 90.12 107 ASP B O 1
ATOM 2985 N N . LYS B 1 108 ? 2.523 -5.508 -23.344 1 90.69 108 LYS B N 1
ATOM 2986 C CA . LYS B 1 108 ? 3.42 -5.121 -22.25 1 90.69 108 LYS B CA 1
ATOM 2987 C C . LYS B 1 108 ? 3.006 -5.777 -20.938 1 90.69 108 LYS B C 1
ATOM 2989 O O . LYS B 1 108 ? 3.857 -6.168 -20.141 1 90.69 108 LYS B O 1
ATOM 2994 N N . ARG B 1 109 ? 1.712 -5.891 -20.719 1 92.62 109 ARG B N 1
ATOM 2995 C CA . ARG B 1 109 ? 1.218 -6.59 -19.531 1 92.62 109 ARG B CA 1
ATOM 2996 C C . ARG B 1 109 ? 1.675 -8.047 -19.531 1 92.62 109 ARG B C 1
ATOM 2998 O O . ARG B 1 109 ? 2.127 -8.555 -18.5 1 92.62 109 ARG B O 1
ATOM 3005 N N . ARG B 1 110 ? 1.616 -8.672 -20.641 1 93.44 110 ARG B N 1
ATOM 3006 C CA . ARG B 1 110 ? 2.045 -10.062 -20.766 1 93.44 110 ARG B CA 1
ATOM 3007 C C . ARG B 1 110 ? 3.553 -10.188 -20.562 1 93.44 110 ARG B C 1
ATOM 3009 O O . ARG B 1 110 ? 4.031 -11.164 -19.984 1 93.44 110 ARG B O 1
ATOM 3016 N N . ALA B 1 111 ? 4.293 -9.203 -21.094 1 94.06 111 ALA B N 1
ATOM 3017 C CA . ALA B 1 111 ? 5.742 -9.203 -20.891 1 94.06 111 ALA B CA 1
ATOM 3018 C C . ALA B 1 111 ? 6.09 -9.164 -19.406 1 94.06 111 ALA B C 1
ATOM 3020 O O . ALA B 1 111 ? 6.973 -9.891 -18.953 1 94.06 111 ALA B O 1
ATOM 3021 N N . LEU B 1 112 ? 5.355 -8.383 -18.703 1 95.62 112 LEU B N 1
ATOM 3022 C CA . LEU B 1 112 ? 5.57 -8.289 -17.266 1 95.62 112 LEU B CA 1
ATOM 3023 C C . LEU B 1 112 ? 5.207 -9.602 -16.562 1 95.62 112 LEU B C 1
ATOM 3025 O O . LEU B 1 112 ? 5.902 -10.031 -15.648 1 95.62 112 LEU B O 1
ATOM 3029 N N . ALA B 1 113 ? 4.141 -10.195 -16.984 1 94.69 113 ALA B N 1
ATOM 3030 C CA . ALA B 1 113 ? 3.689 -11.445 -16.375 1 94.69 113 ALA B CA 1
ATOM 3031 C C . ALA B 1 113 ? 4.699 -12.57 -16.625 1 94.69 113 ALA B C 1
ATOM 3033 O O . ALA B 1 113 ? 4.938 -13.391 -15.734 1 94.69 113 ALA B O 1
ATOM 3034 N N . SER B 1 114 ? 5.336 -12.562 -17.766 1 95.19 114 SER B N 1
ATOM 3035 C CA . SER B 1 114 ? 6.191 -13.68 -18.156 1 95.19 114 SER B CA 1
ATOM 30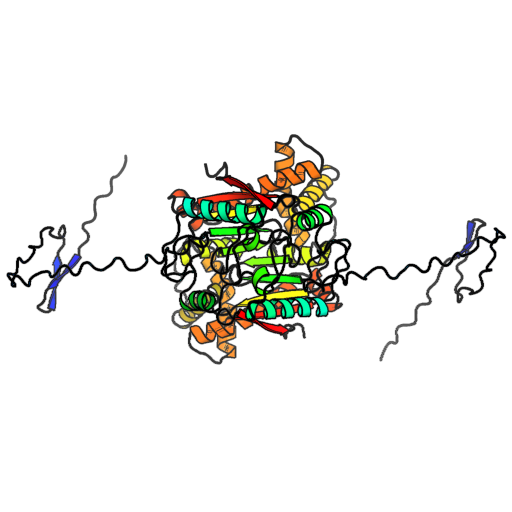36 C C . SER B 1 114 ? 7.637 -13.445 -17.75 1 95.19 114 SER B C 1
ATOM 3038 O O . SER B 1 114 ? 8.359 -14.398 -17.438 1 95.19 114 SER B O 1
ATOM 3040 N N . HIS B 1 115 ? 8.055 -12.156 -17.766 1 95.94 115 HIS B N 1
ATOM 3041 C CA . HIS B 1 115 ? 9.477 -11.891 -17.594 1 95.94 115 HIS B CA 1
ATOM 3042 C C . HIS B 1 115 ? 9.75 -11.203 -16.266 1 95.94 115 HIS B C 1
ATOM 3044 O O . HIS B 1 115 ? 10.883 -10.812 -15.984 1 95.94 115 HIS B O 1
ATOM 3050 N N . GLY B 1 116 ? 8.727 -11.039 -15.469 1 96.5 116 GLY B N 1
ATOM 3051 C CA . GLY B 1 116 ? 8.93 -10.438 -14.164 1 96.5 116 GLY B CA 1
ATOM 3052 C C . GLY B 1 116 ? 8.945 -8.922 -14.203 1 96.5 116 GLY B C 1
ATOM 3053 O O . GLY B 1 116 ? 8.438 -8.312 -15.148 1 96.5 116 GLY B O 1
ATOM 3054 N N . GLN B 1 117 ? 9.414 -8.367 -13.172 1 97 117 GLN B N 1
ATOM 3055 C CA . GLN B 1 117 ? 9.398 -6.918 -12.984 1 97 117 GLN B CA 1
ATOM 3056 C C . GLN B 1 117 ? 10.781 -6.41 -12.57 1 97 117 GLN B C 1
ATOM 3058 O O . GLN B 1 117 ? 11.539 -7.125 -11.906 1 97 117 GLN B O 1
ATOM 3063 N N . ARG B 1 118 ? 11.055 -5.203 -12.961 1 97.5 118 ARG B N 1
ATOM 3064 C CA . ARG B 1 118 ? 12.227 -4.457 -12.516 1 97.5 118 ARG B CA 1
ATOM 3065 C C . ARG B 1 118 ? 11.859 -3.01 -12.195 1 97.5 118 ARG B C 1
ATOM 3067 O O . ARG B 1 118 ? 12.242 -2.094 -12.922 1 97.5 118 ARG B O 1
ATOM 3074 N N . PRO B 1 119 ? 11.141 -2.787 -11.102 1 98.12 119 PRO B N 1
ATOM 3075 C CA . PRO B 1 119 ? 10.719 -1.423 -10.773 1 98.12 119 PRO B CA 1
ATOM 3076 C C . PRO B 1 119 ? 11.906 -0.481 -10.555 1 98.12 119 PRO B C 1
ATOM 3078 O O . PRO B 1 119 ? 12.961 -0.908 -10.086 1 98.12 119 PRO B O 1
ATOM 3081 N N . VAL B 1 120 ? 11.711 0.801 -10.82 1 97.44 120 VAL B N 1
ATOM 3082 C CA . VAL B 1 120 ? 12.781 1.784 -10.742 1 97.44 120 VAL B CA 1
ATOM 3083 C C . VAL B 1 120 ? 13 2.193 -9.289 1 97.44 120 VAL B C 1
ATOM 3085 O O . VAL B 1 120 ? 14.086 2.637 -8.914 1 97.44 120 VAL B O 1
ATOM 3088 N N . ALA B 1 121 ? 11.938 2.047 -8.461 1 98.56 121 ALA B N 1
ATOM 3089 C CA . ALA B 1 121 ? 12.016 2.482 -7.07 1 98.56 121 ALA B CA 1
ATOM 3090 C C . ALA B 1 121 ? 10.992 1.747 -6.211 1 98.56 121 ALA B C 1
ATOM 3092 O O . ALA B 1 121 ? 10.039 1.163 -6.73 1 98.56 121 ALA B O 1
ATOM 3093 N N . THR B 1 122 ? 11.266 1.681 -4.961 1 98.75 122 THR B N 1
ATOM 3094 C CA . THR B 1 122 ? 10.297 1.331 -3.932 1 98.75 122 THR B CA 1
ATOM 3095 C C . THR B 1 122 ? 9.789 2.582 -3.221 1 98.75 122 THR B C 1
ATOM 3097 O O . THR B 1 122 ? 10.578 3.426 -2.793 1 98.75 122 THR B O 1
ATOM 3100 N N . VAL B 1 123 ? 8.453 2.727 -3.164 1 98.88 123 VAL B N 1
ATOM 3101 C CA . VAL B 1 123 ? 7.875 3.891 -2.504 1 98.88 123 VAL B CA 1
ATOM 3102 C C . VAL B 1 123 ? 7.008 3.441 -1.33 1 98.88 123 VAL B C 1
ATOM 3104 O O . VAL B 1 123 ? 6.156 2.561 -1.479 1 98.88 123 VAL B O 1
ATOM 3107 N N . ILE B 1 124 ? 7.301 3.949 -0.171 1 98.69 124 ILE B N 1
ATOM 3108 C CA . ILE B 1 124 ? 6.449 3.799 1.003 1 98.69 124 ILE B CA 1
ATOM 3109 C C . ILE B 1 124 ? 5.59 5.047 1.178 1 98.69 124 ILE B C 1
ATOM 3111 O O . ILE B 1 124 ? 6.094 6.109 1.554 1 98.69 124 ILE B O 1
ATOM 3115 N N . GLY B 1 125 ? 4.309 4.906 0.907 1 98.69 125 GLY B N 1
ATOM 3116 C CA . GLY B 1 125 ? 3.395 6.039 0.972 1 98.69 125 GLY B CA 1
ATOM 3117 C C . GLY B 1 125 ? 2.227 5.809 1.912 1 98.69 125 GLY B C 1
ATOM 3118 O O . GLY B 1 125 ? 2.158 4.777 2.586 1 98.69 125 GLY B O 1
ATOM 3119 N N . CYS B 1 126 ? 1.392 6.809 1.963 1 98.69 126 CYS B N 1
ATOM 3120 C CA . CYS B 1 126 ? 0.205 6.723 2.807 1 98.69 126 CYS B CA 1
ATOM 3121 C C . CYS B 1 126 ? -0.932 6.016 2.08 1 98.69 126 CYS B C 1
ATOM 3123 O O . CYS B 1 126 ? -1.043 6.105 0.856 1 98.69 126 CYS B O 1
ATOM 3125 N N . ALA B 1 127 ? -1.823 5.355 2.789 1 98.62 127 ALA B N 1
ATOM 3126 C CA . ALA B 1 127 ? -3.008 4.691 2.254 1 98.62 127 ALA B CA 1
ATOM 3127 C C . ALA B 1 127 ? -4.012 5.703 1.717 1 98.62 127 ALA B C 1
ATOM 3129 O O . ALA B 1 127 ? -4.941 5.344 0.993 1 98.62 127 ALA B O 1
ATOM 3130 N N . ASP B 1 128 ? -3.883 6.965 2.008 1 98.62 128 ASP B N 1
ATOM 3131 C CA . ASP B 1 128 ? -4.801 8.047 1.658 1 98.62 128 ASP B CA 1
ATOM 3132 C C . ASP B 1 128 ? -5.188 7.98 0.183 1 98.62 128 ASP B C 1
ATOM 3134 O O . ASP B 1 128 ? -4.324 7.895 -0.689 1 98.62 128 ASP B O 1
ATOM 3138 N N . SER B 1 129 ? -6.484 7.98 -0.098 1 98.06 129 SER B N 1
ATOM 3139 C CA . SER B 1 129 ? -6.992 7.828 -1.458 1 98.06 129 SER B CA 1
ATOM 3140 C C . SER B 1 129 ? -6.566 8.992 -2.342 1 98.06 129 SER B C 1
ATOM 3142 O O . SER B 1 129 ? -6.586 8.891 -3.57 1 98.06 129 SER B O 1
ATOM 3144 N N . ARG B 1 130 ? -6.234 10.086 -1.783 1 96.69 130 ARG B N 1
ATOM 3145 C CA . ARG B 1 130 ? -5.875 11.297 -2.518 1 96.69 130 ARG B CA 1
ATOM 3146 C C . ARG B 1 130 ? -4.41 11.266 -2.941 1 96.69 130 ARG B C 1
ATOM 3148 O O . ARG B 1 130 ? -3.953 12.148 -3.67 1 96.69 130 ARG B O 1
ATOM 3155 N N . CYS B 1 131 ? -3.697 10.188 -2.518 1 96.56 131 CYS B N 1
ATOM 3156 C CA . CYS B 1 131 ? -2.27 10.102 -2.803 1 96.56 131 CYS B CA 1
ATOM 3157 C C . CYS B 1 131 ? -1.944 8.82 -3.564 1 96.56 131 CYS B C 1
ATOM 3159 O O . CYS B 1 131 ? -1.113 8.023 -3.123 1 96.56 131 CYS B O 1
ATOM 3161 N N . PRO B 1 132 ? -2.535 8.617 -4.754 1 95.88 132 PRO B N 1
ATOM 3162 C CA . PRO B 1 132 ? -2.189 7.43 -5.531 1 95.88 132 PRO B CA 1
ATOM 3163 C C . PRO B 1 132 ? -0.772 7.484 -6.094 1 95.88 132 PRO B C 1
ATOM 3165 O O . PRO B 1 132 ? -0.506 8.242 -7.035 1 95.88 132 PRO B O 1
ATOM 3168 N N . VAL B 1 133 ? 0.066 6.664 -5.637 1 97.38 133 VAL B N 1
ATOM 3169 C CA . VAL B 1 133 ? 1.51 6.781 -5.812 1 97.38 133 VAL B CA 1
ATOM 3170 C C . VAL B 1 133 ? 1.861 6.688 -7.297 1 97.38 133 VAL B C 1
ATOM 3172 O O . VAL B 1 133 ? 2.584 7.535 -7.824 1 97.38 133 VAL B O 1
ATOM 3175 N N . GLU B 1 134 ? 1.349 5.688 -7.992 1 95.31 134 GLU B N 1
ATOM 3176 C CA . GLU B 1 134 ? 1.705 5.508 -9.398 1 95.31 134 GLU B CA 1
ATOM 3177 C C . GLU B 1 134 ? 1.246 6.695 -10.234 1 95.31 134 GLU B C 1
ATOM 3179 O O . GLU B 1 134 ? 1.954 7.125 -11.148 1 95.31 134 GLU B O 1
ATOM 3184 N N . GLN B 1 135 ? 0.121 7.25 -9.93 1 93.19 135 GLN B N 1
ATOM 3185 C CA . GLN B 1 135 ? -0.407 8.375 -10.695 1 93.19 135 GLN B CA 1
ATOM 3186 C C . GLN B 1 135 ? 0.399 9.641 -10.438 1 93.19 135 GLN B C 1
ATOM 3188 O O . GLN B 1 135 ? 0.685 10.398 -11.367 1 93.19 135 GLN B O 1
ATOM 3193 N N . LEU B 1 136 ? 0.768 9.852 -9.195 1 94.88 136 LEU B N 1
ATOM 3194 C CA . LEU B 1 136 ? 1.528 11.039 -8.812 1 94.88 136 LEU B CA 1
ATOM 3195 C C . LEU B 1 136 ? 2.844 11.109 -9.586 1 94.88 136 LEU B C 1
ATOM 3197 O O . LEU B 1 136 ? 3.373 12.195 -9.812 1 94.88 136 LEU B O 1
ATOM 3201 N N . PHE B 1 137 ? 3.297 9.945 -9.945 1 95.88 137 PHE B N 1
ATOM 3202 C CA . PHE B 1 137 ? 4.594 9.883 -10.609 1 95.88 137 PHE B CA 1
ATOM 3203 C C . PHE B 1 137 ? 4.441 9.461 -12.062 1 95.88 137 PHE B C 1
ATOM 3205 O O . PHE B 1 137 ? 5.426 9.117 -12.727 1 95.88 137 PHE B O 1
ATOM 3212 N N . ASP B 1 138 ? 3.205 9.43 -12.531 1 93 138 ASP B N 1
ATOM 3213 C CA . ASP B 1 138 ? 2.928 9.039 -13.906 1 93 138 ASP B CA 1
ATOM 3214 C C . ASP B 1 138 ? 3.596 7.711 -14.25 1 93 138 ASP B C 1
ATOM 3216 O O . ASP B 1 138 ? 4.258 7.594 -15.281 1 93 138 ASP B O 1
ATOM 3220 N N . ALA B 1 139 ? 3.49 6.773 -13.336 1 93.5 139 ALA B N 1
ATOM 3221 C CA . ALA B 1 139 ? 4.102 5.453 -13.492 1 93.5 139 ALA B CA 1
ATOM 3222 C C . ALA B 1 139 ? 3.117 4.461 -14.102 1 93.5 139 ALA B C 1
ATOM 3224 O O . ALA B 1 139 ? 1.915 4.527 -13.836 1 93.5 139 ALA B O 1
ATOM 3225 N N . ARG B 1 140 ? 3.615 3.545 -14.883 1 91 140 ARG B N 1
ATOM 3226 C CA . ARG B 1 140 ? 2.857 2.441 -15.469 1 91 140 ARG B CA 1
ATOM 3227 C C . ARG B 1 140 ? 2.98 1.183 -14.617 1 91 140 ARG B C 1
ATOM 3229 O O . ARG B 1 140 ? 3.846 1.103 -13.742 1 91 140 ARG B O 1
ATOM 3236 N N . PRO B 1 141 ? 2.062 0.164 -14.859 1 93.31 141 PRO B N 1
ATOM 3237 C CA . PRO B 1 141 ? 2.279 -1.12 -14.188 1 93.31 141 PRO B CA 1
ATOM 3238 C C . PRO B 1 141 ? 3.691 -1.663 -14.398 1 93.31 141 PRO B C 1
ATOM 3240 O O . PRO B 1 141 ? 4.195 -1.668 -15.523 1 93.31 141 PRO B O 1
ATOM 3243 N N . GLY B 1 142 ? 4.336 -2.006 -13.32 1 95.31 142 GLY B N 1
ATOM 3244 C CA . GLY B 1 142 ? 5.68 -2.553 -13.398 1 95.31 142 GLY B CA 1
ATOM 3245 C C . GLY B 1 142 ? 6.758 -1.551 -13.023 1 95.31 142 GLY B C 1
ATOM 3246 O O . GLY B 1 142 ? 7.91 -1.924 -12.797 1 95.31 142 GLY B O 1
ATOM 3247 N N . ASP B 1 143 ? 6.391 -0.269 -12.836 1 95.5 143 ASP B N 1
ATOM 3248 C CA . ASP B 1 143 ? 7.398 0.783 -12.758 1 95.5 143 ASP B CA 1
ATOM 3249 C C . ASP B 1 143 ? 7.816 1.028 -11.305 1 95.5 143 ASP B C 1
ATOM 3251 O O . ASP B 1 143 ? 8.953 1.42 -11.039 1 95.5 143 ASP B O 1
ATOM 3255 N N . ILE B 1 144 ? 6.891 0.945 -10.391 1 98 144 ILE B N 1
ATOM 3256 C CA . ILE B 1 144 ? 7.191 1.269 -9 1 98 144 ILE B CA 1
ATOM 3257 C C . ILE B 1 144 ? 6.641 0.177 -8.078 1 98 144 ILE B C 1
ATOM 3259 O O . ILE B 1 144 ? 5.504 -0.268 -8.25 1 98 144 ILE B O 1
ATOM 3263 N N . PHE B 1 145 ? 7.523 -0.383 -7.184 1 98.81 145 PHE B N 1
ATOM 3264 C CA . PHE B 1 145 ? 7.09 -1.221 -6.07 1 98.81 145 PHE B CA 1
ATOM 3265 C C . PHE B 1 145 ? 6.547 -0.368 -4.93 1 98.81 145 PHE B C 1
ATOM 3267 O O . PHE B 1 145 ? 7.25 0.5 -4.406 1 98.81 145 PHE B O 1
ATOM 3274 N N . VAL B 1 146 ? 5.227 -0.589 -4.484 1 98.81 146 VAL B N 1
ATOM 3275 C CA . VAL B 1 146 ? 4.57 0.414 -3.652 1 98.81 146 VAL B CA 1
ATOM 3276 C C . VAL B 1 146 ? 4.059 -0.234 -2.367 1 98.81 146 VAL B C 1
ATOM 3278 O O . VAL B 1 146 ? 3.342 -1.238 -2.414 1 98.81 146 VAL B O 1
ATOM 3281 N N . LEU B 1 147 ? 4.449 0.289 -1.256 1 98.38 147 LEU B N 1
ATOM 3282 C CA . LEU B 1 147 ? 3.889 -0.012 0.056 1 98.38 147 LEU B CA 1
ATOM 3283 C C . LEU B 1 147 ? 3.045 1.151 0.566 1 98.38 147 LEU B C 1
ATOM 3285 O O . LEU B 1 147 ? 3.436 2.312 0.43 1 98.38 147 LEU B O 1
ATOM 3289 N N . ARG B 1 148 ? 1.875 0.807 1.118 1 98.19 148 ARG B N 1
ATOM 3290 C CA . ARG B 1 148 ? 0.996 1.872 1.589 1 98.19 148 ARG B CA 1
ATOM 3291 C C . ARG B 1 148 ? 0.26 1.454 2.857 1 98.19 148 ARG B C 1
ATOM 3293 O O . ARG B 1 148 ? -0.285 0.351 2.932 1 98.19 148 ARG B O 1
ATOM 3300 N N . ASN B 1 149 ? 0.263 2.246 3.828 1 97.06 149 ASN B N 1
ATOM 3301 C CA . ASN B 1 149 ? -0.54 2.197 5.047 1 97.06 149 ASN B CA 1
ATOM 3302 C C . ASN B 1 149 ? -0.822 3.598 5.586 1 97.06 149 ASN B C 1
ATOM 3304 O O . ASN B 1 149 ? -0.381 4.59 5.008 1 97.06 149 ASN B O 1
ATOM 3308 N N . ALA B 1 150 ? -1.651 3.701 6.609 1 96.62 150 ALA B N 1
ATOM 3309 C CA . ALA B 1 150 ? -1.962 5.016 7.16 1 96.62 150 ALA B CA 1
ATOM 3310 C C . ALA B 1 150 ? -0.71 5.688 7.719 1 96.62 150 ALA B C 1
ATOM 3312 O O . ALA B 1 150 ? -0.029 5.129 8.578 1 96.62 150 ALA B O 1
ATOM 3313 N N . GLY B 1 151 ? -0.366 6.871 7.129 1 97 151 GLY B N 1
ATOM 3314 C CA . GLY B 1 151 ? 0.728 7.68 7.648 1 97 151 GLY B CA 1
ATOM 3315 C C . GLY B 1 151 ? 2.082 7.266 7.105 1 97 151 GLY B C 1
ATOM 3316 O O . GLY B 1 151 ? 3.119 7.723 7.594 1 97 151 GLY B O 1
ATOM 3317 N N . ASN B 1 152 ? 2.098 6.277 6.129 1 97.56 152 ASN B N 1
ATOM 3318 C CA . ASN B 1 152 ? 3.379 5.797 5.625 1 97.56 152 ASN B CA 1
ATOM 3319 C C . ASN B 1 152 ? 4.316 5.395 6.762 1 97.56 152 ASN B C 1
ATOM 3321 O O . ASN B 1 152 ? 5.445 5.875 6.836 1 97.56 152 ASN B O 1
ATOM 3325 N N . THR B 1 153 ? 3.922 4.445 7.512 1 93.94 153 THR B N 1
ATOM 3326 C CA . THR B 1 153 ? 4.621 4.168 8.758 1 93.94 153 THR B CA 1
ATOM 3327 C C . THR B 1 153 ? 5.254 2.781 8.734 1 93.94 153 THR B C 1
ATOM 3329 O O . THR B 1 153 ? 4.82 1.91 7.973 1 93.94 153 THR B O 1
ATOM 3332 N N . CYS B 1 154 ? 6.301 2.631 9.422 1 90.12 154 CYS B N 1
ATOM 3333 C CA . CYS B 1 154 ? 6.934 1.379 9.82 1 90.12 154 CYS B CA 1
ATOM 3334 C C . CYS B 1 154 ? 7.109 1.313 11.336 1 90.12 154 CYS B C 1
ATOM 3336 O O . CYS B 1 154 ? 8.164 1.687 11.859 1 90.12 154 CYS B O 1
ATOM 3338 N N . THR B 1 155 ? 6.129 0.75 12 1 81.31 155 THR B N 1
ATOM 3339 C CA . THR B 1 155 ? 6.09 0.898 13.453 1 81.31 155 THR B CA 1
ATOM 3340 C C . THR B 1 155 ? 6.691 -0.327 14.133 1 81.31 155 THR B C 1
ATOM 3342 O O . THR B 1 155 ? 6.949 -0.307 15.344 1 81.31 155 THR B O 1
ATOM 3345 N N . HIS B 1 156 ? 6.953 -1.369 13.375 1 83.38 156 HIS B N 1
ATOM 3346 C CA . HIS B 1 156 ? 7.504 -2.582 13.969 1 83.38 156 HIS B CA 1
ATOM 3347 C C . HIS B 1 156 ? 8.602 -3.18 13.094 1 83.38 156 HIS B C 1
ATOM 3349 O O . HIS B 1 156 ? 8.539 -3.074 11.867 1 83.38 156 HIS B O 1
ATOM 3355 N N . ALA B 1 157 ? 9.5 -3.863 13.828 1 78.62 157 ALA B N 1
ATOM 3356 C CA . ALA B 1 157 ? 10.633 -4.465 13.125 1 78.62 157 ALA B CA 1
ATOM 3357 C C . ALA B 1 157 ? 10.211 -5.723 12.375 1 78.62 157 ALA B C 1
ATOM 3359 O O . ALA B 1 157 ? 10.711 -5.996 11.281 1 78.62 157 ALA B O 1
ATOM 3360 N N . GLU B 1 158 ? 9.32 -6.348 13.094 1 76.69 158 GLU B N 1
ATOM 3361 C CA . GLU B 1 158 ? 8.82 -7.566 12.461 1 76.69 158 GLU B CA 1
ATOM 3362 C C . GLU B 1 158 ? 7.578 -7.281 11.617 1 76.69 158 GLU B C 1
ATOM 3364 O O . GLU B 1 158 ? 6.883 -6.289 11.844 1 76.69 158 GLU B O 1
ATOM 3369 N N . GLY B 1 159 ? 7.559 -8.008 10.5 1 74.44 159 GLY B N 1
ATOM 3370 C CA . GLY B 1 159 ? 6.273 -7.934 9.82 1 74.44 159 GLY B CA 1
ATOM 3371 C C . GLY B 1 159 ? 6.391 -7.523 8.367 1 74.44 159 GLY B C 1
ATOM 3372 O O . GLY B 1 159 ? 7.469 -7.613 7.773 1 74.44 159 GLY B O 1
ATOM 3373 N N . SER B 1 160 ? 5.254 -7.055 7.922 1 84.44 160 SER B N 1
ATOM 3374 C CA . SER B 1 160 ? 5.043 -7.062 6.48 1 84.44 160 SER B CA 1
ATOM 3375 C C . SER B 1 160 ? 5.723 -5.867 5.816 1 84.44 160 SER B C 1
ATOM 3377 O O . SER B 1 160 ? 6.203 -5.973 4.684 1 84.44 160 SER B O 1
ATOM 3379 N N . MET B 1 161 ? 5.914 -4.703 6.531 1 92.81 161 MET B N 1
ATOM 3380 C CA . MET B 1 161 ? 6.473 -3.531 5.859 1 92.81 161 MET B CA 1
ATOM 3381 C C . MET B 1 161 ? 7.973 -3.695 5.637 1 92.81 161 MET B C 1
ATOM 3383 O O . MET B 1 161 ? 8.445 -3.627 4.5 1 92.81 161 MET B O 1
ATOM 3387 N N . VAL B 1 162 ? 8.719 -4.023 6.73 1 94.31 162 VAL B N 1
ATOM 3388 C CA . VAL B 1 162 ? 10.164 -4.176 6.617 1 94.31 162 VAL B CA 1
ATOM 3389 C C . VAL B 1 162 ? 10.492 -5.352 5.699 1 94.31 162 VAL B C 1
ATOM 3391 O O . VAL B 1 162 ? 11.359 -5.25 4.828 1 94.31 162 VAL B O 1
ATOM 3394 N N . GLY B 1 163 ? 9.773 -6.469 5.926 1 94.88 163 GLY B N 1
ATOM 3395 C CA . GLY B 1 163 ? 9.977 -7.617 5.055 1 94.88 163 GLY B CA 1
ATOM 3396 C C . GLY B 1 163 ? 9.719 -7.309 3.592 1 94.88 163 GLY B C 1
ATOM 3397 O O . GLY B 1 163 ? 10.43 -7.809 2.715 1 94.88 163 GLY B O 1
ATOM 3398 N N . SER B 1 164 ? 8.727 -6.492 3.316 1 96.88 164 SER B N 1
ATOM 3399 C CA . SER B 1 164 ? 8.406 -6.098 1.948 1 96.88 164 SER B CA 1
ATOM 3400 C C . SER B 1 164 ? 9.523 -5.254 1.344 1 96.88 164 SER B C 1
ATOM 3402 O O . SER B 1 164 ? 9.867 -5.418 0.172 1 96.88 164 SER B O 1
ATOM 3404 N N . VAL B 1 165 ? 10.031 -4.332 2.121 1 97.69 165 VAL B N 1
ATOM 3405 C CA . VAL B 1 165 ? 11.125 -3.502 1.625 1 97.69 165 VAL B CA 1
ATOM 3406 C C . VAL B 1 165 ? 12.352 -4.371 1.354 1 97.69 165 VAL B C 1
ATOM 3408 O O . VAL B 1 165 ? 13.031 -4.191 0.34 1 97.69 165 VAL B O 1
ATOM 3411 N N . GLU B 1 166 ? 12.641 -5.301 2.23 1 96.88 166 GLU B N 1
ATOM 3412 C CA . GLU B 1 166 ? 13.758 -6.215 1.999 1 96.88 166 GLU B CA 1
ATOM 3413 C C . GLU B 1 166 ? 13.562 -7.008 0.71 1 96.88 166 GLU B C 1
ATOM 3415 O O . GLU B 1 166 ? 14.516 -7.223 -0.042 1 96.88 166 GLU B O 1
ATOM 3420 N N . TYR B 1 167 ? 12.352 -7.418 0.511 1 96.88 167 TYR B N 1
ATOM 3421 C CA . TYR B 1 167 ? 12.062 -8.117 -0.738 1 96.88 167 TYR B CA 1
ATOM 3422 C C . TYR B 1 167 ? 12.438 -7.254 -1.94 1 96.88 167 TYR B C 1
ATOM 3424 O O . TYR B 1 167 ? 13.016 -7.75 -2.91 1 96.88 167 TYR B O 1
ATOM 3432 N N . SER B 1 168 ? 12.047 -5.996 -1.945 1 97.81 168 SER B N 1
ATOM 3433 C CA . SER B 1 168 ? 12.289 -5.105 -3.072 1 97.81 168 SER B CA 1
ATOM 3434 C C . SER B 1 168 ? 13.789 -4.945 -3.332 1 97.81 168 SER B C 1
ATOM 3436 O O . SER B 1 168 ? 14.219 -4.926 -4.484 1 97.81 168 SER B O 1
ATOM 3438 N N . VAL B 1 169 ? 14.586 -4.867 -2.297 1 97.06 169 VAL B N 1
ATOM 3439 C CA . VAL B 1 169 ? 16.016 -4.633 -2.434 1 97.06 169 VAL B CA 1
ATOM 3440 C C . VAL B 1 169 ? 16.719 -5.93 -2.834 1 97.06 169 VAL B C 1
ATOM 3442 O O . VAL B 1 169 ? 17.609 -5.922 -3.68 1 97.06 169 VAL B O 1
ATOM 3445 N N . LEU B 1 170 ? 16.297 -7.047 -2.285 1 95.75 170 LEU B N 1
ATOM 3446 C CA . LEU B 1 170 ? 17 -8.312 -2.465 1 95.75 170 LEU B CA 1
ATOM 3447 C C . LEU B 1 170 ? 16.562 -9.008 -3.74 1 95.75 170 LEU B C 1
ATOM 3449 O O . LEU B 1 170 ? 17.375 -9.609 -4.449 1 95.75 170 LEU B O 1
ATOM 3453 N N . ASN B 1 171 ? 15.305 -8.953 -4.027 1 96 171 ASN B N 1
ATOM 3454 C CA . ASN B 1 171 ? 14.75 -9.766 -5.105 1 96 171 ASN B CA 1
ATOM 3455 C C . ASN B 1 171 ? 14.461 -8.922 -6.344 1 96 171 ASN B C 1
ATOM 3457 O O . ASN B 1 171 ? 14.633 -9.383 -7.473 1 96 171 ASN B O 1
ATOM 3461 N N . LEU B 1 172 ? 14.023 -7.691 -6.133 1 97.56 172 LEU B N 1
ATOM 3462 C CA . LEU B 1 172 ? 13.695 -6.836 -7.266 1 97.56 172 LEU B CA 1
ATOM 3463 C C . LEU B 1 172 ? 14.852 -5.898 -7.594 1 97.56 172 LEU B C 1
ATOM 3465 O O . LEU B 1 172 ? 14.852 -5.25 -8.641 1 97.56 172 LEU B O 1
ATOM 3469 N N . GLU B 1 173 ? 15.773 -5.746 -6.66 1 97.38 173 GLU B N 1
ATOM 3470 C CA . GLU B 1 173 ? 17.031 -5.027 -6.824 1 97.38 173 GLU B CA 1
ATOM 3471 C C . GLU B 1 173 ? 16.797 -3.533 -7.031 1 97.38 173 GLU B C 1
ATOM 3473 O O . GLU B 1 173 ? 17.484 -2.896 -7.832 1 97.38 173 GLU B O 1
ATOM 3478 N N . THR B 1 174 ? 15.75 -3.031 -6.418 1 98 174 THR B N 1
ATOM 3479 C CA . THR B 1 174 ? 15.57 -1.584 -6.398 1 98 174 THR B CA 1
ATOM 3480 C C . THR B 1 174 ? 16.688 -0.915 -5.605 1 98 174 THR B C 1
ATOM 3482 O O . THR B 1 174 ? 17.094 -1.411 -4.551 1 98 174 THR B O 1
ATOM 3485 N N . LYS B 1 175 ? 17.141 0.17 -6.098 1 98.31 175 LYS B N 1
ATOM 3486 C CA . LYS B 1 175 ? 18.266 0.852 -5.461 1 98.31 175 LYS B CA 1
ATOM 3487 C C . LYS B 1 175 ? 17.828 2.174 -4.836 1 98.31 175 LYS B C 1
ATOM 3489 O O . LYS B 1 175 ? 18.625 2.871 -4.215 1 98.31 175 LYS B O 1
ATOM 3494 N N . MET B 1 176 ? 16.562 2.529 -4.984 1 98.44 176 MET B N 1
ATOM 3495 C CA . MET B 1 176 ? 15.961 3.734 -4.414 1 98.44 176 MET B CA 1
ATOM 3496 C C . MET B 1 176 ? 14.719 3.395 -3.604 1 98.44 176 MET B C 1
ATOM 3498 O O . MET B 1 176 ? 13.781 2.787 -4.125 1 98.44 176 MET B O 1
ATOM 3502 N N . ILE B 1 177 ? 14.758 3.73 -2.332 1 98.56 177 ILE B N 1
ATOM 3503 C CA . ILE B 1 177 ? 13.578 3.676 -1.471 1 98.56 177 ILE B CA 1
ATOM 3504 C C . ILE B 1 177 ? 13.133 5.094 -1.117 1 98.56 177 ILE B C 1
ATOM 3506 O O . ILE B 1 177 ? 13.898 5.863 -0.533 1 98.56 177 ILE B O 1
ATOM 3510 N N . LEU B 1 178 ? 11.953 5.43 -1.498 1 98.81 178 LEU B N 1
ATOM 3511 C CA . LEU B 1 178 ? 11.391 6.746 -1.217 1 98.81 178 LEU B CA 1
ATOM 3512 C C . LEU B 1 178 ? 10.281 6.652 -0.173 1 98.81 178 LEU B C 1
ATOM 3514 O O . LEU B 1 178 ? 9.312 5.918 -0.359 1 98.81 178 LEU B O 1
ATOM 3518 N N . VAL B 1 179 ? 10.469 7.285 0.932 1 98.81 179 VAL B N 1
ATOM 3519 C CA . VAL B 1 179 ? 9.375 7.453 1.887 1 98.81 179 VAL B CA 1
ATOM 3520 C C . VAL B 1 179 ? 8.609 8.734 1.575 1 98.81 179 VAL B C 1
ATOM 3522 O O . VAL B 1 179 ? 9.172 9.836 1.635 1 98.81 179 VAL B O 1
ATOM 3525 N N . LEU B 1 180 ? 7.348 8.578 1.246 1 98.94 180 LEU B N 1
ATOM 3526 C CA . LEU B 1 180 ? 6.535 9.664 0.713 1 98.94 180 LEU B CA 1
ATOM 3527 C C . LEU B 1 180 ? 5.414 10.031 1.68 1 98.94 180 LEU B C 1
ATOM 3529 O O . LEU B 1 180 ? 4.422 9.305 1.788 1 98.94 180 LEU B O 1
ATOM 3533 N N . GLY B 1 181 ? 5.613 11.172 2.416 1 98.81 181 GLY B N 1
ATOM 3534 C CA . GLY B 1 181 ? 4.516 11.75 3.182 1 98.81 181 GLY B CA 1
ATOM 3535 C C . GLY B 1 181 ? 3.613 12.641 2.352 1 98.81 181 GLY B C 1
ATOM 3536 O O . GLY B 1 181 ? 3.809 12.773 1.142 1 98.81 181 GLY B O 1
ATOM 3537 N N . HIS B 1 182 ? 2.604 13.195 2.99 1 98.81 182 HIS B N 1
ATOM 3538 C CA . HIS B 1 182 ? 1.751 14.133 2.268 1 98.81 182 HIS B CA 1
ATOM 3539 C C . HIS B 1 182 ? 1.126 15.156 3.215 1 98.81 182 HIS B C 1
ATOM 3541 O O . HIS B 1 182 ? 0.888 14.852 4.387 1 98.81 182 HIS B O 1
ATOM 3547 N N . THR B 1 183 ? 0.886 16.281 2.713 1 98.44 183 THR B N 1
ATOM 3548 C CA . THR B 1 183 ? 0.217 17.312 3.496 1 98.44 183 THR B CA 1
ATOM 3549 C C . THR B 1 183 ? -1.191 16.875 3.883 1 98.44 183 THR B C 1
ATOM 3551 O O . THR B 1 183 ? -1.852 16.156 3.129 1 98.44 183 THR B O 1
ATOM 3554 N N . GLY B 1 184 ? -1.605 17.266 5.086 1 97.06 184 GLY B N 1
ATOM 3555 C CA . GLY B 1 184 ? -2.963 16.984 5.52 1 97.06 184 GLY B CA 1
ATOM 3556 C C . GLY B 1 184 ? -3.182 15.523 5.871 1 97.06 184 GLY B C 1
ATOM 3557 O O . GLY B 1 184 ? -4.305 15.023 5.801 1 97.06 184 GLY B O 1
ATOM 3558 N N . CYS B 1 185 ? -2.188 14.852 6.227 1 98.19 185 CYS B N 1
ATOM 3559 C CA . CYS B 1 185 ? -2.287 13.43 6.539 1 98.19 185 CYS B CA 1
ATOM 3560 C C . CYS B 1 185 ? -3.16 13.203 7.77 1 98.19 185 CYS B C 1
ATOM 3562 O O . CYS B 1 185 ? -2.832 13.664 8.859 1 98.19 185 CYS B O 1
ATOM 3564 N N . GLY B 1 186 ? -4.203 12.398 7.609 1 96.75 186 GLY B N 1
ATOM 3565 C CA . GLY B 1 186 ? -5.148 12.148 8.688 1 96.75 186 GLY B CA 1
ATOM 3566 C C . GLY B 1 186 ? -4.531 11.43 9.867 1 96.75 186 GLY B C 1
ATOM 3567 O O . GLY B 1 186 ? -4.875 11.711 11.023 1 96.75 186 GLY B O 1
ATOM 3568 N N . ALA B 1 187 ? -3.695 10.484 9.656 1 96.94 187 ALA B N 1
ATOM 3569 C CA . ALA B 1 187 ? -3.039 9.758 10.742 1 96.94 187 ALA B CA 1
ATOM 3570 C C . ALA B 1 187 ? -2.186 10.695 11.586 1 96.94 187 ALA B C 1
ATOM 3572 O O . ALA B 1 187 ? -2.207 10.625 12.82 1 96.94 187 ALA B O 1
ATOM 3573 N N . ILE B 1 188 ? -1.421 11.562 10.938 1 98.31 188 ILE B N 1
ATOM 3574 C CA . ILE B 1 188 ? -0.557 12.5 11.648 1 98.31 188 ILE B CA 1
ATOM 3575 C C . ILE B 1 188 ? -1.408 13.516 12.398 1 98.31 188 ILE B C 1
ATOM 3577 O O . ILE B 1 188 ? -1.1 13.875 13.539 1 98.31 188 ILE B O 1
ATOM 3581 N N . MET B 1 189 ? -2.469 13.984 11.734 1 97.94 189 MET B N 1
ATOM 3582 C CA . MET B 1 189 ? -3.396 14.891 12.406 1 97.94 189 MET B CA 1
ATOM 3583 C C . MET B 1 189 ? -3.994 14.227 13.641 1 97.94 189 MET B C 1
ATOM 3585 O O . MET B 1 189 ? -4.062 14.844 14.711 1 97.94 189 MET B O 1
ATOM 3589 N N . GLY B 1 190 ? -4.477 12.984 13.5 1 96.75 190 GLY B N 1
ATOM 3590 C CA . GLY B 1 190 ? -5.016 12.258 14.633 1 96.75 190 GLY B CA 1
ATOM 3591 C C . GLY B 1 190 ? -4.027 12.117 15.773 1 96.75 190 GLY B C 1
ATOM 3592 O O . GLY B 1 190 ? -4.379 12.32 16.938 1 96.75 190 GLY B O 1
ATOM 3593 N N . ALA B 1 191 ? -2.83 11.773 15.461 1 96.81 191 ALA B N 1
ATOM 3594 C CA . ALA B 1 191 ? -1.784 11.648 16.469 1 96.81 191 ALA B CA 1
ATOM 3595 C C . ALA B 1 191 ? -1.516 12.984 17.156 1 96.81 191 ALA B C 1
ATOM 3597 O O . ALA B 1 191 ? -1.279 13.031 18.359 1 96.81 191 ALA B O 1
ATOM 3598 N N . THR B 1 192 ? -1.475 14.039 16.359 1 98.19 192 THR B N 1
ATOM 3599 C CA . THR B 1 192 ? -1.219 15.375 16.891 1 98.19 192 THR B CA 1
ATOM 3600 C C . THR B 1 192 ? -2.33 15.797 17.844 1 98.19 192 THR B C 1
ATOM 3602 O O . THR B 1 192 ? -2.061 16.359 18.906 1 98.19 192 THR B O 1
ATOM 3605 N N . LYS B 1 193 ? -3.543 15.531 17.469 1 96.94 193 LYS B N 1
ATOM 3606 C CA . LYS B 1 193 ? -4.664 15.828 18.344 1 96.94 193 LYS B CA 1
ATOM 3607 C C . LYS B 1 193 ? -4.539 15.078 19.672 1 96.94 193 LYS B C 1
ATOM 3609 O O . LYS B 1 193 ? -4.781 15.648 20.734 1 96.94 193 LYS B O 1
ATOM 3614 N N . LEU B 1 194 ? -4.172 13.836 19.578 1 94.44 194 LEU B N 1
ATOM 3615 C CA . LEU B 1 194 ? -3.984 13.039 20.781 1 94.44 194 LEU B CA 1
ATOM 3616 C C . LEU B 1 194 ? -2.895 13.633 21.672 1 94.44 194 LEU B C 1
ATOM 3618 O O . LEU B 1 194 ? -3.049 13.703 22.891 1 94.44 194 LEU B O 1
ATOM 3622 N N . PHE B 1 195 ? -1.815 14 21.078 1 96.06 195 PHE B N 1
ATOM 3623 C CA . PHE B 1 195 ? -0.708 14.633 21.781 1 96.06 195 PHE B CA 1
ATOM 3624 C C . PHE B 1 195 ? -1.174 15.898 22.5 1 96.06 195 PHE B C 1
ATOM 3626 O O . PHE B 1 195 ? -0.881 16.094 23.688 1 96.06 195 PHE B O 1
ATOM 3633 N N . MET B 1 196 ? -1.885 16.75 21.781 1 95.5 196 MET B N 1
ATOM 3634 C CA . MET B 1 196 ? -2.352 18.016 22.328 1 95.5 196 MET B CA 1
ATOM 3635 C C . MET B 1 196 ? -3.318 17.781 23.484 1 95.5 196 MET B C 1
ATOM 3637 O O . MET B 1 196 ? -3.273 18.5 24.484 1 95.5 196 MET B O 1
ATOM 3641 N N . GLU B 1 197 ? -4.18 16.812 23.359 1 91.56 197 GLU B N 1
ATOM 3642 C CA . GLU B 1 197 ? -5.133 16.484 24.406 1 91.56 197 GLU B CA 1
ATOM 3643 C C . GLU B 1 197 ? -4.418 16.016 25.672 1 91.56 197 GLU B C 1
ATOM 3645 O O . GLU B 1 197 ? -4.832 16.344 26.781 1 91.56 197 GLU B O 1
ATOM 3650 N N . ARG B 1 198 ? -3.436 15.242 25.5 1 89 198 ARG B N 1
ATOM 3651 C CA . ARG B 1 198 ? -2.693 14.688 26.641 1 89 198 ARG B CA 1
ATOM 3652 C C . ARG B 1 198 ? -1.85 15.758 27.312 1 89 198 ARG B C 1
ATOM 3654 O O . ARG B 1 198 ? -1.552 15.656 28.5 1 89 198 ARG B O 1
ATOM 3661 N N . SER B 1 199 ? -1.36 16.641 26.578 1 84.75 199 SER B N 1
ATOM 3662 C CA . SER B 1 199 ? -0.582 17.734 27.156 1 84.75 199 SER B CA 1
ATOM 3663 C C . SER B 1 199 ? -1.45 18.625 28.031 1 84.75 199 SER B C 1
ATOM 3665 O O . SER B 1 199 ? -0.96 19.234 28.984 1 84.75 199 SER B O 1
ATOM 3667 N N . GLU B 1 200 ? -2.674 18.719 27.672 1 79.75 200 GLU B N 1
ATOM 3668 C CA . GLU B 1 200 ? -3.6 19.547 28.438 1 79.75 200 GLU B CA 1
ATOM 3669 C C . GLU B 1 200 ? -4.18 18.781 29.625 1 79.75 200 GLU B C 1
ATOM 3671 O O . GLU B 1 200 ? -4.465 19.375 30.656 1 79.75 200 GLU B O 1
ATOM 3676 N N . GLN B 1 201 ? -4.504 17.453 29.422 1 71.81 201 GLN B N 1
ATOM 3677 C CA . GLN B 1 201 ? -5.055 16.609 30.484 1 71.81 201 GLN B CA 1
ATOM 3678 C C . GLN B 1 201 ? -4.43 15.219 30.453 1 71.81 201 GLN B C 1
ATOM 3680 O O . GLN B 1 201 ? -4.637 14.461 29.5 1 71.81 201 GLN B O 1
ATOM 3685 N N . PRO B 1 202 ? -3.477 14.93 31.297 1 63.03 202 PRO B N 1
ATOM 3686 C CA . PRO B 1 202 ? -2.879 13.594 31.266 1 63.03 202 PRO B CA 1
ATOM 3687 C C . PRO B 1 202 ? -3.924 12.477 31.219 1 63.03 202 PRO B C 1
ATOM 3689 O O . PRO B 1 202 ? -5.043 12.656 31.703 1 63.03 202 PRO B O 1
ATOM 3692 N N . PRO B 1 203 ? -3.611 11.523 30.344 1 58.22 203 PRO B N 1
ATOM 3693 C CA . PRO B 1 203 ? -4.598 10.469 30.109 1 58.22 203 PRO B CA 1
ATOM 3694 C C . PRO B 1 203 ? -5.238 9.953 31.391 1 58.22 203 PRO B C 1
ATOM 3696 O O . PRO B 1 203 ? -4.559 9.812 32.406 1 58.22 203 PRO B O 1
ATOM 3699 N N . GLN B 1 204 ? -6.398 10.289 31.688 1 47.75 204 GLN B N 1
ATOM 3700 C CA . GLN B 1 204 ? -7.09 9.508 32.719 1 47.75 204 GLN B CA 1
ATOM 3701 C C . GLN B 1 204 ? -7.188 8.039 32.281 1 47.75 204 GLN B C 1
ATOM 3703 O O . GLN B 1 204 ? -7.273 7.727 31.109 1 47.75 204 GLN B O 1
ATOM 3708 N N . PRO B 1 205 ? -6.555 7.227 33.125 1 45.81 205 PRO B N 1
ATOM 3709 C CA . PRO B 1 205 ? -6.68 5.805 32.812 1 45.81 205 PRO B CA 1
ATOM 3710 C C . PRO B 1 205 ? -8.039 5.457 32.219 1 45.81 205 PRO B C 1
ATOM 3712 O O . PRO B 1 205 ? -9.078 5.766 32.812 1 45.81 205 PRO B O 1
ATOM 3715 N N . CYS B 1 206 ? -8.359 6 31.266 1 38.97 206 CYS B N 1
ATOM 3716 C CA . CYS B 1 206 ? -9.664 5.566 30.797 1 38.97 206 CYS B CA 1
ATOM 3717 C C . CYS B 1 206 ? -9.789 4.051 30.844 1 38.97 206 CYS B C 1
ATOM 3719 O O . CYS B 1 206 ? -8.914 3.33 30.359 1 38.97 206 CYS B O 1
ATOM 3721 N N . GLY B 1 207 ? -10.281 3.496 31.891 1 38.06 207 GLY B N 1
ATOM 3722 C CA . GLY B 1 207 ? -10.75 2.119 31.922 1 38.06 207 GLY B CA 1
ATOM 3723 C C . GLY B 1 207 ? -11.133 1.599 30.547 1 38.06 207 GLY B C 1
ATOM 3724 O O . GLY B 1 207 ? -11.891 0.636 30.422 1 38.06 207 GLY B O 1
ATOM 3725 N N . CYS B 1 208 ? -11.305 2.492 29.703 1 38.94 208 CYS B N 1
ATOM 3726 C CA . CYS B 1 208 ? -11.977 2.045 28.484 1 38.94 208 CYS B CA 1
ATOM 3727 C C . CYS B 1 208 ? -11.18 0.947 27.797 1 38.94 208 CYS B C 1
ATOM 3729 O O . CYS B 1 208 ? -10 1.136 27.469 1 38.94 208 CYS B O 1
ATOM 3731 N N . LYS B 1 209 ? -11.414 -0.25 28.203 1 42.34 209 LYS B N 1
ATOM 3732 C CA . LYS B 1 209 ? -11.055 -1.575 27.703 1 42.34 209 LYS B CA 1
ATOM 3733 C C . LYS B 1 209 ? -10.688 -1.523 26.234 1 42.34 209 LYS B C 1
ATOM 3735 O O . LYS B 1 209 ? -9.742 -2.186 25.797 1 42.34 209 LYS B O 1
ATOM 3740 N N . SER B 1 210 ? -11.695 -1.447 25.234 1 50.78 210 SER B N 1
ATOM 3741 C CA . SER B 1 210 ? -11.57 -1.969 23.875 1 50.78 210 SER B CA 1
ATOM 3742 C C . SER B 1 210 ? -10.789 -1.013 22.984 1 50.78 210 SER B C 1
ATOM 3744 O O . SER B 1 210 ? -11.367 -0.114 22.359 1 50.78 210 SER B O 1
ATOM 3746 N N . ARG B 1 211 ? -9.461 -0.755 23.25 1 66.88 211 ARG B N 1
ATOM 3747 C CA . ARG B 1 211 ? -8.578 0.112 22.484 1 66.88 211 ARG B CA 1
ATOM 3748 C C . ARG B 1 211 ? -8.469 -0.359 21.047 1 66.88 211 ARG B C 1
ATOM 3750 O O . ARG B 1 211 ? -8.102 -1.504 20.781 1 66.88 211 ARG B O 1
ATOM 3757 N N . SER B 1 212 ? -9.047 0.462 20.188 1 85.69 212 SER B N 1
ATOM 3758 C CA . SER B 1 212 ? -8.977 0.143 18.766 1 85.69 212 SER B CA 1
ATOM 3759 C C . SER B 1 212 ? -7.531 0.111 18.266 1 85.69 212 SER B C 1
ATOM 3761 O O . SER B 1 212 ? -6.645 0.689 18.906 1 85.69 212 SER B O 1
ATOM 3763 N N . THR B 1 213 ? -7.258 -0.814 17.422 1 90.44 213 THR B N 1
ATOM 3764 C CA . THR B 1 213 ? -5.938 -0.889 16.812 1 90.44 213 THR B CA 1
ATOM 3765 C C . THR B 1 213 ? -5.547 0.453 16.203 1 90.44 213 THR B C 1
ATOM 3767 O O . THR B 1 213 ? -4.375 0.83 16.219 1 90.44 213 THR B O 1
ATOM 3770 N N . LEU B 1 214 ? -6.531 1.183 15.789 1 92.19 214 LEU B N 1
ATOM 3771 C CA . LEU B 1 214 ? -6.281 2.523 15.273 1 92.19 214 LEU B CA 1
ATOM 3772 C C . LEU B 1 214 ? -5.703 3.424 16.359 1 92.19 214 LEU B C 1
ATOM 3774 O O . LEU B 1 214 ? -4.723 4.133 16.125 1 92.19 214 LEU B O 1
ATOM 3778 N N . LEU B 1 215 ? -6.34 3.414 17.516 1 91.62 215 LEU B N 1
ATOM 3779 C CA . LEU B 1 215 ? -5.82 4.234 18.594 1 91.62 215 LEU B CA 1
ATOM 3780 C C . LEU B 1 215 ? -4.391 3.84 18.953 1 91.62 215 LEU B C 1
ATOM 3782 O O . LEU B 1 215 ? -3.57 4.695 19.281 1 91.62 215 LEU B O 1
ATOM 3786 N N . GLY B 1 216 ? -4.172 2.521 18.906 1 90.81 216 GLY B N 1
ATOM 3787 C CA . GLY B 1 216 ? -2.805 2.062 19.094 1 90.81 216 GLY B CA 1
ATOM 3788 C C . GLY B 1 216 ? -1.836 2.631 18.078 1 90.81 216 GLY B C 1
ATOM 3789 O O . GLY B 1 216 ? -0.717 3.018 18.422 1 90.81 216 GLY B O 1
ATOM 3790 N N . LEU B 1 217 ? -2.227 2.664 16.859 1 90.75 217 LEU B N 1
ATOM 3791 C CA . LEU B 1 217 ? -1.415 3.238 15.789 1 90.75 217 LEU B CA 1
ATOM 3792 C C . LEU B 1 217 ? -1.17 4.723 16.031 1 90.75 217 LEU B C 1
ATOM 3794 O O . LEU B 1 217 ? -0.037 5.195 15.914 1 90.75 217 LEU B O 1
ATOM 3798 N N . LEU B 1 218 ? -2.236 5.465 16.375 1 93.81 218 LEU B N 1
ATOM 3799 C CA . LEU B 1 218 ? -2.104 6.895 16.625 1 93.81 218 LEU B CA 1
ATOM 3800 C C . LEU B 1 218 ? -1.196 7.148 17.828 1 93.81 218 LEU B C 1
ATOM 3802 O O . LEU B 1 218 ? -0.379 8.07 17.812 1 93.81 218 LEU B O 1
ATOM 3806 N N . ASP B 1 219 ? -1.338 6.309 18.828 1 92.88 219 ASP B N 1
ATOM 3807 C CA . ASP B 1 219 ? -0.472 6.41 20 1 92.88 219 ASP B CA 1
ATOM 3808 C C . ASP B 1 219 ? 0.997 6.254 19.609 1 92.88 219 ASP B C 1
ATOM 3810 O O . ASP B 1 219 ? 1.86 6.965 20.125 1 92.88 219 ASP B O 1
ATOM 3814 N N . ALA B 1 220 ? 1.208 5.34 18.75 1 92.44 220 ALA B N 1
ATOM 3815 C CA . ALA B 1 220 ? 2.57 5.078 18.297 1 92.44 220 ALA B CA 1
ATOM 3816 C C . ALA B 1 220 ? 3.135 6.27 17.531 1 92.44 220 ALA B C 1
ATOM 3818 O O . ALA B 1 220 ? 4.352 6.414 17.406 1 92.44 220 ALA B O 1
ATOM 3819 N N . LEU B 1 221 ? 2.293 7.172 17.031 1 95.44 221 LEU B N 1
ATOM 3820 C CA . LEU B 1 221 ? 2.723 8.32 16.25 1 95.44 221 LEU B CA 1
ATOM 3821 C C . LEU B 1 221 ? 2.771 9.578 17.094 1 95.44 221 LEU B C 1
ATOM 3823 O O . LEU B 1 221 ? 3.225 10.633 16.641 1 95.44 221 LEU B O 1
ATOM 3827 N N . VAL B 1 222 ? 2.336 9.516 18.359 1 96.31 222 VAL B N 1
ATOM 3828 C CA . VAL B 1 222 ? 2.318 10.672 19.25 1 96.31 222 VAL B CA 1
ATOM 3829 C C . VAL B 1 222 ? 3.729 11.234 19.375 1 96.31 222 VAL B C 1
ATOM 3831 O O . VAL B 1 222 ? 3.918 12.453 19.359 1 96.31 222 VAL B O 1
ATOM 3834 N N . PRO B 1 223 ? 4.75 10.414 19.5 1 97.25 223 PRO B N 1
ATOM 3835 C CA . PRO B 1 223 ? 6.105 10.961 19.594 1 97.25 223 PRO B CA 1
ATOM 3836 C C . PRO B 1 223 ? 6.477 11.82 18.391 1 97.25 223 PRO B C 1
ATOM 3838 O O . PRO B 1 223 ? 7.289 12.742 18.516 1 97.25 223 PRO B O 1
ATOM 3841 N N . VAL B 1 224 ? 5.945 11.523 17.234 1 98.12 224 VAL B N 1
ATOM 3842 C CA . VAL B 1 224 ? 6.172 12.328 16.031 1 98.12 224 VAL B CA 1
ATOM 3843 C C . VAL B 1 224 ? 5.633 13.742 16.25 1 98.12 224 VAL B C 1
ATOM 3845 O O . VAL B 1 224 ? 6.316 14.727 15.953 1 98.12 224 VAL B O 1
ATOM 3848 N N . ALA B 1 225 ? 4.43 13.836 16.75 1 98.31 225 ALA B N 1
ATOM 3849 C CA . ALA B 1 225 ? 3.805 15.125 17.047 1 98.31 225 ALA B CA 1
ATOM 3850 C C . ALA B 1 225 ? 4.574 15.875 18.125 1 98.31 225 ALA B C 1
ATOM 3852 O O . ALA B 1 225 ? 4.754 17.094 18.047 1 98.31 225 ALA B O 1
ATOM 3853 N N . GLU B 1 226 ? 4.973 15.148 19.094 1 98.19 226 GLU B N 1
ATOM 3854 C CA . GLU B 1 226 ? 5.746 15.75 20.188 1 98.19 226 GLU B CA 1
ATOM 3855 C C . GLU B 1 226 ? 7.035 16.375 19.656 1 98.19 226 GLU B C 1
ATOM 3857 O O . GLU B 1 226 ? 7.359 17.516 20 1 98.19 226 GLU B O 1
ATOM 3862 N N . GLN B 1 227 ? 7.727 15.617 18.906 1 98.19 227 GLN B N 1
ATOM 3863 C CA . GLN B 1 227 ? 8.969 16.141 18.328 1 98.19 227 GLN B CA 1
ATOM 3864 C C . GLN B 1 227 ? 8.711 17.359 17.469 1 98.19 227 GLN B C 1
ATOM 3866 O O . GLN B 1 227 ? 9.469 18.328 17.516 1 98.19 227 GLN B O 1
ATOM 3871 N N . ALA B 1 228 ? 7.707 17.281 16.656 1 98.62 228 ALA B N 1
ATOM 3872 C CA . ALA B 1 228 ? 7.348 18.422 15.82 1 98.62 228 ALA B CA 1
ATOM 3873 C C . ALA B 1 228 ? 7.066 19.656 16.672 1 98.62 228 ALA B C 1
ATOM 3875 O O . ALA B 1 228 ? 7.496 20.766 16.328 1 98.62 228 ALA B O 1
ATOM 3876 N N . SER B 1 229 ? 6.336 19.484 17.766 1 98.12 229 SER B N 1
ATOM 3877 C CA . SER B 1 229 ? 6.008 20.578 18.672 1 98.12 229 SER B CA 1
ATOM 3878 C C . SER B 1 229 ? 7.27 21.188 19.266 1 98.12 229 SER B C 1
ATOM 3880 O O . SER B 1 229 ? 7.383 22.422 19.344 1 98.12 229 SER B O 1
ATOM 3882 N N . VAL B 1 230 ? 8.172 20.359 19.688 1 98.12 230 VAL B N 1
ATOM 3883 C CA . VAL B 1 230 ? 9.43 20.812 20.266 1 98.12 230 VAL B CA 1
ATOM 3884 C C . VAL B 1 230 ? 10.219 21.609 19.234 1 98.12 230 VAL B C 1
ATOM 3886 O O . VAL B 1 230 ? 10.727 22.688 19.516 1 98.12 230 VAL B O 1
ATOM 3889 N N . GLU B 1 231 ? 10.297 21.094 18.047 1 97.88 231 GLU B N 1
ATOM 3890 C CA . GLU B 1 231 ? 11.07 21.734 16.984 1 97.88 231 GLU B CA 1
ATOM 3891 C C . GLU B 1 231 ? 10.477 23.094 16.625 1 97.88 231 GLU B C 1
ATOM 3893 O O . GLU B 1 231 ? 11.211 24.016 16.266 1 97.88 231 GLU B O 1
ATOM 3898 N N . LEU B 1 232 ? 9.18 23.25 16.688 1 97.69 232 LEU B N 1
ATOM 3899 C CA . LEU B 1 232 ? 8.508 24.5 16.344 1 97.69 232 LEU B CA 1
ATOM 3900 C C . LEU B 1 232 ? 8.492 25.453 17.516 1 97.69 232 LEU B C 1
ATOM 3902 O O . LEU B 1 232 ? 8.258 26.656 17.359 1 97.69 232 LEU B O 1
ATOM 3906 N N . GLY B 1 233 ? 8.766 24.984 18.719 1 96.94 233 GLY B N 1
ATOM 3907 C CA . GLY B 1 233 ? 8.617 25.781 19.922 1 96.94 233 GLY B CA 1
ATOM 3908 C C . GLY B 1 233 ? 7.168 25.984 20.344 1 96.94 233 GLY B C 1
ATOM 3909 O O . GLY B 1 233 ? 6.805 27.031 20.859 1 96.94 233 GLY B O 1
ATOM 3910 N N . GLY B 1 234 ? 6.355 25.016 19.938 1 94.44 234 GLY B N 1
ATOM 3911 C CA . GLY B 1 234 ? 4.93 25.109 20.188 1 94.44 234 GLY B CA 1
ATOM 3912 C C . GLY B 1 234 ? 4.133 25.516 18.953 1 94.44 234 GLY B C 1
ATOM 3913 O O . GLY B 1 234 ? 4.684 25.625 17.859 1 94.44 234 GLY B O 1
ATOM 3914 N N . GLY B 1 235 ? 2.793 25.578 19.078 1 95.81 235 GLY B N 1
ATOM 3915 C CA . GLY B 1 235 ? 1.929 25.984 17.984 1 95.81 235 GLY B CA 1
ATOM 3916 C C . GLY B 1 235 ? 0.542 25.375 18.047 1 95.81 235 GLY B C 1
ATOM 3917 O O . GLY B 1 235 ? 0.25 24.594 18.953 1 95.81 235 GLY B O 1
ATOM 3918 N N . SER B 1 236 ? -0.3 25.812 17.062 1 97.56 236 SER B N 1
ATOM 3919 C CA . SER B 1 236 ? -1.63 25.234 16.953 1 97.56 236 SER B CA 1
ATOM 3920 C C . SER B 1 236 ? -1.553 23.766 16.5 1 97.56 236 SER B C 1
ATOM 3922 O O . SER B 1 236 ? -0.506 23.312 16.047 1 97.56 236 SER B O 1
ATOM 3924 N N . THR B 1 237 ? -2.613 23 16.719 1 97.56 237 THR B N 1
ATOM 3925 C CA . THR B 1 237 ? -2.701 21.609 16.281 1 97.56 237 THR B CA 1
ATOM 3926 C C . THR B 1 237 ? -2.371 21.5 14.797 1 97.56 237 THR B C 1
ATOM 3928 O O . THR B 1 237 ? -1.63 20.594 14.391 1 97.56 237 THR B O 1
ATOM 3931 N N . GLU B 1 238 ? -2.869 22.406 14 1 97.69 238 GLU B N 1
ATOM 3932 C CA . GLU B 1 238 ? -2.676 22.375 12.555 1 97.69 238 GLU B CA 1
ATOM 3933 C C . GLU B 1 238 ? -1.214 22.625 12.188 1 97.69 238 GLU B C 1
ATOM 3935 O O . GLU B 1 238 ? -0.673 21.969 11.297 1 97.69 238 GLU B O 1
ATOM 3940 N N . GLU B 1 239 ? -0.604 23.594 12.867 1 98.19 239 GLU B N 1
ATOM 3941 C CA . GLU B 1 239 ? 0.798 23.906 12.602 1 98.19 239 GLU B CA 1
ATOM 3942 C C . GLU B 1 239 ? 1.7 22.734 12.969 1 98.19 239 GLU B C 1
ATOM 3944 O O . GLU B 1 239 ? 2.594 22.375 12.203 1 98.19 239 GLU B O 1
ATOM 3949 N N . ILE B 1 240 ? 1.438 22.203 14.117 1 98.5 240 ILE B N 1
ATOM 3950 C CA . ILE B 1 240 ? 2.24 21.078 14.594 1 98.5 240 ILE B CA 1
ATOM 3951 C C . ILE B 1 240 ? 2.047 19.875 13.664 1 98.5 240 ILE B C 1
ATOM 3953 O O . ILE B 1 240 ? 3.014 19.203 13.297 1 98.5 240 ILE B O 1
ATOM 3957 N N . ALA B 1 241 ? 0.792 19.578 13.273 1 98.69 241 ALA B N 1
ATOM 3958 C CA . ALA B 1 241 ? 0.504 18.453 12.383 1 98.69 241 ALA B CA 1
ATOM 3959 C C . ALA B 1 241 ? 1.218 18.625 11.047 1 98.69 241 ALA B C 1
ATOM 3961 O O . ALA B 1 241 ? 1.735 17.656 10.484 1 98.69 241 ALA B O 1
ATOM 3962 N N . ALA B 1 242 ? 1.195 19.828 10.531 1 98.44 242 ALA B N 1
ATOM 3963 C CA . ALA B 1 242 ? 1.849 20.094 9.25 1 98.44 242 ALA B CA 1
ATOM 3964 C C . ALA B 1 242 ? 3.344 19.797 9.328 1 98.44 242 ALA B C 1
ATOM 3966 O O . ALA B 1 242 ? 3.912 19.188 8.414 1 98.44 242 ALA B O 1
ATOM 3967 N N . HIS B 1 243 ? 3.965 20.234 10.383 1 98.62 243 HIS B N 1
ATOM 3968 C CA . HIS B 1 243 ? 5.387 19.984 10.57 1 98.62 243 HIS B CA 1
ATOM 3969 C C . HIS B 1 243 ? 5.641 18.5 10.875 1 98.62 243 HIS B C 1
ATOM 3971 O O . HIS B 1 243 ? 6.668 17.953 10.477 1 98.62 243 HIS B O 1
ATOM 3977 N N . ALA B 1 244 ? 4.754 17.891 11.547 1 98.81 244 ALA B N 1
ATOM 3978 C CA . ALA B 1 244 ? 4.891 16.5 11.969 1 98.81 244 ALA B CA 1
ATOM 3979 C C . ALA B 1 244 ? 4.945 15.555 10.766 1 98.81 244 ALA B C 1
ATOM 3981 O O . ALA B 1 244 ? 5.48 14.445 10.859 1 98.81 244 ALA B O 1
ATOM 3982 N N . VAL B 1 245 ? 4.418 15.977 9.648 1 98.81 245 VAL B N 1
ATOM 3983 C CA . VAL B 1 245 ? 4.473 15.172 8.43 1 98.81 245 VAL B CA 1
ATOM 3984 C C . VAL B 1 245 ? 5.926 14.898 8.055 1 98.81 245 VAL B C 1
ATOM 3986 O O . VAL B 1 245 ? 6.301 13.75 7.781 1 98.81 245 VAL B O 1
ATOM 3989 N N . LYS B 1 246 ? 6.695 15.938 8.055 1 98.38 246 LYS B N 1
ATOM 3990 C CA . LYS B 1 246 ? 8.109 15.797 7.727 1 98.38 246 LYS B CA 1
ATOM 3991 C C . LYS B 1 246 ? 8.836 14.969 8.773 1 98.38 246 LYS B C 1
ATOM 3993 O O . LYS B 1 246 ? 9.664 14.117 8.438 1 98.38 246 LYS B O 1
ATOM 3998 N N . VAL B 1 247 ? 8.547 15.219 10.047 1 98.38 247 VAL B N 1
ATOM 3999 C CA . VAL B 1 247 ? 9.156 14.461 11.141 1 98.38 247 VAL B CA 1
ATOM 4000 C C . VAL B 1 247 ? 8.852 12.977 10.969 1 98.38 247 VAL B C 1
ATOM 4002 O O . VAL B 1 247 ? 9.727 12.133 11.18 1 98.38 247 VAL B O 1
ATOM 4005 N N . ASN B 1 248 ? 7.645 12.68 10.586 1 98.5 248 ASN B N 1
ATOM 4006 C CA . ASN B 1 248 ? 7.227 11.289 10.398 1 98.5 248 ASN B CA 1
ATOM 4007 C C . ASN B 1 248 ? 7.98 10.625 9.258 1 98.5 248 ASN B C 1
ATOM 4009 O O . ASN B 1 248 ? 8.312 9.445 9.328 1 98.5 248 ASN B O 1
ATOM 4013 N N . VAL B 1 249 ? 8.203 11.352 8.18 1 98.62 249 VAL B N 1
ATOM 4014 C CA . VAL B 1 249 ? 8.969 10.828 7.055 1 98.62 249 VAL B CA 1
ATOM 4015 C C . VAL B 1 249 ? 10.359 10.414 7.523 1 98.62 249 VAL B C 1
ATOM 4017 O O . VAL B 1 249 ? 10.812 9.297 7.25 1 98.62 249 VAL B O 1
ATOM 4020 N N . TRP B 1 250 ? 11.016 11.242 8.242 1 98.06 250 TRP B N 1
ATOM 4021 C CA . TRP B 1 250 ? 12.352 10.938 8.742 1 98.06 250 TRP B CA 1
ATOM 4022 C C . TRP B 1 250 ? 12.312 9.773 9.727 1 98.06 250 TRP B C 1
ATOM 4024 O O . TRP B 1 250 ? 13.188 8.898 9.688 1 98.06 250 TRP B O 1
ATOM 4034 N N . ARG B 1 251 ? 11.344 9.789 10.562 1 96.94 251 ARG B N 1
ATOM 4035 C CA . ARG B 1 251 ? 11.227 8.703 11.539 1 96.94 251 ARG B CA 1
ATOM 4036 C C . ARG B 1 251 ? 11.086 7.355 10.844 1 96.94 251 ARG B C 1
ATOM 4038 O O . ARG B 1 251 ? 11.695 6.371 11.25 1 96.94 251 ARG B O 1
ATOM 4045 N N . THR B 1 252 ? 10.242 7.297 9.828 1 97.25 252 THR B N 1
ATOM 4046 C CA . THR B 1 252 ? 10.047 6.062 9.078 1 97.25 252 THR B CA 1
ATOM 4047 C C . THR B 1 252 ? 11.367 5.598 8.453 1 97.25 252 THR B C 1
ATOM 4049 O O . THR B 1 252 ? 11.703 4.418 8.523 1 97.25 252 THR B O 1
ATOM 4052 N N . ILE B 1 253 ? 12.109 6.523 7.883 1 97.56 253 ILE B N 1
ATOM 4053 C CA . ILE B 1 253 ? 13.414 6.207 7.309 1 97.56 253 ILE B CA 1
ATOM 4054 C C . ILE B 1 253 ? 14.336 5.656 8.391 1 97.56 253 ILE B C 1
ATOM 4056 O O . ILE B 1 253 ? 14.977 4.617 8.211 1 97.56 253 ILE B O 1
ATOM 4060 N N . ASN B 1 254 ? 14.398 6.316 9.523 1 96.31 254 ASN B N 1
ATOM 4061 C CA . ASN B 1 254 ? 15.289 5.91 10.617 1 96.31 254 ASN B CA 1
ATOM 4062 C C . ASN B 1 254 ? 14.898 4.543 11.164 1 96.31 254 ASN B C 1
ATOM 4064 O O . ASN B 1 254 ? 15.773 3.75 11.539 1 96.31 254 ASN B O 1
ATOM 4068 N N . PHE B 1 255 ? 13.633 4.289 11.211 1 94.69 255 PHE B N 1
ATOM 4069 C CA . PHE B 1 255 ? 13.18 2.988 11.695 1 94.69 255 PHE B CA 1
ATOM 4070 C C . PHE B 1 255 ? 13.57 1.885 10.719 1 94.69 255 PHE B C 1
ATOM 4072 O O . PHE B 1 255 ? 14 0.807 11.133 1 94.69 255 PHE B O 1
ATOM 4079 N N . LEU B 1 256 ? 13.422 2.125 9.445 1 95.5 256 LEU B N 1
ATOM 4080 C CA . LEU B 1 256 ? 13.836 1.139 8.453 1 95.5 256 LEU B CA 1
ATOM 4081 C C . LEU B 1 256 ? 15.312 0.785 8.625 1 95.5 256 LEU B C 1
ATOM 4083 O O . LEU B 1 256 ? 15.68 -0.392 8.602 1 95.5 256 LEU B O 1
ATOM 4087 N N . LEU B 1 257 ? 16.109 1.781 8.828 1 95.38 257 LEU B N 1
ATOM 4088 C CA . LEU B 1 257 ? 17.547 1.583 9 1 95.38 257 LEU B CA 1
ATOM 4089 C C . LEU B 1 257 ? 17.844 0.852 10.305 1 95.38 257 LEU B C 1
ATOM 4091 O O . LEU B 1 257 ? 18.766 0.039 10.367 1 95.38 257 LEU B O 1
ATOM 4095 N N . SER B 1 258 ? 17.078 1.101 11.289 1 94.62 258 SER B N 1
ATOM 4096 C CA . SER B 1 258 ? 17.281 0.471 12.594 1 94.62 258 SER B CA 1
ATOM 4097 C C . SER B 1 258 ? 16.781 -0.969 12.594 1 94.62 258 SER B C 1
ATOM 4099 O O . SER B 1 258 ? 17.375 -1.84 13.227 1 94.62 258 SER B O 1
ATOM 4101 N N . TYR B 1 259 ? 15.695 -1.173 11.914 1 93.5 259 TYR B N 1
ATOM 4102 C CA . TYR B 1 259 ? 15 -2.449 12.016 1 93.5 259 TYR B CA 1
ATOM 4103 C C . TYR B 1 259 ? 15.633 -3.49 11.102 1 93.5 259 TYR B C 1
ATOM 4105 O O . TYR B 1 259 ? 15.555 -4.691 11.375 1 93.5 259 TYR B O 1
ATOM 4113 N N . SER B 1 260 ? 16.219 -3.08 10.016 1 94.75 260 SER B N 1
ATOM 4114 C CA . SER B 1 260 ? 16.703 -4.039 9.023 1 94.75 260 SER B CA 1
ATOM 4115 C C . SER B 1 260 ? 18.203 -3.916 8.82 1 94.75 260 SER B C 1
ATOM 4117 O O . SER B 1 260 ? 18.672 -2.949 8.219 1 94.75 260 SER B O 1
ATOM 4119 N N . ARG B 1 261 ? 18.922 -4.926 9.164 1 94.06 261 ARG B N 1
ATOM 4120 C CA . ARG B 1 261 ? 20.359 -4.961 8.93 1 94.06 261 ARG B CA 1
ATOM 4121 C C . ARG B 1 261 ? 20.672 -4.969 7.438 1 94.06 261 ARG B C 1
ATOM 4123 O O . ARG B 1 261 ? 21.609 -4.316 6.992 1 94.06 261 ARG B O 1
ATOM 4130 N N . ILE B 1 262 ? 19.891 -5.637 6.754 1 94.19 262 ILE B N 1
ATOM 4131 C CA . ILE B 1 262 ? 20.078 -5.766 5.312 1 94.19 262 ILE B CA 1
ATOM 4132 C C . ILE B 1 262 ? 20 -4.387 4.656 1 94.19 262 ILE B C 1
ATOM 4134 O O . ILE B 1 262 ? 20.891 -4.016 3.889 1 94.19 262 ILE B O 1
ATOM 4138 N N . ILE B 1 263 ? 18.984 -3.627 4.992 1 95.44 263 ILE B N 1
ATOM 4139 C CA . ILE B 1 263 ? 18.812 -2.297 4.418 1 95.44 263 ILE B CA 1
ATOM 4140 C C . ILE B 1 263 ? 19.938 -1.378 4.891 1 95.44 263 ILE B C 1
ATOM 4142 O O . ILE B 1 263 ? 20.531 -0.65 4.09 1 95.44 263 ILE B O 1
ATOM 4146 N N . ARG B 1 264 ? 20.188 -1.466 6.121 1 95.75 264 ARG B N 1
ATOM 4147 C CA . ARG B 1 264 ? 21.25 -0.632 6.695 1 95.75 264 ARG B CA 1
ATOM 4148 C C . ARG B 1 264 ? 22.578 -0.883 6 1 95.75 264 ARG B C 1
ATOM 4150 O O . ARG B 1 264 ? 23.297 0.062 5.648 1 95.75 264 ARG B O 1
ATOM 4157 N N . GLU B 1 265 ? 22.953 -2.117 5.754 1 95.69 265 GLU B N 1
ATOM 4158 C CA . GLU B 1 265 ? 24.234 -2.477 5.141 1 95.69 265 GLU B CA 1
ATOM 4159 C C . GLU B 1 265 ? 24.281 -2.045 3.678 1 95.69 265 GLU B C 1
ATOM 4161 O O . GLU B 1 265 ? 25.312 -1.583 3.195 1 95.69 265 GLU B O 1
ATOM 4166 N N . LYS B 1 266 ? 23.188 -2.172 3.055 1 95.81 266 LYS B N 1
ATOM 4167 C CA . LYS B 1 266 ? 23.156 -1.777 1.648 1 95.81 266 LYS B CA 1
ATOM 4168 C C . LYS B 1 266 ? 23.219 -0.26 1.503 1 95.81 266 LYS B C 1
ATOM 4170 O O . LYS B 1 266 ? 23.766 0.257 0.532 1 95.81 266 LYS B O 1
ATOM 4175 N N . VAL B 1 267 ? 22.641 0.458 2.404 1 96.25 267 VAL B N 1
ATOM 4176 C CA . VAL B 1 267 ? 22.75 1.913 2.406 1 96.25 267 VAL B CA 1
ATOM 4177 C C . VAL B 1 267 ? 24.188 2.326 2.723 1 96.25 267 VAL B C 1
ATOM 4179 O O . VAL B 1 267 ? 24.75 3.211 2.07 1 96.25 267 VAL B O 1
ATOM 4182 N N . ALA B 1 268 ? 24.781 1.703 3.645 1 95.12 268 ALA B N 1
ATOM 4183 C CA . ALA B 1 268 ? 26.156 2.012 4.043 1 95.12 268 ALA B CA 1
ATOM 4184 C C . ALA B 1 268 ? 27.141 1.77 2.893 1 95.12 268 ALA B C 1
ATOM 4186 O O . ALA B 1 268 ? 28.109 2.51 2.729 1 95.12 268 ALA B O 1
ATOM 4187 N N . SER B 1 269 ? 26.875 0.778 2.119 1 95.44 269 SER B N 1
ATOM 4188 C CA . SER B 1 269 ? 27.766 0.437 1.007 1 95.44 269 SER B CA 1
ATOM 4189 C C . SER B 1 269 ? 27.484 1.313 -0.209 1 95.44 269 SER B C 1
ATOM 4191 O O . SER B 1 269 ? 28.25 1.295 -1.181 1 95.44 269 SER B O 1
ATOM 4193 N N . GLY B 1 270 ? 26.375 1.987 -0.205 1 94.75 270 GLY B N 1
ATOM 4194 C CA . GLY B 1 270 ? 26.016 2.857 -1.314 1 94.75 270 GLY B CA 1
ATOM 4195 C C . GLY B 1 270 ? 25.188 2.16 -2.373 1 94.75 270 GLY B C 1
ATOM 4196 O O . GLY B 1 270 ? 24.844 2.76 -3.395 1 94.75 270 GLY B O 1
ATOM 4197 N N . GLU B 1 271 ? 24.844 0.956 -2.139 1 96.56 271 GLU B N 1
ATOM 4198 C CA . GLU B 1 271 ? 24.078 0.182 -3.105 1 96.56 271 GLU B CA 1
ATOM 4199 C C . GLU B 1 271 ? 22.625 0.66 -3.16 1 96.56 271 GLU B C 1
ATOM 4201 O O . GLU B 1 271 ? 22 0.643 -4.223 1 96.56 271 GLU B O 1
ATOM 4206 N N . VAL B 1 272 ? 22.094 1.031 -1.998 1 97.31 272 VAL B N 1
ATOM 4207 C CA . VAL B 1 272 ? 20.719 1.508 -1.884 1 97.31 272 VAL B CA 1
ATOM 4208 C C . VAL B 1 272 ? 20.703 2.889 -1.231 1 97.31 272 VAL B C 1
ATOM 4210 O O . VAL B 1 272 ? 21.531 3.184 -0.368 1 97.31 272 VAL B O 1
ATOM 4213 N N . GLU B 1 273 ? 19.844 3.709 -1.719 1 97.69 273 GLU B N 1
ATOM 4214 C CA . GLU B 1 273 ? 19.625 5.008 -1.088 1 97.69 273 GLU B CA 1
ATOM 4215 C C . GLU B 1 273 ? 18.203 5.125 -0.547 1 97.69 273 GLU B C 1
ATOM 4217 O O . GLU B 1 273 ? 17.25 4.629 -1.162 1 97.69 273 GLU B O 1
ATOM 4222 N N . LEU B 1 274 ? 18.047 5.734 0.597 1 97.81 274 LEU B N 1
ATOM 4223 C CA . LEU B 1 274 ? 16.766 6.105 1.173 1 97.81 274 LEU B CA 1
ATOM 4224 C C . LEU B 1 274 ? 16.578 7.621 1.17 1 97.81 274 LEU B C 1
ATOM 4226 O O . LEU B 1 274 ? 17.453 8.352 1.651 1 97.81 274 LEU B O 1
ATOM 4230 N N . GLN B 1 275 ? 15.492 8.086 0.62 1 98.19 275 GLN B N 1
ATOM 4231 C CA . GLN B 1 275 ? 15.188 9.516 0.618 1 98.19 275 GLN B CA 1
ATOM 4232 C C . GLN B 1 275 ? 13.742 9.766 1.049 1 98.19 275 GLN B C 1
ATOM 4234 O O . GLN B 1 275 ? 12.914 8.852 1.022 1 98.19 275 GLN B O 1
ATOM 4239 N N . GLY B 1 276 ? 13.523 10.961 1.519 1 98.62 276 GLY B N 1
ATOM 4240 C CA . GLY B 1 276 ? 12.188 11.406 1.88 1 98.62 276 GLY B CA 1
ATOM 4241 C C . GLY B 1 276 ? 11.586 12.375 0.878 1 98.62 276 GLY B C 1
ATOM 4242 O O . GLY B 1 276 ? 12.312 13.055 0.154 1 98.62 276 GLY B O 1
ATOM 4243 N N . ALA B 1 277 ? 10.328 12.398 0.808 1 98.88 277 ALA B N 1
ATOM 4244 C CA . ALA B 1 277 ? 9.586 13.367 0.003 1 98.88 277 ALA B CA 1
ATOM 4245 C C . ALA B 1 277 ? 8.219 13.656 0.615 1 98.88 277 ALA B C 1
ATOM 4247 O O . ALA B 1 277 ? 7.73 12.891 1.453 1 98.88 277 ALA B O 1
ATOM 4248 N N . ILE B 1 278 ? 7.645 14.797 0.247 1 98.88 278 ILE B N 1
ATOM 4249 C CA . ILE B 1 278 ? 6.309 15.172 0.708 1 98.88 278 ILE B CA 1
ATOM 4250 C C . ILE B 1 278 ? 5.449 15.586 -0.483 1 98.88 278 ILE B C 1
ATOM 4252 O O . ILE B 1 278 ? 5.824 16.484 -1.244 1 98.88 278 ILE B O 1
ATOM 4256 N N . TYR B 1 279 ? 4.363 14.898 -0.651 1 98.75 279 TYR B N 1
ATOM 4257 C CA . TYR B 1 279 ? 3.359 15.242 -1.654 1 98.75 279 TYR B CA 1
ATOM 4258 C C . TYR B 1 279 ? 2.428 16.328 -1.142 1 98.75 279 TYR B C 1
ATOM 4260 O O . TYR B 1 279 ? 1.808 16.188 -0.086 1 98.75 279 TYR B O 1
ATOM 4268 N N . ASP B 1 280 ? 2.371 17.406 -1.87 1 98.31 280 ASP B N 1
ATOM 4269 C CA . ASP B 1 280 ? 1.418 18.469 -1.567 1 98.31 280 ASP B CA 1
ATOM 4270 C C . ASP B 1 280 ? 0.076 18.219 -2.252 1 98.31 280 ASP B C 1
ATOM 4272 O O . ASP B 1 280 ? -0.047 18.391 -3.467 1 98.31 280 ASP B O 1
ATOM 4276 N N . MET B 1 281 ? -0.946 17.953 -1.493 1 95.19 281 MET B N 1
ATOM 4277 C CA . MET B 1 281 ? -2.232 17.5 -2.016 1 95.19 281 MET B CA 1
ATOM 4278 C C . MET B 1 281 ? -2.926 18.609 -2.793 1 95.19 281 MET B C 1
ATOM 4280 O O . MET B 1 281 ? -3.771 18.344 -3.646 1 95.19 281 MET B O 1
ATOM 4284 N N . SER B 1 282 ? -2.615 19.812 -2.512 1 94.38 282 SER B N 1
ATOM 4285 C CA . SER B 1 282 ? -3.277 20.938 -3.174 1 94.38 282 SER B CA 1
ATOM 4286 C C . SER B 1 282 ? -2.672 21.203 -4.547 1 94.38 282 SER B C 1
ATOM 4288 O O . SER B 1 282 ? -3.396 21.375 -5.531 1 94.38 282 SER B O 1
ATOM 4290 N N . SER B 1 283 ? -1.389 21.234 -4.672 1 95.5 283 SER B N 1
ATOM 4291 C CA . SER B 1 283 ? -0.724 21.562 -5.926 1 95.5 283 SER B CA 1
ATOM 4292 C C . SER B 1 283 ? -0.455 20.328 -6.758 1 95.5 283 SER B C 1
ATOM 4294 O O . SER B 1 283 ? -0.295 20.406 -7.98 1 95.5 283 SER B O 1
ATOM 4296 N N . GLY B 1 284 ? -0.334 19.203 -6.105 1 96.06 284 GLY B N 1
ATOM 4297 C CA . GLY B 1 284 ? 0.039 17.969 -6.781 1 96.06 284 GLY B CA 1
ATOM 4298 C C . GLY B 1 284 ? 1.539 17.766 -6.855 1 96.06 284 GLY B C 1
ATOM 4299 O O . GLY B 1 284 ? 2.004 16.719 -7.309 1 96.06 284 GLY B O 1
ATOM 4300 N N . ALA B 1 285 ? 2.283 18.734 -6.367 1 98 285 ALA B N 1
ATOM 4301 C CA . ALA B 1 285 ? 3.74 18.656 -6.469 1 98 285 ALA B CA 1
ATOM 4302 C C . ALA B 1 285 ? 4.328 17.812 -5.344 1 98 285 ALA B C 1
ATOM 4304 O O . ALA B 1 285 ? 3.793 17.781 -4.234 1 98 285 ALA B O 1
ATOM 4305 N N . VAL B 1 286 ? 5.398 17.141 -5.664 1 98.62 286 VAL B N 1
ATOM 4306 C CA . VAL B 1 286 ? 6.172 16.391 -4.668 1 98.62 286 VAL B CA 1
ATOM 4307 C C . VAL B 1 286 ? 7.465 17.141 -4.363 1 98.62 286 VAL B C 1
ATOM 4309 O O . VAL B 1 286 ? 8.219 17.5 -5.273 1 98.62 286 VAL B O 1
ATOM 4312 N N . GLU B 1 287 ? 7.66 17.5 -3.115 1 98.69 287 GLU B N 1
ATOM 4313 C CA . GLU B 1 287 ? 8.93 18.047 -2.646 1 98.69 287 GLU B CA 1
ATOM 4314 C C . GLU B 1 287 ? 9.883 16.938 -2.211 1 98.69 287 GLU B C 1
ATOM 4316 O O . GLU B 1 287 ? 9.609 16.219 -1.25 1 98.69 287 GLU B O 1
ATOM 4321 N N . PHE B 1 288 ? 10.961 16.844 -2.93 1 98.38 288 PHE B N 1
ATOM 4322 C CA . PHE B 1 288 ? 11.977 15.852 -2.588 1 98.38 288 PHE B CA 1
ATOM 4323 C C . PHE B 1 288 ? 12.93 16.391 -1.528 1 98.38 288 PHE B C 1
ATOM 4325 O O . PHE B 1 288 ? 13.602 17.406 -1.749 1 98.38 288 PHE B O 1
ATOM 4332 N N . LEU B 1 289 ? 13.023 15.703 -0.353 1 97.69 289 LEU B N 1
ATOM 4333 C CA . LEU B 1 289 ? 13.727 16.203 0.824 1 97.69 289 LEU B CA 1
ATOM 4334 C C . LEU B 1 289 ? 15.172 15.711 0.84 1 97.69 289 LEU B C 1
ATOM 4336 O O . LEU B 1 289 ? 16 16.25 1.564 1 97.69 289 LEU B O 1
ATOM 4340 N N . GLY B 1 290 ? 15.461 14.656 0.069 1 96.25 290 GLY B N 1
ATOM 4341 C CA . GLY B 1 290 ? 16.781 14.047 0.118 1 96.25 290 GLY B CA 1
ATOM 4342 C C . GLY B 1 290 ? 16.938 13.039 1.238 1 96.25 290 GLY B C 1
ATOM 4343 O O . GLY B 1 290 ? 15.984 12.336 1.585 1 96.25 290 GLY B O 1
ATOM 4344 N N . LYS B 1 291 ? 18.203 12.828 1.642 1 91.44 291 LYS B N 1
ATOM 4345 C CA . LYS B 1 291 ? 18.531 11.852 2.68 1 91.44 291 LYS B CA 1
ATOM 4346 C C . LYS B 1 291 ? 18.172 12.391 4.066 1 91.44 291 LYS B C 1
ATOM 4348 O O . LYS B 1 291 ? 18.203 13.602 4.289 1 91.44 291 LYS B O 1
ATOM 4353 N N . SER B 1 292 ? 17.812 11.375 4.895 1 86.75 292 SER B N 1
ATOM 4354 C CA . SER B 1 292 ? 17.562 11.789 6.273 1 86.75 292 SER B CA 1
ATOM 4355 C C . SER B 1 292 ? 18.812 12.391 6.902 1 86.75 292 SER B C 1
ATOM 4357 O O . SER B 1 292 ? 19.922 11.953 6.621 1 86.75 292 SER B O 1
ATOM 4359 N N . PRO B 1 293 ? 18.562 13.344 7.785 1 80.25 293 PRO B N 1
ATOM 4360 C CA . PRO B 1 293 ? 19.703 13.953 8.469 1 80.25 293 PRO B CA 1
ATOM 4361 C C . PRO B 1 293 ? 20.531 12.953 9.281 1 80.25 293 PRO B C 1
ATOM 4363 O O . PRO B 1 293 ? 21.719 13.148 9.492 1 80.25 293 PRO B O 1
ATOM 4366 N N . LYS B 1 294 ? 19.844 11.867 9.68 1 79.38 294 LYS B N 1
ATOM 4367 C CA . LYS B 1 294 ? 20.547 10.891 10.508 1 79.38 294 LYS B CA 1
ATOM 4368 C C . LYS B 1 294 ? 21.328 9.906 9.641 1 79.38 294 LYS B C 1
ATOM 4370 O O . LYS B 1 294 ? 22.156 9.141 10.148 1 79.38 294 LYS B O 1
ATOM 4375 N N . GLN B 1 295 ? 20.938 9.828 8.391 1 72.56 295 GLN B N 1
ATOM 4376 C CA . GLN B 1 295 ? 21.719 9.008 7.469 1 72.56 295 GLN B CA 1
ATOM 4377 C C . GLN B 1 295 ? 23.031 9.672 7.102 1 72.56 295 GLN B C 1
ATOM 4379 O O . GLN B 1 295 ? 23.984 9 6.703 1 72.56 295 GLN B O 1
ATOM 4384 N N . ALA B 1 296 ? 22.875 11.055 7.051 1 49.78 296 ALA B N 1
ATOM 4385 C CA . ALA B 1 296 ? 24.016 11.867 6.629 1 49.78 296 ALA B CA 1
ATOM 4386 C C . ALA B 1 296 ? 25.094 11.898 7.707 1 49.78 296 ALA B C 1
ATOM 4388 O O . ALA B 1 296 ? 24.797 11.797 8.898 1 49.78 296 ALA B O 1
#

Foldseek 3Di:
DPPPPDDDQDFDWDQDPVRDTRGDRDDPDPDPDPDPDDDDDPDPPPPVPPPPDPPVPPPLLLLDDDPQSANFPVDDADAQVSLVSSQQVQLVCLLVVNQDLDADPPSNVVCCVVRPAQANEEEQEEPDPLCDPCSNRSHYPRHYHYHYYQLSADLDLDDDPLVSVLCCCPPNVHQEYEYEFEAPRPLLLLLLVVLVVCVVPPDDPPPPPPDDVSNVSSVSLNVLLVVLCVVVVHDDSNNSSRSSSVSRSLVRVVCSLVSDPSVVVCVVVSSHAYWYWYQYSPSSHIGTPGHRPVSD/DPPPDDDDQDFDWDQDPVRDTDGDRDDPDDDDDPDDDDDDDPDPPVPVPPPPDCPVPPPDLLLDDDPQSANFPVDDADAQVSLVSSQQVQLVCLLVVNQDLDADPPSNVVCCVVRPAQANEEEQEEPDPLCDPCSNRSHYPRHYHYHYYQLSADLDLDDDPLVSVLCCCPPNVHQEYEYEFEAPRPLLLLLLVVLVVCVVPPDDPPPPPPDDVSNVSSVSLNVLLVVLCVVVVHDDSNNSSRSSSVSRSLVRVVCSLVSDPSVVVCVVVSSHAYWYWYQYSPSSHIGTPGHRPVSD

Secondary structure (DSSP, 8-state):
-----------EEEE-TTS-EEEE-S-----------------------------------SS---TTSS--TTSPPPPHHHHHHHHHHHHHHHHHT--------HHHHHHHHHH----SEEEEEE--TT--HHHHTTPPTTSEEEEEETTS----SSSHHHHHHHHHHHTS---EEEEEEETT-HHHHHHHHHHHHHHHS-----------HHHHHHHHHHHHHHHHHHHHTS--HHHHHHHHHHHHHHHHHHHHHHH-HHHHHHHHHTS-EEEEEEE-TTT--EEEEES-TTT-/-----------EEEE-TTS-EEEE-S-----------------------------------SS---TTSS--TTSPPPPHHHHHHHHHHHHHHHHHT--------HHHHHHHHHH----SEEEEEE--TT--HHHHTTPPTTSEEEEEETTS----SSSHHHHHHHHHHHTS---EEEEEEETT-HHHHHHHHHHHHHHHS-----------HHHHHHHHHHHHHHHHHHHHTS--HHHHHHHHHHHHHHHHHHHHHHH-HHHHHHHHHTS-EEEEEEE-TTT--EEEEES-TTT-

Organism: Polarella glacialis (NCBI:txid89957)

Nearest PDB structures (foldseek):
  4o1j-assembly1_A  TM=8.816E-01  e=1.194E-12  Sordaria macrospora
  5bq1-assembly1_A  TM=8.172E-01  e=1.236E-11  Pseudomonas aeruginosa
  2w3n-assembly1_B  TM=7.493E-01  e=7.493E-12  Cryptococcus neoformans
  2w3n-assembly1_C  TM=7.117E-01  e=1.726E-11  Cryptococcus neoformans
  2w3q-assembly1_A-2  TM=7.273E-01  e=2.157E-11  Cryptococcus neoformans

Sequence (592 aa):
MAYYQPQQSVMYYIQKADGSKSQHYGPPPTHLVPINTGLPTAASMVVTPTMSDDSQEDPSDGFGPSLLGVRTTVDEPLSASQAIGVLQAGNRRFVQGDVKAGGLGPDKRRALASHGQRPVATVIGCADSRCPVEQLFDARPGDIFVLRNAGNTCTHAEGSMVGSVEYSVLNLETKMILVLGHTGCGAIMGATKLFMERSEQPPQPCGCKSRSTLLGLLDALVPVAEQASVELGGGSTEEIAAHAVKVNVWRTINFLLSYSRIIREKVASGEVELQGAIYDMSSGAVEFLGKSPKQAMAYYQPQQSVMYYIQKADGSKSQHYGPPPTHLVPINTGLPTAASMVVTPTMSDDSQEDPSDGFGPSLLGVRTTVDEPLSASQAIGVLQAGNRRFVQGDVKAGGLGPDKRRALASHGQRPVATVIGCADSRCPVEQLFDARPGDIFVLRNAGNTCTHAEGSMVGSVEYSVLNLETKMILVLGHTGCGAIMGATKLFMERSEQPPQPCGCKSRSTLLGLLDALVPVAEQASVELGGGSTEEIAAHAVKVNVWRTINFLLSYSRIIREKVASGEVELQGAIYDMSSGAVEFLGKSPKQA

InterPro domains:
  IPR001765 Carbonic anhydrase [PF00484] (121-286)
  IPR001765 Carbonic anhydrase [PTHR11002] (69-291)
  IPR001765 Carbonic anhydrase [SM00947] (114-290)
  IPR036874 Carbonic anhydrase superfamily [G3DSA:3.40.1050.10] (79-295)
  IPR036874 Carbonic anhydrase superfamily [SSF53056] (76-291)

Solvent-accessible surface area (backbone atoms only — not comparable to full-atom values): 32372 Å² total; per-residue (Å²): 135,83,80,75,78,80,85,78,81,72,75,41,68,51,72,46,96,86,76,56,72,46,72,44,62,67,84,77,85,80,72,79,74,81,79,76,81,78,80,79,80,75,78,74,75,72,71,70,71,70,79,62,81,71,70,64,70,67,74,55,87,53,77,54,86,38,93,67,82,47,41,20,59,90,38,79,69,43,51,38,70,57,27,51,51,30,44,52,52,18,21,52,26,39,54,69,62,61,61,70,52,52,80,70,51,66,66,48,33,36,47,37,57,74,46,37,51,31,27,36,27,34,36,36,22,35,17,53,23,69,52,47,64,48,59,48,27,32,42,43,71,20,38,44,30,39,32,22,24,50,62,29,66,55,92,51,54,70,38,54,61,50,10,32,52,47,43,39,43,73,74,41,42,30,10,23,38,35,32,34,32,40,60,84,42,62,49,47,41,52,7,20,50,52,43,54,49,37,74,75,44,66,76,63,81,60,78,71,73,88,72,48,37,34,56,51,39,28,58,69,38,21,63,33,27,49,51,25,26,62,75,62,73,51,74,54,66,67,58,25,24,58,49,15,36,57,47,38,31,44,48,30,54,53,37,48,43,68,52,29,67,67,56,35,51,33,40,73,72,62,64,28,45,59,32,32,31,37,33,36,51,57,73,50,44,66,49,77,68,44,60,41,77,84,77,100,138,84,81,78,79,82,84,82,82,78,82,44,72,52,72,43,95,88,75,58,71,48,73,48,73,69,83,78,83,82,66,83,77,82,68,87,90,81,78,81,80,75,77,74,74,73,70,71,72,69,78,64,79,69,69,63,68,70,74,57,88,51,76,54,86,37,94,66,83,47,41,19,59,90,38,78,68,43,53,39,70,58,27,51,49,30,44,52,53,19,20,51,24,40,54,69,64,63,61,70,51,54,80,69,52,65,68,48,34,36,47,37,57,74,47,38,49,31,28,36,28,34,37,36,23,35,15,52,23,68,51,46,64,48,59,47,25,33,42,43,70,20,39,44,30,40,33,24,26,51,64,29,65,55,91,50,54,69,37,53,62,50,10,32,52,46,42,40,43,72,74,43,42,30,11,24,38,37,32,34,34,41,61,84,42,63,49,48,40,52,7,22,50,52,42,55,50,37,73,75,46,67,77,63,80,61,79,70,73,87,70,48,37,34,56,53,39,29,57,70,39,20,62,34,26,50,50,26,25,60,76,61,75,51,73,55,65,66,58,24,23,59,49,15,36,58,45,38,32,46,48,30,53,52,37,49,45,70,54,29,66,68,56,35,52,33,39,74,72,62,65,28,43,61,31,34,30,36,35,35,51,57,73,49,44,68,48,76,67,43,60,42,76,84,78,98

pLDDT: mean 78.76, std 27.54, range [18.47, 98.94]

Radius of gyration: 30.45 Å; Cα contacts (8 Å, |Δi|>4): 1071; chains: 2; bounding box: 109×70×85 Å